Protein AF-A0A1Z4V1J5-F1 (afdb_monomer_lite)

InterPro domains:
  IPR029063 S-adenosyl-L-methionine-dependent methyltransferase superfamily [G3DSA:3.40.50.150] (259-466)
  IPR029063 S-adenosyl-L-methionine-dependent methyltransferase superfamily [SSF53335] (147-454)
  IPR053980 Type ISP restriction-modification enzyme, coupler domain [PF22240] (130-255)

Secondary structure (DSSP, 8-state):
-HHHHHHHHHHTS--TT-------------TTS-HHHHTTSGGGHHHHHHHHHHHHH-HHHHHHHHHTTT-SSPPTT-----SSS-----S------------------HHHHHHHHHHHHHHHHS-SSHHHHHHHHHHHHHHHHHHHHHHHTS-TTSHHHHHHHHHHHHHHHHT-TT--HHHHHHHHHHHHHHHHHHHHHTTT--HHHH-HHHHHHHHHHHHH-SS-SHHHHHHHHHHHHHHHHHHTT--SHHHHHHHHHHIIIIIIHHH-HHHHHHH------HHHHHHHHHHHHHHHHHHHS--TTSTT-EEEETT-TTTHHHHHHHHTS-S-TTTHHHIIIIIEEEEES-HHHHHHHHHHHHHHHHHHHHSPPPP--SS---PPP------------TTEEES-TTGGGTSS---TTSS-HHHHHHHHHHHTS-EEEE-----------SSTTTSSSSSSS--

Foldseek 3Di:
DVVLLVVVVVQPDDDPPDPHRDDDDDADDDQPDQLLVRCVDPSCVSVLVNLQSCVVVDVLSLLLLQCLVLAPDHDPNDDDDDDQEDDPDDDDDDDDDDDPDPDDHDNRPSVSNVVSVSVVSCVRRHDPAPQLVCLVVLLVQLVVQLVLLVVLCPDCPAPLVVLLVLVLVLCCLFANVPQDSSNVSSVLSCLVVVVLLVCLLDVVACLCVPPLVSVLSVVSVCSSPVDDDVPSVVVCPVVSVVSNSNNPPRPDLRSSLVSVVCCCVRRVCSNPVVLCVVQVQDDDDLVVLLVQQVVQQVCCCVPPVDGCQDPQAAEEAAACQLQSNLLCNLVNCRHPLVSLVVCQAARYAYEHSDPVSLSNNFVSNQVSSVCCQQQPDDPDDPDDPDRDDDDPDRPDDRDTRLRYANHNSVVLPVDPDPDCDGRRNSNSVNSVSVVPGDHNYYDYDDDDDPPPDDDVPVVVPPPPPDD

pLDDT: mean 74.71, std 18.31, range [27.75, 98.69]

Organism: NCBI:txid1973481

Structure (mmCIF, N/CA/C/O backbone):
data_AF-A0A1Z4V1J5-F1
#
_entry.id   AF-A0A1Z4V1J5-F1
#
loop_
_atom_site.group_PDB
_atom_site.id
_atom_site.type_symbol
_atom_site.label_atom_id
_atom_site.label_alt_id
_atom_site.label_comp_id
_atom_site.label_asym_id
_atom_site.label_entity_id
_atom_site.label_seq_id
_atom_site.pdbx_PDB_ins_code
_atom_site.Cartn_x
_atom_site.Cartn_y
_atom_site.Cartn_z
_atom_site.occupancy
_atom_site.B_iso_or_equiv
_atom_site.auth_seq_id
_atom_site.auth_comp_id
_atom_site.auth_asym_id
_atom_site.auth_atom_id
_atom_site.pdbx_PDB_model_num
ATOM 1 N N . MET A 1 1 ? 21.870 35.621 -14.041 1.00 51.22 1 MET A N 1
ATOM 2 C CA . MET A 1 1 ? 20.599 34.924 -13.721 1.00 51.22 1 MET A CA 1
ATOM 3 C C . MET A 1 1 ? 19.391 35.755 -14.147 1.00 51.22 1 MET A C 1
ATOM 5 O O . MET A 1 1 ? 18.539 35.214 -14.835 1.00 51.22 1 MET A O 1
ATOM 9 N N . VAL A 1 2 ? 19.347 37.056 -13.829 1.00 57.56 2 VAL A N 1
ATOM 10 C CA . VAL A 1 2 ? 18.242 37.965 -14.208 1.00 57.56 2 VAL A CA 1
ATOM 11 C C . VAL A 1 2 ? 18.034 38.052 -15.734 1.00 57.56 2 VAL A C 1
ATOM 13 O O . VAL A 1 2 ? 16.904 37.918 -16.194 1.00 57.56 2 VAL A O 1
ATOM 16 N N . ASP A 1 3 ? 19.104 38.151 -16.532 1.00 66.25 3 ASP A N 1
ATOM 17 C CA . ASP A 1 3 ? 18.993 38.272 -18.004 1.00 66.25 3 ASP A CA 1
ATOM 18 C C . ASP A 1 3 ? 18.462 37.006 -18.695 1.00 66.25 3 ASP A C 1
ATOM 20 O O . ASP A 1 3 ? 17.704 37.074 -19.666 1.00 66.25 3 ASP A O 1
ATOM 24 N N . VAL A 1 4 ? 18.812 35.831 -18.161 1.00 66.75 4 VAL A N 1
ATOM 25 C CA . VAL A 1 4 ? 18.328 34.532 -18.654 1.00 66.75 4 VAL A CA 1
ATOM 26 C C . VAL A 1 4 ? 16.828 34.399 -18.391 1.00 66.75 4 VAL A C 1
ATOM 28 O O . VAL A 1 4 ? 16.068 34.051 -19.292 1.00 66.75 4 VAL A O 1
ATOM 31 N N . VAL A 1 5 ? 16.385 34.763 -17.185 1.00 63.88 5 VAL A N 1
ATOM 32 C CA . VAL A 1 5 ? 14.968 34.763 -16.793 1.00 63.88 5 VAL A CA 1
ATOM 33 C C . VAL A 1 5 ? 14.142 35.703 -17.678 1.00 63.88 5 VAL A C 1
ATOM 35 O O . VAL A 1 5 ? 13.084 35.316 -18.179 1.00 63.88 5 VAL A O 1
ATOM 38 N N . GLN A 1 6 ? 14.633 36.919 -17.942 1.00 68.00 6 GLN A N 1
ATOM 39 C CA . GLN A 1 6 ? 13.927 37.861 -18.815 1.00 68.00 6 GLN A CA 1
ATOM 40 C C . GLN A 1 6 ? 13.840 37.378 -20.268 1.00 68.00 6 GLN A C 1
ATOM 42 O O . GLN A 1 6 ? 12.823 37.596 -20.930 1.00 68.00 6 GLN A O 1
ATOM 47 N N . SER A 1 7 ? 14.877 36.699 -20.761 1.00 71.56 7 SER A N 1
ATOM 48 C CA . SER A 1 7 ? 14.903 36.136 -22.115 1.00 71.56 7 SER A CA 1
ATOM 49 C C . SER A 1 7 ? 13.902 34.987 -22.270 1.00 71.56 7 SER A C 1
ATOM 51 O O . SER A 1 7 ? 13.140 34.958 -23.237 1.00 71.56 7 SER A O 1
ATOM 53 N N . VAL A 1 8 ? 13.813 34.103 -21.271 1.00 71.19 8 VAL A N 1
ATOM 54 C CA . VAL A 1 8 ? 12.816 33.021 -21.212 1.00 71.19 8 VAL A CA 1
ATOM 55 C C . VAL A 1 8 ? 11.387 33.580 -21.184 1.00 71.19 8 VAL A C 1
ATOM 57 O O . VAL A 1 8 ? 10.527 33.131 -21.943 1.00 71.19 8 VAL A O 1
ATOM 60 N N . GLY A 1 9 ? 11.131 34.625 -20.389 1.00 69.62 9 GLY A N 1
ATOM 61 C CA . GLY A 1 9 ? 9.810 35.258 -20.297 1.00 69.62 9 GLY A CA 1
ATOM 62 C C . GLY A 1 9 ? 9.307 35.873 -21.614 1.00 69.62 9 GLY A C 1
ATOM 63 O O . GLY A 1 9 ? 8.098 35.930 -21.850 1.00 69.62 9 GLY A O 1
ATOM 64 N N . ARG A 1 10 ? 10.207 36.290 -22.518 1.00 77.06 10 ARG A N 1
ATOM 65 C CA . ARG A 1 10 ? 9.835 36.790 -23.858 1.00 77.06 10 ARG A CA 1
ATOM 66 C C . ARG A 1 10 ? 9.290 35.678 -24.751 1.00 77.06 10 ARG A C 1
ATOM 68 O O . ARG A 1 10 ? 8.330 35.907 -25.485 1.00 77.06 10 ARG A O 1
ATOM 75 N N . VAL A 1 11 ? 9.857 34.475 -24.652 1.00 76.62 11 VAL A N 1
ATOM 76 C CA . VAL A 1 11 ? 9.428 33.305 -25.433 1.00 76.62 11 VAL A CA 1
ATOM 77 C C . VAL A 1 11 ? 8.055 32.802 -24.984 1.00 76.62 11 VAL A C 1
ATOM 79 O O . VAL A 1 11 ? 7.325 32.246 -25.799 1.00 76.62 11 VAL A O 1
ATOM 82 N N . MET A 1 12 ? 7.636 33.064 -23.745 1.00 68.81 12 MET A N 1
ATOM 83 C CA . MET A 1 12 ? 6.338 32.610 -23.226 1.00 68.81 12 MET A CA 1
ATOM 84 C C . MET A 1 12 ? 5.130 33.448 -23.686 1.00 68.81 12 MET A C 1
ATOM 86 O O . MET A 1 12 ? 3.986 33.047 -23.476 1.00 68.81 12 MET A O 1
ATOM 90 N N . ARG A 1 13 ? 5.334 34.595 -24.352 1.00 78.62 13 ARG A N 1
ATOM 91 C CA . ARG A 1 13 ? 4.220 35.432 -24.834 1.00 78.62 13 ARG A CA 1
ATOM 92 C C . ARG A 1 13 ? 3.451 34.751 -25.973 1.00 78.62 13 ARG A C 1
ATOM 94 O O . ARG A 1 13 ? 4.053 34.180 -26.894 1.00 78.62 13 ARG A O 1
ATOM 101 N N . LYS A 1 14 ? 2.117 34.850 -25.913 1.00 80.19 14 LYS A N 1
ATOM 102 C CA . LYS A 1 14 ? 1.214 34.440 -26.996 1.00 80.19 14 LYS A CA 1
ATOM 103 C C . LYS A 1 14 ? 1.335 35.424 -28.162 1.00 80.19 14 LYS A C 1
ATOM 105 O O . LYS A 1 14 ? 1.407 36.629 -27.944 1.00 80.19 14 LYS A O 1
ATOM 110 N N . ALA A 1 15 ? 1.363 34.891 -29.376 1.00 85.69 15 ALA A N 1
ATOM 111 C CA . ALA A 1 15 ? 1.372 35.647 -30.622 1.00 85.69 15 ALA A CA 1
ATOM 112 C C . ALA A 1 15 ? 0.480 34.924 -31.637 1.00 85.69 15 ALA A C 1
ATOM 114 O O . ALA A 1 15 ? 0.352 33.698 -31.584 1.00 85.69 15 ALA A O 1
ATOM 115 N N . GLU A 1 16 ? -0.150 35.675 -32.534 1.00 82.50 16 GLU A N 1
ATOM 116 C CA . GLU A 1 16 ? -1.060 35.125 -33.537 1.00 82.50 16 GLU A CA 1
ATOM 117 C C . GLU A 1 16 ? -0.306 34.158 -34.473 1.00 82.50 16 GLU A C 1
ATOM 119 O O . GLU A 1 16 ? 0.805 34.443 -34.913 1.00 82.50 16 GLU A O 1
ATOM 124 N N . GLY A 1 17 ? -0.852 32.956 -34.691 1.00 84.56 17 GLY A N 1
ATOM 125 C CA . GLY A 1 17 ? -0.214 31.894 -35.489 1.00 84.56 17 GLY A CA 1
ATOM 126 C C . GLY A 1 17 ? 0.889 31.079 -34.789 1.00 84.56 17 GLY A C 1
ATOM 127 O O . GLY A 1 17 ? 1.322 30.053 -35.318 1.00 84.56 17 GLY A O 1
ATOM 128 N N . LYS A 1 18 ? 1.329 31.461 -33.583 1.00 85.31 18 LYS A N 1
ATOM 129 C CA . LYS A 1 18 ? 2.363 30.725 -32.839 1.00 85.31 18 LYS A CA 1
ATOM 130 C C . LYS A 1 18 ? 1.796 29.463 -32.182 1.00 85.31 18 LYS A C 1
ATOM 132 O O . LYS A 1 18 ? 1.001 29.552 -31.249 1.00 85.31 18 LYS A O 1
ATOM 137 N N . LYS A 1 19 ? 2.271 28.291 -32.620 1.00 78.38 19 LYS A N 1
ATOM 138 C CA . LYS A 1 19 ? 1.902 26.984 -32.038 1.00 78.38 19 LYS A CA 1
ATOM 139 C C . LYS A 1 19 ? 2.771 26.583 -30.839 1.00 78.38 19 LYS A C 1
ATOM 141 O O . LYS A 1 19 ? 2.239 26.102 -29.846 1.00 78.38 19 LYS A O 1
ATOM 146 N N . TYR A 1 20 ? 4.082 26.829 -30.908 1.00 79.31 20 TYR A N 1
ATOM 147 C CA . TYR A 1 20 ? 5.050 26.490 -29.855 1.00 79.31 20 TYR A CA 1
ATOM 148 C C . TYR A 1 20 ? 6.086 27.607 -29.670 1.00 79.31 20 TYR A C 1
ATOM 150 O O . TYR A 1 20 ? 6.354 28.385 -30.587 1.00 79.31 20 TYR A O 1
ATOM 158 N N . GLY A 1 21 ? 6.653 27.713 -28.467 1.00 81.44 21 GLY A N 1
ATOM 159 C CA . GLY A 1 21 ? 7.839 28.524 -28.189 1.00 81.44 21 GLY A CA 1
ATOM 160 C C . GLY A 1 21 ? 9.049 27.612 -28.023 1.00 81.44 21 GLY A C 1
ATOM 161 O O . GLY A 1 21 ? 8.974 26.657 -27.257 1.00 81.44 21 GLY A O 1
ATOM 162 N N . TYR A 1 22 ? 10.141 27.901 -28.729 1.00 82.62 22 TYR A N 1
ATOM 163 C CA . TYR A 1 22 ? 11.364 27.100 -28.680 1.00 82.62 22 TYR A CA 1
ATOM 164 C C . TYR A 1 22 ? 12.472 27.859 -27.956 1.00 82.62 22 TYR A C 1
ATOM 166 O O . TYR A 1 22 ? 12.663 29.055 -28.176 1.00 82.62 22 TYR A O 1
ATOM 174 N N . ILE A 1 23 ? 13.209 27.145 -27.111 1.00 82.81 23 ILE A N 1
ATOM 175 C CA . ILE A 1 23 ? 14.453 27.610 -26.498 1.00 82.81 23 ILE A CA 1
ATOM 176 C C . ILE A 1 23 ? 15.535 26.651 -26.974 1.00 82.81 23 ILE A C 1
ATOM 178 O O . ILE A 1 23 ? 15.456 25.454 -26.712 1.00 82.81 23 ILE A O 1
ATOM 182 N N . ILE A 1 24 ? 16.515 27.176 -27.704 1.00 83.75 24 ILE A N 1
ATOM 183 C CA . ILE A 1 24 ? 17.595 26.386 -28.295 1.00 83.75 24 ILE A CA 1
ATOM 184 C C . ILE A 1 24 ? 18.867 26.681 -27.509 1.00 83.75 24 ILE A C 1
ATOM 186 O O . ILE A 1 24 ? 19.270 27.837 -27.390 1.00 83.75 24 ILE A O 1
ATOM 190 N N . LEU A 1 25 ? 19.476 25.632 -26.961 1.00 82.25 25 LEU A N 1
ATOM 191 C CA . LEU A 1 25 ? 20.701 25.710 -26.172 1.00 82.25 25 LEU A CA 1
ATOM 192 C C . LEU A 1 25 ? 21.808 24.964 -26.923 1.00 82.25 25 LEU A C 1
ATOM 194 O O . LEU A 1 25 ? 21.889 23.743 -26.803 1.00 82.25 25 LEU A O 1
ATOM 198 N N . PRO A 1 26 ? 22.623 25.658 -27.736 1.00 80.88 26 PRO A N 1
ATOM 199 C CA . PRO A 1 26 ? 23.744 25.029 -28.415 1.00 80.88 26 PRO A CA 1
ATOM 200 C C . PRO A 1 26 ? 24.844 24.726 -27.398 1.00 80.88 26 PRO A C 1
ATOM 202 O O . PRO A 1 26 ? 25.218 25.593 -26.606 1.00 80.88 26 PRO A O 1
ATOM 205 N N . VAL A 1 27 ? 25.357 23.499 -27.422 1.00 77.94 27 VAL A N 1
ATOM 206 C CA . VAL A 1 27 ? 26.435 23.068 -26.531 1.00 77.94 27 VAL A CA 1
ATOM 207 C C . VAL A 1 27 ? 27.467 22.296 -27.336 1.00 77.94 27 VAL A C 1
ATOM 209 O O . VAL A 1 27 ? 27.118 21.386 -28.086 1.00 77.94 27 VAL A O 1
ATOM 212 N N . SER A 1 28 ? 28.731 22.681 -27.196 1.00 75.25 28 SER A N 1
ATOM 213 C CA . SER A 1 28 ? 29.869 21.963 -27.759 1.00 75.25 28 SER A CA 1
ATOM 214 C C . SER A 1 28 ? 30.267 20.816 -26.841 1.00 75.25 28 SER A C 1
ATOM 216 O O . SER A 1 28 ? 30.372 20.986 -25.629 1.00 75.25 28 SER A O 1
ATOM 218 N N . ILE A 1 29 ? 30.504 19.646 -27.428 1.00 71.06 29 ILE A N 1
ATOM 219 C CA . ILE A 1 29 ? 30.969 18.466 -26.706 1.00 71.06 29 ILE A CA 1
ATOM 220 C C . ILE A 1 29 ? 32.354 18.096 -27.233 1.00 71.06 29 ILE A C 1
ATOM 222 O O . ILE A 1 29 ? 32.526 17.889 -28.434 1.00 71.06 29 ILE A O 1
ATOM 226 N N . ALA A 1 30 ? 33.335 18.009 -26.335 1.00 70.38 30 ALA A N 1
ATOM 227 C CA . ALA A 1 30 ? 34.651 17.476 -26.660 1.00 70.38 30 ALA A CA 1
ATOM 228 C C . ALA A 1 30 ? 34.549 15.960 -26.914 1.00 70.38 30 ALA A C 1
ATOM 230 O O . ALA A 1 30 ? 33.942 15.234 -26.126 1.00 70.38 30 ALA A O 1
ATOM 231 N N . ALA A 1 31 ? 35.103 15.488 -28.034 1.00 65.25 31 ALA A N 1
ATOM 232 C CA . ALA A 1 31 ? 34.920 14.116 -28.521 1.00 65.25 31 ALA A CA 1
ATOM 233 C C . ALA A 1 31 ? 35.631 13.041 -27.672 1.00 65.25 31 ALA A C 1
ATOM 235 O O . ALA A 1 31 ? 35.360 11.854 -27.828 1.00 65.25 31 ALA A O 1
ATOM 236 N N . ASP A 1 32 ? 36.543 13.453 -26.798 1.00 69.19 32 ASP A N 1
ATOM 237 C CA . ASP A 1 32 ? 37.449 12.623 -26.006 1.00 69.19 32 ASP A CA 1
ATOM 238 C C . ASP A 1 32 ? 37.060 12.524 -24.521 1.00 69.19 32 ASP A C 1
ATOM 240 O O . ASP A 1 32 ? 37.710 11.809 -23.757 1.00 69.19 32 ASP A O 1
ATOM 244 N N . ILE A 1 33 ? 35.991 13.210 -24.102 1.00 71.62 33 ILE A N 1
ATOM 245 C CA . ILE A 1 33 ? 35.578 13.269 -22.697 1.00 71.62 33 ILE A CA 1
ATOM 246 C C . ILE A 1 33 ? 34.296 12.449 -22.484 1.00 71.62 33 ILE A C 1
ATOM 248 O O . ILE A 1 33 ? 33.295 12.706 -23.151 1.00 71.62 33 ILE A O 1
ATOM 252 N N . PRO A 1 34 ? 34.270 11.511 -21.517 1.00 74.88 34 PRO A N 1
ATOM 253 C CA . PRO A 1 34 ? 33.048 10.812 -21.130 1.00 74.88 34 PRO A CA 1
ATOM 254 C C . PRO A 1 34 ? 31.933 11.765 -20.647 1.00 74.88 34 PRO A C 1
ATOM 256 O O . PRO A 1 34 ? 32.231 12.766 -19.972 1.00 74.88 34 PRO A O 1
ATOM 259 N N . PRO A 1 35 ? 30.648 11.448 -20.904 1.00 72.19 35 PRO A N 1
ATOM 260 C CA . PRO A 1 35 ? 29.515 12.304 -20.547 1.00 72.19 35 PRO A CA 1
ATOM 261 C C . PRO A 1 35 ? 29.483 12.720 -19.068 1.00 72.19 35 PRO A C 1
ATOM 263 O O . PRO A 1 35 ? 29.145 13.860 -18.736 1.00 72.19 35 PRO A O 1
ATOM 266 N N . GLU A 1 36 ? 29.871 11.835 -18.143 1.00 69.38 36 GLU A N 1
ATOM 267 C CA . GLU A 1 36 ? 29.814 12.106 -16.701 1.00 69.38 36 GLU A CA 1
ATOM 268 C C . GLU A 1 36 ? 30.792 13.199 -16.258 1.00 69.38 36 GLU A C 1
ATOM 270 O O . GLU A 1 36 ? 30.543 13.891 -15.255 1.00 69.38 36 GLU A O 1
ATOM 275 N N . ILE A 1 37 ? 31.905 13.331 -16.985 1.00 70.50 37 ILE A N 1
ATOM 276 C CA . ILE A 1 37 ? 32.982 14.285 -16.721 1.00 70.50 37 ILE A CA 1
ATOM 277 C C . ILE A 1 37 ? 32.660 15.612 -17.404 1.00 70.50 37 ILE A C 1
ATOM 279 O O . ILE A 1 37 ? 32.647 16.644 -16.733 1.00 70.50 37 ILE A O 1
ATOM 283 N N . ALA A 1 38 ? 32.297 15.585 -18.685 1.00 69.75 38 ALA A N 1
ATOM 284 C CA . ALA A 1 38 ? 31.985 16.791 -19.446 1.00 69.75 38 ALA A CA 1
ATOM 285 C C . ALA A 1 38 ? 30.809 17.579 -18.850 1.00 69.75 38 ALA A C 1
ATOM 287 O O . ALA A 1 38 ? 30.889 18.792 -18.681 1.00 69.75 38 ALA A O 1
ATOM 288 N N . LEU A 1 39 ? 29.750 16.897 -18.396 1.00 68.81 39 LEU A N 1
ATOM 289 C CA . LEU A 1 39 ? 28.577 17.541 -17.788 1.00 68.81 39 LEU A CA 1
ATOM 290 C C . LEU A 1 39 ? 28.843 18.159 -16.397 1.00 68.81 39 LEU A C 1
ATOM 292 O O . LEU A 1 39 ? 27.916 18.672 -15.755 1.00 68.81 39 LEU A O 1
ATOM 296 N N . LYS A 1 40 ? 30.075 18.076 -15.872 1.00 66.44 40 LYS A N 1
ATOM 297 C CA . LYS A 1 40 ? 30.518 18.819 -14.677 1.00 66.44 40 LYS A CA 1
ATOM 298 C C . LYS A 1 40 ? 31.166 20.163 -15.022 1.00 66.44 40 LYS A C 1
ATOM 300 O O . LYS A 1 40 ? 31.284 20.983 -14.113 1.00 66.44 40 LYS A O 1
ATOM 305 N N . ASP A 1 41 ? 31.560 20.378 -16.275 1.00 65.12 41 ASP A N 1
ATOM 306 C CA . ASP A 1 41 ? 32.320 21.550 -16.702 1.00 65.12 41 ASP A CA 1
ATOM 307 C C . ASP A 1 41 ? 31.471 22.838 -16.725 1.00 65.12 41 ASP A C 1
ATOM 309 O O . ASP A 1 41 ? 30.235 22.816 -16.806 1.00 65.12 41 ASP A O 1
ATOM 313 N N . ASN A 1 42 ? 32.143 23.987 -16.646 1.00 61.97 42 ASN A N 1
ATOM 314 C CA . ASN A 1 42 ? 31.549 25.321 -16.620 1.00 61.97 42 ASN A CA 1
ATOM 315 C C . ASN A 1 42 ? 30.766 25.658 -17.897 1.00 61.97 42 ASN A C 1
ATOM 317 O O . ASN A 1 42 ? 29.844 26.473 -17.828 1.00 61.97 42 ASN A O 1
ATOM 321 N N . GLU A 1 43 ? 31.069 25.022 -19.032 1.00 67.50 43 GLU A N 1
ATOM 322 C CA . GLU A 1 43 ? 30.366 25.248 -20.304 1.00 67.50 43 GLU A CA 1
ATOM 323 C C . GLU A 1 43 ? 28.872 24.883 -20.226 1.00 67.50 43 GLU A C 1
ATOM 325 O O . GLU A 1 43 ? 28.024 25.545 -20.824 1.00 67.50 43 GLU A O 1
ATOM 330 N N . TYR A 1 44 ? 28.504 23.922 -19.373 1.00 74.81 44 TYR A N 1
ATOM 331 C CA . TYR A 1 44 ? 27.112 23.495 -19.175 1.00 74.81 44 TYR A CA 1
ATOM 332 C C . TYR A 1 44 ? 26.365 24.336 -18.134 1.00 74.81 44 TYR A C 1
ATOM 334 O O . TYR A 1 44 ? 25.165 24.154 -17.913 1.00 74.81 44 TYR A O 1
ATOM 342 N N . LYS A 1 45 ? 27.038 25.292 -17.483 1.00 76.69 45 LYS A N 1
ATOM 343 C CA . LYS A 1 45 ? 26.435 26.157 -16.459 1.00 76.69 45 LYS A CA 1
ATOM 344 C C . LYS A 1 45 ? 25.250 26.947 -17.005 1.00 76.69 45 LYS A C 1
ATOM 346 O O . LYS A 1 45 ? 24.260 27.110 -16.296 1.00 76.69 45 LYS A O 1
ATOM 351 N N . VAL A 1 46 ? 25.331 27.400 -18.257 1.00 79.06 46 VAL A N 1
ATOM 352 C CA . VAL A 1 46 ? 24.246 28.136 -18.923 1.00 79.06 46 VAL A CA 1
ATOM 353 C C . VAL A 1 46 ? 23.023 27.239 -19.108 1.00 79.06 46 VAL A C 1
ATOM 355 O O . VAL A 1 46 ? 21.913 27.661 -18.792 1.00 79.06 46 VAL A O 1
ATOM 358 N N . VAL A 1 47 ? 23.223 25.981 -19.514 1.00 82.12 47 VAL A N 1
ATOM 359 C CA . VAL A 1 47 ? 22.146 24.989 -19.657 1.00 82.12 47 VAL A CA 1
ATOM 360 C C . VAL A 1 47 ? 21.421 24.795 -18.328 1.00 82.12 47 VAL A C 1
ATOM 362 O O . VAL A 1 47 ? 20.201 24.948 -18.255 1.00 82.12 47 VAL A O 1
ATOM 365 N N . TRP A 1 48 ? 22.167 24.558 -17.245 1.00 83.62 48 TRP A N 1
ATOM 366 C CA . TRP A 1 48 ? 21.580 24.377 -15.915 1.00 83.62 48 TRP A CA 1
ATOM 367 C C . TRP A 1 48 ? 20.862 25.633 -15.414 1.00 83.62 48 TRP A C 1
ATOM 369 O O . TRP A 1 48 ? 19.800 25.524 -14.805 1.00 83.62 48 TRP A O 1
ATOM 379 N N . GLN A 1 49 ? 21.396 26.824 -15.693 1.00 80.31 49 GLN A N 1
ATOM 380 C CA . GLN A 1 49 ? 20.761 28.090 -15.320 1.00 80.31 49 GLN A CA 1
ATOM 381 C C . GLN A 1 49 ? 19.452 28.334 -16.071 1.00 80.31 49 GLN A C 1
ATOM 383 O O . GLN A 1 49 ? 18.484 28.775 -15.456 1.00 80.31 49 GLN A O 1
ATOM 388 N N . VAL A 1 50 ? 19.402 28.038 -17.373 1.00 83.06 50 VAL A N 1
ATOM 389 C CA . VAL A 1 50 ? 18.176 28.166 -18.173 1.00 83.06 50 VAL A CA 1
ATOM 390 C C . VAL A 1 50 ? 17.121 27.178 -17.684 1.00 83.06 50 VAL A C 1
ATOM 392 O O . VAL A 1 50 ? 15.979 27.573 -17.466 1.00 83.06 50 VAL A O 1
ATOM 395 N N . LEU A 1 51 ? 17.501 25.922 -17.437 1.00 82.12 51 LEU A N 1
ATOM 396 C CA . LEU A 1 51 ? 16.589 24.900 -16.917 1.00 82.12 51 LEU A CA 1
ATOM 397 C C . LEU A 1 51 ? 16.064 25.249 -15.517 1.00 82.12 51 LEU A C 1
ATOM 399 O O . LEU A 1 51 ? 14.873 25.101 -15.255 1.00 82.12 51 LEU A O 1
ATOM 403 N N . GLN A 1 52 ? 16.921 25.761 -14.626 1.00 79.12 52 GLN A N 1
ATOM 404 C CA . GLN A 1 52 ? 16.498 26.232 -13.303 1.00 79.12 52 GLN A CA 1
ATOM 405 C C . GLN A 1 52 ? 15.585 27.462 -13.390 1.00 79.12 52 GLN A C 1
ATOM 407 O O . GLN A 1 52 ? 14.604 27.531 -12.655 1.00 79.12 52 GLN A O 1
ATOM 412 N N . ALA A 1 53 ? 15.864 28.403 -14.296 1.00 79.00 53 ALA A N 1
ATOM 413 C CA . ALA A 1 53 ? 15.012 29.566 -14.530 1.00 79.00 53 ALA A CA 1
ATOM 414 C C . ALA A 1 53 ? 13.633 29.161 -15.074 1.00 79.00 53 ALA A C 1
ATOM 416 O O . ALA A 1 53 ? 12.619 29.626 -14.563 1.00 79.00 53 ALA A O 1
ATOM 417 N N . LEU A 1 54 ? 13.588 28.261 -16.062 1.00 78.50 54 LEU A N 1
ATOM 418 C CA . LEU A 1 54 ? 12.342 27.699 -16.590 1.00 78.50 54 LEU A CA 1
ATOM 419 C C . LEU A 1 54 ? 11.530 27.030 -15.486 1.00 78.50 54 LEU A C 1
ATOM 421 O O . LEU A 1 54 ? 10.349 27.317 -15.335 1.00 78.50 54 LEU A O 1
ATOM 425 N N . ARG A 1 55 ? 12.184 26.210 -14.660 1.00 74.75 55 ARG A N 1
ATOM 426 C CA . ARG A 1 55 ? 11.557 25.541 -13.518 1.00 74.75 55 ARG A CA 1
ATOM 427 C C . ARG A 1 55 ? 10.916 26.520 -12.532 1.00 74.75 55 ARG A C 1
ATOM 429 O O . ARG A 1 55 ? 9.836 26.249 -12.031 1.00 74.75 55 ARG A O 1
ATOM 436 N N . SER A 1 56 ? 11.569 27.644 -12.238 1.00 71.56 56 SER A N 1
ATOM 437 C CA . SER A 1 56 ? 11.042 28.649 -11.304 1.00 71.56 56 SER A CA 1
ATOM 438 C C . SER A 1 56 ? 9.838 29.433 -11.839 1.00 71.56 56 SER A C 1
ATOM 440 O O . SER A 1 56 ? 9.167 30.097 -11.054 1.00 71.56 56 SER A O 1
ATOM 442 N N . HIS A 1 57 ? 9.573 29.385 -13.147 1.00 71.94 57 HIS A N 1
ATOM 443 C CA . HIS A 1 57 ? 8.510 30.157 -13.796 1.00 71.94 57 HIS A CA 1
ATOM 444 C C . HIS A 1 57 ? 7.426 29.299 -14.464 1.00 71.94 57 HIS A C 1
ATOM 446 O O . HIS A 1 57 ? 6.360 29.827 -14.773 1.00 71.94 57 HIS A O 1
ATOM 452 N N . ASP A 1 58 ? 7.682 28.008 -14.687 1.00 72.62 58 ASP A N 1
ATOM 453 C CA . ASP A 1 58 ? 6.752 27.061 -15.303 1.00 72.62 58 ASP A CA 1
ATOM 454 C C . ASP A 1 58 ? 6.629 25.790 -14.446 1.00 72.62 58 ASP A C 1
ATOM 456 O O . ASP A 1 58 ? 7.483 24.897 -14.478 1.00 72.62 58 ASP A O 1
ATOM 460 N N . GLU A 1 59 ? 5.523 25.700 -13.704 1.00 65.88 59 GLU A N 1
ATOM 461 C CA . GLU A 1 59 ? 5.166 24.532 -12.887 1.00 65.88 59 GLU A CA 1
ATOM 462 C C . GLU A 1 59 ? 5.067 23.251 -13.734 1.00 65.88 59 GLU A C 1
ATOM 464 O O . GLU A 1 59 ? 5.556 22.198 -13.332 1.00 65.88 59 GLU A O 1
ATOM 469 N N . ARG A 1 60 ? 4.581 23.336 -14.981 1.00 70.12 60 ARG A N 1
ATOM 470 C CA . ARG A 1 60 ? 4.455 22.166 -15.871 1.00 70.12 60 ARG A CA 1
ATOM 471 C C . ARG A 1 60 ? 5.816 21.656 -16.325 1.00 70.12 60 ARG A C 1
ATOM 473 O O . ARG A 1 60 ? 5.969 20.469 -16.630 1.00 70.12 60 ARG A O 1
ATOM 480 N N . PHE A 1 61 ? 6.788 22.555 -16.468 1.00 73.94 61 PHE A N 1
ATOM 481 C CA . PHE A 1 61 ? 8.163 22.182 -16.784 1.00 73.94 61 PHE A CA 1
ATOM 482 C C . PHE A 1 61 ? 8.830 21.522 -15.579 1.00 73.94 61 PHE A C 1
ATOM 484 O O . PHE A 1 61 ? 9.466 20.482 -15.736 1.00 73.94 61 PHE A O 1
ATOM 491 N N . ASN A 1 62 ? 8.617 22.069 -14.379 1.00 71.69 62 ASN A N 1
ATOM 492 C CA . ASN A 1 62 ? 9.055 21.447 -13.132 1.00 71.69 62 ASN A CA 1
ATOM 493 C C . ASN A 1 62 ? 8.531 20.005 -12.996 1.00 71.69 62 ASN A C 1
ATOM 495 O O . ASN A 1 62 ? 9.322 19.094 -12.750 1.00 71.69 62 ASN A O 1
ATOM 499 N N . ASP A 1 63 ? 7.245 19.771 -13.263 1.00 68.56 63 ASP A N 1
ATOM 500 C CA . ASP A 1 63 ? 6.657 18.423 -13.246 1.00 68.56 63 ASP A CA 1
ATOM 501 C C . ASP A 1 63 ? 7.286 17.500 -14.282 1.00 68.56 63 ASP A C 1
ATOM 503 O O . ASP A 1 63 ? 7.547 16.331 -14.008 1.00 68.56 63 ASP A O 1
ATOM 507 N N . THR A 1 64 ? 7.557 18.035 -15.476 1.00 75.62 64 THR A N 1
ATOM 508 C CA . THR A 1 64 ? 8.205 17.276 -16.549 1.00 75.62 64 THR A CA 1
ATOM 509 C C . THR A 1 64 ? 9.570 16.776 -16.083 1.00 75.62 64 THR A C 1
ATOM 511 O O . THR A 1 64 ? 9.842 15.595 -16.245 1.00 75.62 64 THR A O 1
ATOM 514 N N . ILE A 1 65 ? 10.390 17.626 -15.446 1.00 76.06 65 ILE A N 1
ATOM 515 C CA . ILE A 1 65 ? 11.708 17.239 -14.913 1.00 76.06 65 ILE A CA 1
ATOM 516 C C . ILE A 1 65 ? 11.599 16.147 -13.847 1.00 76.06 65 ILE A C 1
ATOM 518 O O . ILE A 1 65 ? 12.348 15.173 -13.896 1.00 76.06 65 ILE A O 1
ATOM 522 N N . ASN A 1 66 ? 10.666 16.290 -12.904 1.00 69.00 66 ASN A N 1
ATOM 523 C CA . ASN A 1 66 ? 10.526 15.345 -11.793 1.00 69.00 66 ASN A CA 1
ATOM 524 C C . ASN A 1 66 ? 9.986 13.969 -12.237 1.00 69.00 66 ASN A C 1
ATOM 526 O O . ASN A 1 66 ? 10.162 12.992 -11.516 1.00 69.00 66 ASN A O 1
ATOM 530 N N . LYS A 1 67 ? 9.365 13.873 -13.421 1.00 73.12 67 LYS A N 1
ATOM 531 C CA . LYS A 1 67 ? 8.847 12.615 -13.991 1.00 73.12 67 LYS A CA 1
ATOM 532 C C . LYS A 1 67 ? 9.854 11.851 -14.848 1.00 73.12 67 LYS A C 1
ATOM 534 O O . LYS A 1 67 ? 9.626 10.677 -15.116 1.00 73.12 67 LYS A O 1
ATOM 539 N N . ILE A 1 68 ? 10.967 12.472 -15.252 1.00 76.75 68 ILE A N 1
ATOM 540 C CA . ILE A 1 68 ? 11.978 11.834 -16.121 1.00 76.75 68 ILE A CA 1
ATOM 541 C C . ILE A 1 68 ? 12.538 10.554 -15.488 1.00 76.75 68 ILE A C 1
ATOM 543 O O . ILE A 1 68 ? 12.770 9.586 -16.196 1.00 76.75 68 ILE A O 1
ATOM 547 N N . GLU A 1 69 ? 12.734 10.534 -14.168 1.00 69.19 69 GLU A N 1
ATOM 548 C CA . GLU A 1 69 ? 13.264 9.363 -13.449 1.00 69.19 69 GLU A CA 1
ATOM 549 C C . GLU A 1 69 ? 12.209 8.269 -13.196 1.00 69.19 69 GLU A C 1
ATOM 551 O O . GLU A 1 69 ? 12.554 7.129 -12.893 1.00 69.19 69 GLU A O 1
ATOM 556 N N . LEU A 1 70 ? 10.921 8.613 -13.303 1.00 62.00 70 LEU A N 1
ATOM 557 C CA . LEU A 1 70 ? 9.798 7.732 -12.961 1.00 62.00 70 LEU A CA 1
ATOM 558 C C . LEU A 1 70 ? 9.161 7.079 -14.194 1.00 62.00 70 LEU A C 1
ATOM 560 O O . LEU A 1 70 ? 8.582 5.996 -14.093 1.00 62.00 70 LEU A O 1
ATOM 564 N N . ASN A 1 71 ? 9.270 7.725 -15.353 1.00 71.00 71 ASN A N 1
ATOM 565 C CA . ASN A 1 71 ? 8.703 7.246 -16.605 1.00 71.00 71 ASN A CA 1
ATOM 566 C C . ASN A 1 71 ? 9.727 6.495 -17.441 1.00 71.00 71 ASN A C 1
ATOM 568 O O . ASN A 1 71 ? 10.887 6.886 -17.539 1.00 71.00 71 ASN A O 1
ATOM 572 N N . LYS A 1 72 ? 9.260 5.450 -18.129 1.00 63.62 72 LYS A N 1
ATOM 573 C CA . LYS A 1 72 ? 10.075 4.772 -19.147 1.00 63.62 72 LYS A CA 1
ATOM 574 C C . LYS A 1 72 ? 10.144 5.598 -20.432 1.00 63.62 72 LYS A C 1
ATOM 576 O O . LYS A 1 72 ? 11.131 5.544 -21.162 1.00 63.62 72 LYS A O 1
ATOM 581 N N . ARG A 1 73 ? 9.098 6.384 -20.711 1.00 66.25 73 ARG A N 1
ATOM 582 C CA . ARG A 1 73 ? 9.034 7.295 -21.859 1.00 66.25 73 ARG A CA 1
ATOM 583 C C . ARG A 1 73 ? 9.685 8.638 -21.562 1.00 66.25 73 ARG A C 1
ATOM 585 O O . ARG A 1 73 ? 9.454 9.255 -20.524 1.00 66.25 73 ARG A O 1
ATOM 592 N N . ARG A 1 74 ? 10.448 9.126 -22.539 1.00 71.12 74 ARG A N 1
ATOM 593 C CA . ARG A 1 74 ? 11.101 10.436 -22.478 1.00 71.12 74 ARG A CA 1
ATOM 594 C C . ARG A 1 74 ? 10.100 11.568 -22.749 1.00 71.12 74 ARG A C 1
ATOM 596 O O . ARG A 1 74 ? 9.141 11.364 -23.489 1.00 71.12 74 ARG A O 1
ATOM 603 N N . PRO A 1 75 ? 10.304 12.759 -22.162 1.00 73.25 75 PRO A N 1
ATOM 604 C CA . PRO A 1 75 ? 9.361 13.864 -22.296 1.00 73.25 75 PRO A CA 1
ATOM 605 C C . PRO A 1 75 ? 9.431 14.543 -23.671 1.00 73.25 75 PRO A C 1
ATOM 607 O O . PRO A 1 75 ? 10.497 14.980 -24.095 1.00 73.25 75 PRO A O 1
ATOM 610 N N . ASP A 1 76 ? 8.274 14.780 -24.293 1.00 69.69 76 ASP A N 1
ATOM 611 C CA . ASP A 1 76 ? 8.169 15.455 -25.603 1.00 69.69 76 ASP A CA 1
ATOM 612 C C . ASP A 1 76 ? 8.672 16.910 -25.593 1.00 69.69 76 ASP A C 1
ATOM 614 O O . ASP A 1 76 ? 9.038 17.472 -26.622 1.00 69.69 76 ASP A O 1
ATOM 618 N N . LYS A 1 77 ? 8.674 17.550 -24.417 1.00 76.50 77 LYS A N 1
ATOM 619 C CA . LYS A 1 77 ? 9.041 18.967 -24.253 1.00 76.50 77 LYS A CA 1
ATOM 620 C C . LYS A 1 77 ? 10.551 19.214 -24.220 1.00 76.50 77 LYS A C 1
ATOM 622 O O . LYS A 1 77 ? 10.962 20.372 -24.259 1.00 76.50 77 LYS A O 1
ATOM 627 N N . ILE A 1 78 ? 11.368 18.167 -24.089 1.00 80.12 78 ILE A N 1
ATOM 628 C CA . ILE A 1 78 ? 12.830 18.274 -24.028 1.00 80.12 78 ILE A CA 1
ATOM 629 C C . ILE A 1 78 ? 13.411 17.348 -25.085 1.00 80.12 78 ILE A C 1
ATOM 631 O O . ILE A 1 78 ? 13.403 16.132 -24.913 1.00 80.12 78 ILE A O 1
ATOM 635 N N . SER A 1 79 ? 13.958 17.932 -26.146 1.00 79.06 79 SER A N 1
ATOM 636 C CA . SER A 1 79 ? 14.633 17.199 -27.215 1.00 79.06 79 SER A CA 1
ATOM 637 C C . SER A 1 79 ? 16.136 17.438 -27.137 1.00 79.06 79 SER A C 1
ATOM 639 O O . SER A 1 79 ? 16.594 18.578 -27.198 1.00 79.06 79 SER A O 1
ATOM 641 N N . ILE A 1 80 ? 16.903 16.357 -27.013 1.00 78.06 80 ILE A N 1
ATOM 642 C CA . ILE A 1 80 ? 18.364 16.380 -27.115 1.00 78.06 80 ILE A CA 1
ATOM 643 C C . ILE A 1 80 ? 18.708 15.890 -28.518 1.00 78.06 80 ILE A C 1
ATOM 645 O O . ILE A 1 80 ? 18.430 14.737 -28.847 1.00 78.06 80 ILE A O 1
ATOM 649 N N . ILE A 1 81 ? 19.259 16.783 -29.339 1.00 77.31 81 ILE A N 1
ATOM 650 C CA . ILE A 1 81 ? 19.529 16.545 -30.761 1.00 77.31 81 ILE A CA 1
ATOM 651 C C . ILE A 1 81 ? 21.043 16.548 -30.968 1.00 77.31 81 ILE A C 1
ATOM 653 O O . ILE A 1 81 ? 21.706 17.542 -30.670 1.00 77.31 81 ILE A O 1
ATOM 657 N N . GLY A 1 82 ? 21.585 15.441 -31.475 1.00 71.94 82 GLY A N 1
ATOM 658 C CA . GLY A 1 82 ? 22.987 15.354 -31.875 1.00 71.94 82 GLY A CA 1
ATOM 659 C C . GLY A 1 82 ? 23.182 15.911 -33.275 1.00 71.94 82 GLY A C 1
ATOM 660 O O . GLY A 1 82 ? 22.565 15.433 -34.220 1.00 71.94 82 GLY A O 1
ATOM 661 N N . ILE A 1 83 ? 24.052 16.906 -33.423 1.00 66.25 83 ILE A N 1
ATOM 662 C CA . ILE A 1 83 ? 24.413 17.463 -34.730 1.00 66.25 83 ILE A CA 1
ATOM 663 C C . ILE A 1 83 ? 25.820 16.956 -35.066 1.00 66.25 83 ILE A C 1
ATOM 665 O O . ILE A 1 83 ? 26.769 17.301 -34.369 1.00 66.25 83 ILE A O 1
ATOM 669 N N . GLY A 1 84 ? 25.948 16.128 -36.114 1.00 58.78 84 GLY A N 1
ATOM 670 C CA . GLY A 1 84 ? 27.250 15.668 -36.633 1.00 58.78 84 GLY A CA 1
ATOM 671 C C . GLY A 1 84 ? 27.567 14.166 -36.530 1.00 58.78 84 GLY A C 1
ATOM 672 O O . GLY A 1 84 ? 28.702 13.790 -36.801 1.00 58.78 84 GLY A O 1
ATOM 673 N N . GLY A 1 85 ? 26.604 13.301 -36.183 1.00 52.28 85 GLY A N 1
ATOM 674 C CA . GLY A 1 85 ? 26.760 11.835 -36.191 1.00 52.28 85 GLY A CA 1
ATOM 675 C C . GLY A 1 85 ? 25.648 11.138 -36.985 1.00 52.28 85 GLY A C 1
ATOM 676 O O . GLY A 1 85 ? 24.567 11.699 -37.153 1.00 52.28 85 GLY A O 1
ATOM 677 N N . LYS A 1 86 ? 25.895 9.922 -37.497 1.00 41.47 86 LYS A N 1
ATOM 678 C CA . LYS A 1 86 ? 24.855 9.110 -38.159 1.00 41.47 86 LYS A CA 1
ATOM 679 C C . LYS A 1 86 ? 23.780 8.704 -37.147 1.00 41.47 86 LYS A C 1
ATOM 681 O O . LYS A 1 86 ? 24.057 7.928 -36.238 1.00 41.47 86 LYS A O 1
ATOM 686 N N . GLU A 1 87 ? 22.545 9.154 -37.349 1.00 42.53 87 GLU A N 1
ATOM 687 C CA . GLU A 1 87 ? 21.376 8.530 -36.726 1.00 42.53 87 GLU A CA 1
ATOM 688 C C . GLU A 1 87 ? 21.134 7.159 -37.379 1.00 42.53 87 GLU A C 1
ATOM 690 O O . GLU A 1 87 ? 20.975 7.061 -38.599 1.00 42.53 87 GLU A O 1
ATOM 695 N N . LYS A 1 88 ? 21.065 6.086 -36.580 1.00 37.91 88 LYS A N 1
ATOM 696 C CA . LYS A 1 88 ? 20.202 4.961 -36.952 1.00 37.91 88 LYS A CA 1
ATOM 697 C C . LYS A 1 88 ? 18.779 5.434 -36.697 1.00 37.91 88 LYS A C 1
ATOM 699 O O . LYS A 1 88 ? 18.428 5.764 -35.571 1.00 37.91 88 LYS A O 1
ATOM 704 N N . SER A 1 89 ? 18.020 5.538 -37.779 1.00 32.56 89 SER A N 1
ATOM 705 C CA . SER A 1 89 ? 16.637 5.984 -37.792 1.00 32.56 89 SER A CA 1
ATOM 706 C C . SER A 1 89 ? 15.798 5.188 -36.800 1.00 32.56 89 SER A C 1
ATOM 708 O O . SER A 1 89 ? 15.613 3.989 -37.001 1.00 32.56 89 SER A O 1
ATOM 710 N N . ASP A 1 90 ? 15.217 5.874 -35.820 1.00 31.41 90 ASP A N 1
ATOM 711 C CA . ASP A 1 90 ? 13.898 5.490 -35.349 1.00 31.41 90 ASP A CA 1
ATOM 712 C C . ASP A 1 90 ? 13.009 6.724 -35.187 1.00 31.41 90 ASP A C 1
ATOM 714 O O . ASP A 1 90 ? 13.441 7.815 -34.813 1.00 31.41 90 ASP A O 1
ATOM 718 N N . SER A 1 91 ? 11.777 6.556 -35.636 1.00 40.75 91 SER A N 1
ATOM 719 C CA . SER A 1 91 ? 10.852 7.575 -36.127 1.00 40.75 91 SER A CA 1
ATOM 720 C C . SER A 1 91 ? 10.690 8.841 -35.267 1.00 40.75 91 SER A C 1
ATOM 722 O O . SER A 1 91 ? 10.052 8.818 -34.218 1.00 40.75 91 SER A O 1
ATOM 724 N N . SER A 1 92 ? 11.120 9.992 -35.790 1.00 34.56 92 SER A N 1
ATOM 725 C CA . SER A 1 92 ? 10.431 11.284 -35.624 1.00 34.56 92 SER A CA 1
ATOM 726 C C . SER A 1 92 ? 10.879 12.251 -36.729 1.00 34.56 92 SER A C 1
ATOM 728 O O . SER A 1 92 ? 12.042 12.271 -37.115 1.00 34.56 92 SER A O 1
ATOM 730 N N . GLN A 1 93 ? 9.927 12.977 -37.325 1.00 39.09 93 GLN A N 1
ATOM 731 C CA . GLN A 1 93 ? 10.129 13.828 -38.506 1.00 39.09 93 GLN A CA 1
ATOM 732 C C . GLN A 1 93 ? 11.245 14.865 -38.292 1.00 39.09 93 GLN A C 1
ATOM 734 O O . GLN A 1 93 ? 11.026 15.903 -37.668 1.00 39.09 93 GLN A O 1
ATOM 739 N N . SER A 1 94 ? 12.423 14.620 -38.865 1.00 31.86 94 SER A N 1
ATOM 740 C CA . SER A 1 94 ? 13.494 15.607 -38.961 1.00 31.86 94 SER A CA 1
ATOM 741 C C . SER A 1 94 ? 13.316 16.455 -40.226 1.00 31.86 94 SER A C 1
ATOM 743 O O . SER A 1 94 ? 13.244 15.963 -41.355 1.00 31.86 94 SER A O 1
ATOM 745 N N . LEU A 1 95 ? 13.208 17.771 -40.029 1.00 32.41 95 LEU A N 1
ATOM 746 C CA . LEU A 1 95 ? 13.309 18.768 -41.092 1.00 32.41 95 LEU A CA 1
ATOM 747 C C . LEU A 1 95 ? 14.716 18.678 -41.698 1.00 32.41 95 LEU A C 1
ATOM 749 O O . LEU A 1 95 ? 15.700 19.005 -41.038 1.00 32.41 95 LEU A O 1
ATOM 753 N N . LYS A 1 96 ? 14.813 18.220 -42.951 1.00 27.75 96 LYS A N 1
ATOM 754 C CA . LYS A 1 96 ? 16.069 18.204 -43.710 1.00 27.75 96 LYS A CA 1
ATOM 755 C C . LYS A 1 96 ? 16.528 19.641 -43.960 1.00 27.75 96 LYS A C 1
ATOM 757 O O . LYS A 1 96 ? 15.968 20.329 -44.807 1.00 27.75 96 LYS A O 1
ATOM 762 N N . ILE A 1 97 ? 17.552 20.078 -43.237 1.00 30.11 97 ILE A N 1
ATOM 763 C CA . ILE A 1 97 ? 18.343 21.254 -43.601 1.00 30.11 97 ILE A CA 1
ATOM 764 C C . ILE A 1 97 ? 19.570 20.724 -44.345 1.00 30.11 97 ILE A C 1
ATOM 766 O O . ILE A 1 97 ? 20.423 20.065 -43.755 1.00 30.11 97 ILE A O 1
ATOM 770 N N . GLU A 1 98 ? 19.632 20.960 -45.655 1.00 28.69 98 GLU A N 1
ATOM 771 C CA . GLU A 1 98 ? 20.820 20.671 -46.460 1.00 28.69 98 GLU A CA 1
ATOM 772 C C . GLU A 1 98 ? 21.924 21.679 -46.114 1.00 28.69 98 GLU A C 1
ATOM 774 O O . GLU A 1 98 ? 21.860 22.845 -46.499 1.00 28.69 98 GLU A O 1
ATOM 779 N N . SER A 1 99 ? 22.949 21.239 -45.381 1.00 31.30 99 SER A N 1
ATOM 780 C CA . SER A 1 99 ? 24.192 21.994 -45.203 1.00 31.30 99 SER A CA 1
ATOM 781 C C . SER A 1 99 ? 25.372 21.239 -45.818 1.00 31.30 99 SER A C 1
ATOM 783 O O . SER A 1 99 ? 25.721 20.140 -45.390 1.00 31.30 99 SER A O 1
ATOM 785 N N . THR A 1 100 ? 25.991 21.863 -46.820 1.00 27.97 100 THR A N 1
ATOM 786 C CA . THR A 1 100 ? 27.008 21.348 -47.758 1.00 27.97 100 THR A CA 1
ATOM 787 C C . THR A 1 100 ? 28.420 21.180 -47.166 1.00 27.97 100 THR A C 1
ATOM 789 O O . THR A 1 100 ? 29.413 21.397 -47.854 1.00 27.97 100 THR A O 1
ATOM 792 N N . TYR A 1 101 ? 28.562 20.767 -45.905 1.00 34.06 101 TYR A N 1
ATOM 793 C CA . TYR A 1 101 ? 29.881 20.533 -45.299 1.00 34.06 101 TYR A CA 1
ATOM 794 C C . TYR A 1 101 ? 30.010 19.077 -44.840 1.00 34.06 101 TYR A C 1
ATOM 796 O O . TYR A 1 101 ? 29.428 18.668 -43.839 1.00 34.06 101 TYR A O 1
ATOM 804 N N . LYS A 1 102 ? 30.788 18.278 -45.588 1.00 33.66 102 LYS A N 1
ATOM 805 C CA . LYS A 1 102 ? 31.240 16.940 -45.170 1.00 33.66 102 LYS A CA 1
ATOM 806 C C . LYS A 1 102 ? 32.252 17.096 -44.029 1.00 33.66 102 LYS A C 1
ATOM 808 O O . LYS A 1 102 ? 33.452 17.194 -44.269 1.00 33.66 102 LYS A O 1
ATOM 813 N N . GLN A 1 103 ? 31.757 17.155 -42.798 1.00 35.72 103 GLN A N 1
ATOM 814 C CA . GLN A 1 103 ? 32.567 17.044 -41.588 1.00 35.72 103 GLN A CA 1
ATOM 815 C C . GLN A 1 103 ? 32.880 15.559 -41.334 1.00 35.72 103 GLN A C 1
ATOM 817 O O . GLN A 1 103 ? 32.013 14.710 -41.536 1.00 35.72 103 GLN A O 1
ATOM 822 N N . LEU A 1 104 ? 34.131 15.245 -40.965 1.00 35.69 104 LEU A N 1
ATOM 823 C CA . LEU A 1 104 ? 34.591 13.879 -40.687 1.00 35.69 104 LEU A CA 1
ATOM 824 C C . LEU A 1 104 ? 33.641 13.168 -39.708 1.00 35.69 104 LEU A C 1
ATOM 826 O O . LEU A 1 104 ? 33.392 13.665 -38.612 1.00 35.69 104 LEU A O 1
ATOM 830 N N . GLU A 1 105 ? 33.135 12.004 -40.125 1.00 43.25 105 GLU A N 1
ATOM 831 C CA . GLU A 1 105 ? 32.198 11.165 -39.372 1.00 43.25 105 GLU A CA 1
ATOM 832 C C . GLU A 1 105 ? 32.892 10.543 -38.144 1.00 43.25 105 GLU A C 1
ATOM 834 O O . GLU A 1 105 ? 33.485 9.467 -38.221 1.00 43.25 105 GLU A O 1
ATOM 839 N N . LEU A 1 106 ? 32.816 11.221 -36.997 1.00 43.69 106 LEU A N 1
ATOM 840 C CA . LEU A 1 106 ? 33.068 10.619 -35.688 1.00 43.69 106 LEU A CA 1
ATOM 841 C C . LEU A 1 106 ? 31.831 9.811 -35.278 1.00 43.69 106 LEU A C 1
ATOM 843 O O . LEU A 1 106 ? 30.705 10.307 -35.322 1.00 43.69 106 LEU A O 1
ATOM 847 N N . ASN A 1 107 ? 32.042 8.560 -34.871 1.00 52.34 107 ASN A N 1
ATOM 848 C CA . ASN A 1 107 ? 31.001 7.673 -34.356 1.00 52.34 107 ASN A CA 1
ATOM 849 C C . ASN A 1 107 ? 30.608 8.141 -32.941 1.00 52.34 107 ASN A C 1
ATOM 851 O O . ASN A 1 107 ? 31.072 7.601 -31.942 1.00 52.34 107 ASN A O 1
ATOM 855 N N . PHE A 1 108 ? 29.852 9.236 -32.861 1.00 61.72 108 PHE A N 1
ATOM 856 C CA . PHE A 1 108 ? 29.496 9.888 -31.606 1.00 61.72 108 PHE A CA 1
ATOM 857 C C . PHE A 1 108 ? 28.345 9.124 -30.924 1.00 61.72 108 PHE A C 1
ATOM 859 O O . PHE A 1 108 ? 27.275 9.007 -31.531 1.00 61.72 108 PHE A O 1
ATOM 866 N N . PRO A 1 109 ? 28.517 8.607 -29.688 1.00 67.25 109 PRO A N 1
ATOM 867 C CA . PRO A 1 109 ? 27.498 7.817 -28.995 1.00 67.25 109 PRO A CA 1
ATOM 868 C C . PRO A 1 109 ? 26.393 8.729 -28.446 1.00 67.25 109 PRO A C 1
ATOM 870 O O . PRO A 1 109 ? 26.291 8.995 -27.250 1.00 67.25 109 PRO A O 1
ATOM 873 N N . ILE A 1 110 ? 25.559 9.253 -29.347 1.00 71.69 110 ILE A N 1
ATOM 874 C CA . ILE A 1 110 ? 24.541 10.254 -29.016 1.00 71.69 110 ILE A CA 1
ATOM 875 C C . ILE A 1 110 ? 23.518 9.741 -27.998 1.00 71.69 110 ILE A C 1
ATOM 877 O O . ILE A 1 110 ? 22.984 10.528 -27.222 1.00 71.69 110 ILE A O 1
ATOM 881 N N . GLU A 1 111 ? 23.259 8.432 -27.967 1.00 72.25 111 GLU A N 1
ATOM 882 C CA . GLU A 1 111 ? 22.326 7.831 -27.013 1.00 72.25 111 GLU A CA 1
ATOM 883 C C . GLU A 1 111 ? 22.855 7.854 -25.579 1.00 72.25 111 GLU A C 1
ATOM 885 O O . GLU A 1 111 ? 22.143 8.320 -24.692 1.00 72.25 111 GLU A O 1
ATOM 890 N N . GLU A 1 112 ? 24.114 7.464 -25.366 1.00 74.19 112 GLU A N 1
ATOM 891 C CA . GLU A 1 112 ? 24.765 7.511 -24.050 1.00 74.19 112 GLU A CA 1
ATOM 892 C C . GLU A 1 112 ? 24.823 8.947 -23.517 1.00 74.19 112 GLU A C 1
ATOM 894 O O . GLU A 1 112 ? 24.513 9.217 -22.356 1.00 74.19 112 GLU A O 1
ATOM 899 N N . TRP A 1 113 ? 25.136 9.902 -24.396 1.00 78.00 113 TRP A N 1
ATOM 900 C CA . TRP A 1 113 ? 25.108 11.326 -24.070 1.00 78.00 113 TRP A CA 1
ATOM 901 C C . TRP A 1 113 ? 23.711 11.824 -23.721 1.00 78.00 113 TRP A C 1
ATOM 903 O O . TRP A 1 113 ? 23.538 12.587 -22.768 1.00 78.00 113 TRP A O 1
ATOM 913 N N . ARG A 1 114 ? 22.705 11.391 -24.479 1.00 76.88 114 ARG A N 1
ATOM 914 C CA . ARG A 1 114 ? 21.307 11.744 -24.247 1.00 76.88 114 ARG A CA 1
ATOM 915 C C . ARG A 1 114 ? 20.841 11.246 -22.879 1.00 76.88 114 ARG A C 1
ATOM 917 O O . ARG A 1 114 ? 20.283 12.040 -22.122 1.00 76.88 114 ARG A O 1
ATOM 924 N N . ASP A 1 115 ? 21.137 9.999 -22.523 1.00 75.12 115 ASP A N 1
ATOM 925 C CA . ASP A 1 115 ? 20.804 9.433 -21.210 1.00 75.12 115 ASP A CA 1
ATOM 926 C C . ASP A 1 115 ? 21.554 10.119 -20.065 1.00 75.12 115 ASP A C 1
ATOM 928 O O . ASP A 1 115 ? 20.944 10.511 -19.065 1.00 75.12 115 ASP A O 1
ATOM 932 N N . ALA A 1 116 ? 22.854 10.371 -20.236 1.00 78.31 116 ALA A N 1
ATOM 933 C CA . ALA A 1 116 ? 23.657 11.079 -19.246 1.00 78.31 116 ALA A CA 1
ATOM 934 C C . ALA A 1 116 ? 23.148 12.508 -18.993 1.00 78.31 116 ALA A C 1
ATOM 936 O O . ALA A 1 116 ? 23.091 12.957 -17.843 1.00 78.31 116 ALA A O 1
ATOM 937 N N . ILE A 1 117 ? 22.731 13.226 -20.043 1.00 79.62 117 ILE A N 1
ATOM 938 C CA . ILE A 1 117 ? 22.148 14.566 -19.917 1.00 79.62 117 ILE A CA 1
ATOM 939 C C . ILE A 1 117 ? 20.815 14.498 -19.167 1.00 79.62 117 ILE A C 1
ATOM 941 O O . ILE A 1 117 ? 20.632 15.282 -18.236 1.00 79.62 117 ILE A O 1
ATOM 945 N N . TYR A 1 118 ? 19.910 13.566 -19.490 1.00 78.62 118 TYR A N 1
ATOM 946 C CA . TYR A 1 118 ? 18.649 13.413 -18.748 1.00 78.62 118 TYR A CA 1
ATOM 947 C C . TYR A 1 118 ? 18.887 13.100 -17.264 1.00 78.62 118 TYR A C 1
ATOM 949 O O . TYR A 1 118 ? 18.326 13.780 -16.400 1.00 78.62 118 TYR A O 1
ATOM 957 N N . ALA A 1 119 ? 19.787 12.166 -16.945 1.00 74.12 119 ALA A N 1
ATOM 958 C CA . ALA A 1 119 ? 20.164 11.863 -15.563 1.00 74.12 119 ALA A CA 1
ATOM 959 C C . ALA A 1 119 ? 20.738 13.097 -14.838 1.00 74.12 119 ALA A C 1
ATOM 961 O O . ALA A 1 119 ? 20.461 13.354 -13.656 1.00 74.12 119 ALA A O 1
ATOM 962 N N . LYS A 1 120 ? 21.515 13.922 -15.551 1.00 79.19 120 LYS A N 1
ATOM 963 C CA . LYS A 1 120 ? 22.074 15.160 -15.005 1.00 79.19 120 LYS A CA 1
ATOM 964 C C . LYS A 1 120 ? 21.022 16.243 -14.800 1.00 79.19 120 LYS A C 1
ATOM 966 O O . LYS A 1 120 ? 21.087 16.929 -13.780 1.00 79.19 120 LYS A O 1
ATOM 971 N N . ILE A 1 121 ? 20.055 16.368 -15.711 1.00 79.69 121 ILE A N 1
ATOM 972 C CA . ILE A 1 121 ? 18.898 17.259 -15.577 1.00 79.69 121 ILE A CA 1
ATOM 973 C C . ILE A 1 121 ? 18.146 16.917 -14.288 1.00 79.69 121 ILE A C 1
ATOM 975 O O . ILE A 1 121 ? 17.929 17.803 -13.464 1.00 79.69 121 ILE A O 1
ATOM 979 N N . VAL A 1 122 ? 17.838 15.641 -14.048 1.00 73.12 122 VAL A N 1
ATOM 980 C CA . VAL A 1 122 ? 17.189 15.202 -12.801 1.00 73.12 122 VAL A CA 1
ATOM 981 C C . VAL A 1 122 ? 18.052 15.549 -11.584 1.00 73.12 122 VAL A C 1
ATOM 983 O O . VAL A 1 122 ? 17.581 16.156 -10.626 1.00 73.12 122 VAL A O 1
ATOM 986 N N . THR A 1 123 ? 19.356 15.271 -11.636 1.00 71.69 123 THR A N 1
ATOM 987 C CA . THR A 1 123 ? 20.266 15.518 -10.506 1.00 71.69 123 THR A CA 1
ATOM 988 C C . THR A 1 123 ? 20.444 17.008 -10.170 1.00 71.69 123 THR A C 1
ATOM 990 O O . THR A 1 123 ? 20.573 17.368 -8.999 1.00 71.69 123 THR A O 1
ATOM 993 N N . LYS A 1 124 ? 20.522 17.882 -11.182 1.00 74.50 124 LYS A N 1
ATOM 994 C CA . LYS A 1 124 ? 20.834 19.319 -11.036 1.00 74.50 124 LYS A CA 1
ATOM 995 C C . LYS A 1 124 ? 19.596 20.210 -10.961 1.00 74.50 124 LYS A C 1
ATOM 997 O O . LYS A 1 124 ? 19.679 21.307 -10.403 1.00 74.50 124 LYS A O 1
ATOM 1002 N N . CYS A 1 125 ? 18.488 19.769 -11.549 1.00 71.94 125 CYS A N 1
ATOM 1003 C CA . CYS A 1 125 ? 17.259 20.544 -11.697 1.00 71.94 125 CYS A CA 1
ATOM 1004 C C . CYS A 1 125 ? 16.038 19.867 -11.053 1.00 71.94 125 CYS A C 1
ATOM 1006 O O . CYS A 1 125 ? 15.025 20.543 -10.885 1.00 71.94 125 CYS A O 1
ATOM 1008 N N . GLY A 1 126 ? 16.115 18.596 -10.648 1.00 62.72 126 GLY A N 1
ATOM 1009 C CA . GLY A 1 126 ? 15.061 17.924 -9.884 1.00 62.72 126 GLY A CA 1
ATOM 1010 C C . GLY A 1 126 ? 14.916 18.482 -8.468 1.00 62.72 126 GLY A C 1
ATOM 1011 O O . GLY A 1 126 ? 15.854 19.052 -7.894 1.00 62.72 126 GLY A O 1
ATOM 1012 N N . ASN A 1 127 ? 13.716 18.362 -7.903 1.00 61.81 127 ASN A N 1
ATOM 1013 C CA . ASN A 1 127 ? 13.406 18.895 -6.581 1.00 61.81 127 ASN A CA 1
ATOM 1014 C C . ASN A 1 127 ? 13.487 17.782 -5.523 1.00 61.81 127 ASN A C 1
ATOM 1016 O O . ASN A 1 127 ? 12.559 17.003 -5.361 1.00 61.81 127 ASN A O 1
ATOM 1020 N N . ARG A 1 128 ? 14.604 17.698 -4.786 1.00 54.34 128 ARG A N 1
ATOM 1021 C CA . ARG A 1 128 ? 14.838 16.628 -3.790 1.00 54.34 128 ARG A CA 1
ATOM 1022 C C . ARG A 1 128 ? 14.129 16.820 -2.440 1.00 54.34 128 ARG A C 1
ATOM 1024 O O . ARG A 1 128 ? 14.194 15.921 -1.613 1.00 54.34 128 ARG A O 1
ATOM 1031 N N . ARG A 1 129 ? 13.542 17.995 -2.173 1.00 53.53 129 ARG A N 1
ATOM 1032 C CA . ARG A 1 129 ? 13.140 18.414 -0.810 1.00 53.53 129 ARG A CA 1
ATOM 1033 C C . ARG A 1 129 ? 11.665 18.761 -0.622 1.00 53.53 129 ARG A C 1
ATOM 1035 O O . ARG A 1 129 ? 11.275 19.113 0.480 1.00 53.53 129 ARG A O 1
ATOM 1042 N N . TYR A 1 130 ? 10.837 18.649 -1.659 1.00 60.28 130 TYR A N 1
ATOM 1043 C CA . TYR A 1 130 ? 9.493 19.226 -1.606 1.00 60.28 130 TYR A CA 1
ATOM 1044 C C . TYR A 1 130 ? 8.602 18.610 -0.508 1.00 60.28 130 TYR A C 1
ATOM 1046 O O . TYR A 1 130 ? 7.901 19.347 0.170 1.00 60.28 130 TYR A O 1
ATOM 1054 N N . TRP A 1 131 ? 8.650 17.292 -0.274 1.00 67.25 131 TRP A N 1
ATOM 1055 C CA . TRP A 1 131 ? 7.790 16.633 0.729 1.00 67.25 131 TRP A CA 1
ATOM 1056 C C . TRP A 1 131 ? 8.314 16.678 2.168 1.00 67.25 131 TRP A C 1
ATOM 1058 O O . TRP A 1 131 ? 7.513 16.624 3.097 1.00 67.25 131 TRP A O 1
ATOM 1068 N N . GLU A 1 132 ? 9.629 16.812 2.367 1.00 69.06 132 GLU A N 1
ATOM 1069 C CA . GLU A 1 132 ? 10.224 16.906 3.711 1.00 69.06 132 GLU A CA 1
ATOM 1070 C C . GLU A 1 132 ? 9.752 18.177 4.439 1.00 69.06 132 GLU A C 1
ATOM 1072 O O . GLU A 1 132 ? 9.508 18.151 5.646 1.00 69.06 132 GLU A O 1
ATOM 1077 N N . ASP A 1 133 ? 9.568 19.275 3.698 1.00 71.06 133 ASP A N 1
ATOM 1078 C CA . ASP A 1 133 ? 9.103 20.551 4.247 1.00 71.06 133 ASP A CA 1
ATOM 1079 C C . ASP A 1 133 ? 7.646 20.466 4.744 1.00 71.06 133 ASP A C 1
ATOM 1081 O O . ASP A 1 133 ? 7.318 21.029 5.790 1.00 71.06 133 ASP A O 1
ATOM 1085 N N . TRP A 1 134 ? 6.795 19.689 4.063 1.00 71.44 134 TRP A N 1
ATOM 1086 C CA . TRP A 1 134 ? 5.401 19.454 4.466 1.00 71.44 134 TRP A CA 1
ATOM 1087 C C . TRP A 1 134 ? 5.266 18.539 5.685 1.00 71.44 134 TRP A C 1
ATOM 1089 O O . TRP A 1 134 ? 4.298 18.652 6.435 1.00 71.44 134 TRP A O 1
ATOM 1099 N N . ALA A 1 135 ? 6.227 17.646 5.924 1.00 70.12 135 ALA A N 1
ATOM 1100 C CA . ALA A 1 135 ? 6.116 16.654 6.989 1.00 70.12 135 ALA A CA 1
ATOM 1101 C C . ALA A 1 135 ? 6.008 17.274 8.396 1.00 70.12 135 ALA A C 1
ATOM 1103 O O . ALA A 1 135 ? 5.306 16.741 9.257 1.00 70.12 135 ALA A O 1
ATOM 1104 N N . LYS A 1 136 ? 6.640 18.435 8.627 1.00 73.50 136 LYS A N 1
ATOM 1105 C CA . LYS A 1 136 ? 6.516 19.177 9.896 1.00 73.50 136 LYS A CA 1
ATOM 1106 C C . LYS A 1 136 ? 5.100 19.692 10.133 1.00 73.50 136 LYS A C 1
ATOM 1108 O O . LYS A 1 136 ? 4.609 19.643 11.259 1.00 73.50 136 LYS A O 1
ATOM 1113 N N . ASP A 1 137 ? 4.449 20.181 9.081 1.00 76.50 137 ASP A N 1
ATOM 1114 C CA . ASP A 1 137 ? 3.060 20.622 9.166 1.00 76.50 137 ASP A CA 1
ATOM 1115 C C . ASP A 1 137 ? 2.123 19.445 9.430 1.00 76.50 137 ASP A C 1
ATOM 1117 O O . ASP A 1 137 ? 1.170 19.582 10.191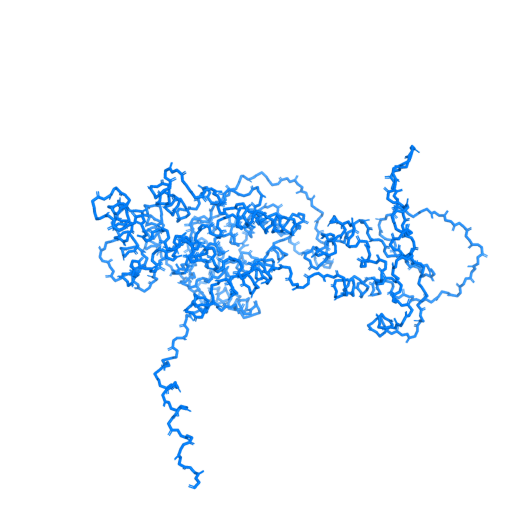 1.00 76.50 137 ASP A O 1
ATOM 1121 N N . VAL A 1 138 ? 2.434 18.271 8.885 1.00 76.44 138 VAL A N 1
ATOM 1122 C CA . VAL A 1 138 ? 1.619 17.062 9.047 1.00 76.44 138 VAL A CA 1
ATOM 1123 C C . VAL A 1 138 ? 1.677 16.525 10.467 1.00 76.44 138 VAL A C 1
ATOM 1125 O O . VAL A 1 138 ? 0.628 16.205 11.010 1.00 76.44 138 VAL A O 1
ATOM 1128 N N . ALA A 1 139 ? 2.855 16.475 11.095 1.00 77.31 139 ALA A N 1
ATOM 1129 C CA . ALA A 1 139 ? 2.966 16.062 12.496 1.00 77.31 139 ALA A CA 1
ATOM 1130 C C . ALA A 1 139 ? 2.092 16.948 13.405 1.00 77.31 139 ALA A C 1
ATOM 1132 O O . ALA A 1 139 ? 1.311 16.452 14.213 1.00 77.31 139 ALA A O 1
ATOM 1133 N N . ARG A 1 140 ? 2.130 18.270 13.187 1.00 80.19 140 ARG A N 1
ATOM 1134 C CA . ARG A 1 140 ? 1.276 19.233 13.900 1.00 80.19 140 ARG A CA 1
ATOM 1135 C C . ARG A 1 140 ? -0.216 19.010 13.628 1.00 80.19 140 ARG A C 1
ATOM 1137 O O . ARG A 1 140 ? -1.034 19.152 14.536 1.00 80.19 140 ARG A O 1
ATOM 1144 N N . ILE A 1 141 ? -0.584 18.685 12.391 1.00 80.06 141 ILE A N 1
ATOM 1145 C CA . ILE A 1 141 ? -1.970 18.371 12.017 1.00 80.06 141 ILE A CA 1
ATOM 1146 C C . ILE A 1 141 ? -2.421 17.060 12.673 1.00 80.06 141 ILE A C 1
ATOM 1148 O O . ILE A 1 141 ? -3.509 17.020 13.238 1.00 80.06 141 ILE A O 1
ATOM 1152 N N . ALA A 1 142 ? -1.570 16.033 12.700 1.00 80.25 142 ALA A N 1
ATOM 1153 C CA . ALA A 1 142 ? -1.849 14.764 13.365 1.00 80.25 142 ALA A CA 1
ATOM 1154 C C . ALA A 1 142 ? -2.089 14.948 14.870 1.00 80.25 142 ALA A C 1
ATOM 1156 O O . ALA A 1 142 ? -3.045 14.391 15.414 1.00 80.25 142 ALA A O 1
ATOM 1157 N N . ASP A 1 143 ? -1.265 15.766 15.535 1.00 83.12 143 ASP A N 1
ATOM 1158 C CA . ASP A 1 143 ? -1.426 16.117 16.952 1.00 83.12 143 ASP A CA 1
ATOM 1159 C C . ASP A 1 143 ? -2.738 16.881 17.196 1.00 83.12 143 ASP A C 1
ATOM 1161 O O . ASP A 1 143 ? -3.428 16.653 18.194 1.00 83.12 143 ASP A O 1
ATOM 1165 N N . THR A 1 144 ? -3.115 17.759 16.262 1.00 83.81 144 THR A N 1
ATOM 1166 C CA . THR A 1 144 ? -4.371 18.522 16.315 1.00 83.81 144 THR A CA 1
ATOM 1167 C C . THR A 1 144 ? -5.578 17.595 16.175 1.00 83.81 144 THR A C 1
ATOM 1169 O O . THR A 1 144 ? -6.470 17.626 17.024 1.00 83.81 144 THR A O 1
ATOM 1172 N N . HIS A 1 145 ? -5.584 16.716 15.168 1.00 84.69 145 HIS A N 1
ATOM 1173 C CA . HIS A 1 145 ? -6.615 15.692 14.987 1.00 84.69 145 HIS A CA 1
ATOM 1174 C C . HIS A 1 145 ? -6.729 14.788 16.216 1.00 84.69 145 HIS A C 1
ATOM 1176 O O . HIS A 1 145 ? -7.827 14.587 16.726 1.00 84.69 145 HIS A O 1
ATOM 1182 N N . THR A 1 146 ? -5.602 14.319 16.756 1.00 87.00 146 THR A N 1
ATOM 1183 C CA . THR A 1 146 ? -5.566 13.474 17.960 1.00 87.00 146 THR A CA 1
ATOM 1184 C C . THR A 1 146 ? -6.189 14.192 19.153 1.00 87.00 146 THR A C 1
ATOM 1186 O O . THR A 1 146 ? -7.083 13.655 19.803 1.00 87.00 146 THR A O 1
ATOM 1189 N N . SER A 1 147 ? -5.760 15.428 19.426 1.00 88.06 147 SER A N 1
ATOM 1190 C CA . SER A 1 147 ? -6.269 16.230 20.548 1.00 88.06 147 SER A CA 1
ATOM 1191 C C . SER A 1 147 ? -7.768 16.491 20.421 1.00 88.06 147 SER A C 1
ATOM 1193 O O . SER A 1 147 ? -8.506 16.473 21.402 1.00 88.06 147 SER A O 1
ATOM 1195 N N . ARG A 1 148 ? -8.235 16.698 19.192 1.00 85.44 148 ARG A N 1
ATOM 1196 C CA . ARG A 1 148 ? -9.636 16.955 18.899 1.00 85.44 148 ARG A CA 1
ATOM 1197 C C . ARG A 1 148 ? -10.508 15.715 19.033 1.00 85.44 148 ARG A C 1
ATOM 1199 O O . ARG A 1 148 ? -11.572 15.804 19.634 1.00 85.44 148 ARG A O 1
ATOM 1206 N N . ILE A 1 149 ? -10.068 14.580 18.494 1.00 87.75 149 ILE A N 1
ATOM 1207 C CA . ILE A 1 149 ? -10.767 13.304 18.666 1.00 87.75 149 ILE A CA 1
ATOM 1208 C C . ILE A 1 149 ? -10.860 12.992 20.163 1.00 87.75 149 ILE A C 1
ATOM 1210 O O . ILE A 1 149 ? -11.941 12.670 20.639 1.00 87.75 149 ILE A O 1
ATOM 1214 N N . LYS A 1 150 ? -9.782 13.200 20.934 1.00 90.38 150 LYS A N 1
ATOM 1215 C CA . LYS A 1 150 ? -9.818 13.078 22.401 1.00 90.38 150 LYS A CA 1
ATOM 1216 C C . LYS A 1 150 ? -10.892 13.962 23.031 1.00 90.38 150 LYS A C 1
ATOM 1218 O O . LYS A 1 150 ? -11.707 13.444 23.782 1.00 90.38 150 LYS A O 1
ATOM 1223 N N . ALA A 1 151 ? -10.946 15.246 22.672 1.00 88.06 151 ALA A N 1
ATOM 1224 C CA . ALA A 1 151 ? -11.960 16.171 23.181 1.00 88.06 151 ALA A CA 1
ATOM 1225 C C . ALA A 1 151 ? -13.399 15.739 22.834 1.00 88.06 151 ALA A C 1
ATOM 1227 O O . ALA A 1 151 ? -14.298 15.850 23.663 1.00 88.06 151 ALA A O 1
ATOM 1228 N N . LEU A 1 152 ? -13.631 15.198 21.632 1.00 86.06 152 LEU A N 1
ATOM 1229 C CA . LEU A 1 152 ? -14.941 14.660 21.234 1.00 86.06 152 LEU A CA 1
ATOM 1230 C C . LEU A 1 152 ? -15.344 13.418 22.043 1.00 86.06 152 LEU A C 1
ATOM 1232 O O . LEU A 1 152 ? -16.532 13.150 22.206 1.00 86.06 152 LEU A O 1
ATOM 1236 N N . LEU A 1 153 ? -14.362 12.685 22.566 1.00 88.19 153 LEU A N 1
ATOM 1237 C CA . LEU A 1 153 ? -14.543 11.468 23.353 1.00 88.19 153 LEU A CA 1
ATOM 1238 C C . LEU A 1 153 ? -14.558 11.716 24.874 1.00 88.19 153 LEU A C 1
ATOM 1240 O O . LEU A 1 153 ? -14.761 10.766 25.629 1.00 88.19 153 LEU A O 1
ATOM 1244 N N . GLU A 1 154 ? -14.368 12.957 25.342 1.00 87.19 154 GLU A N 1
ATOM 1245 C CA . GLU A 1 154 ? -14.353 13.292 26.779 1.00 87.19 154 GLU A CA 1
ATOM 1246 C C . GLU A 1 154 ? -15.704 13.038 27.460 1.00 87.19 154 GLU A C 1
ATOM 1248 O O . GLU A 1 154 ? -15.750 12.617 28.616 1.00 87.19 154 GLU A O 1
ATOM 1253 N N . ASN A 1 155 ? -16.816 13.272 26.755 1.00 84.44 155 ASN A N 1
ATOM 1254 C CA . ASN A 1 155 ? -18.144 13.016 27.300 1.00 84.44 155 ASN A CA 1
ATOM 1255 C C . ASN A 1 155 ? -18.512 11.530 27.165 1.00 84.44 155 ASN A C 1
ATOM 1257 O O . ASN A 1 155 ? -18.837 11.061 26.069 1.00 84.44 155 ASN A O 1
ATOM 1261 N N . SER A 1 156 ? -18.541 10.817 28.295 1.00 76.81 156 SER A N 1
ATOM 1262 C CA . SER A 1 156 ? -18.848 9.382 28.369 1.00 76.81 156 SER A CA 1
ATOM 1263 C C . SER A 1 156 ? -20.247 8.999 27.887 1.00 76.81 156 SER A C 1
ATOM 1265 O O . SER A 1 156 ? -20.468 7.848 27.523 1.00 76.81 156 SER A O 1
ATOM 1267 N N . GLU A 1 157 ? -21.195 9.937 27.873 1.00 79.69 157 GLU A N 1
ATOM 1268 C CA . GLU A 1 157 ? -22.565 9.686 27.411 1.00 79.69 157 GLU A CA 1
ATOM 1269 C C . GLU A 1 157 ? -22.776 10.009 25.926 1.00 79.69 157 GLU A C 1
ATOM 1271 O O . GLU A 1 157 ? -23.845 9.717 25.382 1.00 79.69 157 GLU A O 1
ATOM 1276 N N . SER A 1 158 ? -21.773 10.589 25.258 1.00 84.88 158 SER A N 1
ATOM 1277 C CA . SER A 1 158 ? -21.883 10.970 23.850 1.00 84.88 158 SER A CA 1
ATOM 1278 C C . SER A 1 158 ? -22.036 9.754 22.929 1.00 84.88 158 SER A C 1
ATOM 1280 O O . SER A 1 158 ? -21.456 8.691 23.156 1.00 84.88 158 SER A O 1
ATOM 1282 N N . GLU A 1 159 ? -22.799 9.927 21.847 1.00 85.31 159 GLU A N 1
ATOM 1283 C CA . GLU A 1 159 ? -22.911 8.934 20.768 1.00 85.31 159 GLU A CA 1
ATOM 1284 C C . GLU A 1 159 ? -21.532 8.601 20.177 1.00 85.31 159 GLU A C 1
ATOM 1286 O O . GLU A 1 159 ? -21.205 7.433 19.985 1.00 85.31 159 GLU A O 1
ATOM 1291 N N . ALA A 1 160 ? -20.682 9.622 20.024 1.00 85.94 160 ALA A N 1
ATOM 1292 C CA . ALA A 1 160 ? -19.288 9.499 19.613 1.00 85.94 160 ALA A CA 1
ATOM 1293 C C . ALA A 1 160 ? -18.487 8.527 20.492 1.00 85.94 160 ALA A C 1
ATOM 1295 O O . ALA A 1 160 ? -17.779 7.667 19.968 1.00 85.94 160 ALA A O 1
ATOM 1296 N N . LYS A 1 161 ? -18.609 8.626 21.823 1.00 89.38 161 LYS A N 1
ATOM 1297 C CA . LYS A 1 161 ? -17.887 7.743 22.744 1.00 89.38 161 LYS A CA 1
ATOM 1298 C C . LYS A 1 161 ? -18.378 6.301 22.674 1.00 89.38 161 LYS A C 1
ATOM 1300 O O . LYS A 1 161 ? -17.550 5.397 22.655 1.00 89.38 161 LYS A O 1
ATOM 1305 N N . LYS A 1 162 ? -19.694 6.085 22.590 1.00 89.25 162 LYS A N 1
ATOM 1306 C CA . LYS A 1 162 ? -20.274 4.738 22.448 1.00 89.25 162 LYS A CA 1
ATOM 1307 C C . LYS A 1 162 ? -19.819 4.070 21.152 1.00 89.25 162 LYS A C 1
ATOM 1309 O O . LYS A 1 162 ? -19.308 2.957 21.196 1.00 89.25 162 LYS A O 1
ATOM 1314 N N . ALA A 1 163 ? -19.910 4.786 20.030 1.00 88.44 163 ALA A N 1
ATOM 1315 C CA . ALA A 1 163 ? -19.426 4.298 18.741 1.00 88.44 163 ALA A CA 1
ATOM 1316 C C . ALA A 1 163 ? -17.917 4.007 18.765 1.00 88.44 163 ALA A C 1
ATOM 1318 O O . ALA A 1 163 ? -17.465 3.011 18.208 1.00 88.44 163 ALA A O 1
ATOM 1319 N N . PHE A 1 164 ? -17.130 4.840 19.455 1.00 91.12 164 PHE A N 1
ATOM 1320 C CA . PHE A 1 164 ? -15.697 4.608 19.613 1.00 91.12 164 PHE A CA 1
ATOM 1321 C C . PHE A 1 164 ? -15.387 3.377 20.478 1.00 91.12 164 PHE A C 1
ATOM 1323 O O . PHE A 1 164 ? -14.467 2.630 20.165 1.00 91.12 164 PHE A O 1
ATOM 1330 N N . ASP A 1 165 ? -16.155 3.122 21.537 1.00 90.38 165 ASP A N 1
ATOM 1331 C CA . ASP A 1 165 ? -15.981 1.929 22.376 1.00 90.38 165 ASP A CA 1
ATOM 1332 C C . ASP A 1 165 ? -16.332 0.640 21.624 1.00 90.38 165 ASP A C 1
ATOM 1334 O O . ASP A 1 165 ? -15.625 -0.368 21.733 1.00 90.38 165 ASP A O 1
ATOM 1338 N N . GLU A 1 166 ? -17.376 0.683 20.796 1.00 88.25 166 GLU A N 1
ATOM 1339 C CA . GLU A 1 166 ? -17.690 -0.396 19.861 1.00 88.25 166 GLU A CA 1
ATOM 1340 C C . GLU A 1 166 ? -16.555 -0.581 18.846 1.00 88.25 166 GLU A C 1
ATOM 1342 O O . GLU A 1 166 ? -16.092 -1.705 18.644 1.00 88.25 166 GLU A O 1
ATOM 1347 N N . PHE A 1 167 ? -16.025 0.511 18.286 1.00 89.44 167 PHE A N 1
ATOM 1348 C CA . PHE A 1 167 ? -14.881 0.489 17.374 1.00 89.44 167 PHE A CA 1
ATOM 1349 C C . PHE A 1 167 ? -13.634 -0.158 17.995 1.00 89.44 167 PHE A C 1
ATOM 1351 O O . PHE A 1 167 ? -13.041 -1.042 17.374 1.00 89.44 167 PHE A O 1
ATOM 1358 N N . ILE A 1 168 ? -13.269 0.206 19.229 1.00 89.69 168 ILE A N 1
ATOM 1359 C CA . ILE A 1 168 ? -12.171 -0.422 19.985 1.00 89.69 168 ILE A CA 1
ATOM 1360 C C . ILE A 1 168 ? -12.419 -1.915 20.170 1.00 89.69 168 ILE A C 1
ATOM 1362 O O . ILE A 1 168 ? -11.529 -2.723 19.911 1.00 89.69 168 ILE A O 1
ATOM 1366 N N . THR A 1 169 ? -13.637 -2.285 20.564 1.00 86.69 169 THR A N 1
ATOM 1367 C CA . THR A 1 169 ? -14.027 -3.691 20.718 1.00 86.69 169 THR A CA 1
ATOM 1368 C C . THR A 1 169 ? -13.829 -4.447 19.401 1.00 86.69 169 THR A C 1
ATOM 1370 O O . THR A 1 169 ? -13.265 -5.541 19.384 1.00 86.69 169 THR A O 1
ATOM 1373 N N . GLY A 1 170 ? -14.202 -3.829 18.279 1.00 83.12 170 GLY A N 1
ATOM 1374 C CA . GLY A 1 170 ? -13.937 -4.335 16.938 1.00 83.12 170 GLY A CA 1
ATOM 1375 C C . GLY A 1 170 ? -12.448 -4.482 16.614 1.00 83.12 170 GLY A C 1
ATOM 1376 O O . GLY A 1 170 ? -12.045 -5.507 16.068 1.00 83.12 170 GLY A O 1
ATOM 1377 N N . LEU A 1 171 ? -11.611 -3.499 16.950 1.00 83.94 171 LEU A N 1
ATOM 1378 C CA . LEU A 1 171 ? -10.159 -3.585 16.747 1.00 83.94 171 LEU A CA 1
ATOM 1379 C C . LEU A 1 171 ? -9.537 -4.725 17.567 1.00 83.94 171 LEU A C 1
ATOM 1381 O O . LEU A 1 171 ? -8.718 -5.480 17.043 1.00 83.94 171 LEU A O 1
ATOM 1385 N N . HIS A 1 172 ? -9.944 -4.882 18.828 1.00 83.88 172 HIS A N 1
ATOM 1386 C CA . HIS A 1 172 ? -9.435 -5.930 19.718 1.00 83.88 172 HIS A CA 1
ATOM 1387 C C . HIS A 1 172 ? -9.798 -7.327 19.248 1.00 83.88 172 HIS A C 1
ATOM 1389 O O . HIS A 1 172 ? -8.961 -8.224 19.288 1.00 83.88 172 HIS A O 1
ATOM 1395 N N . GLN A 1 173 ? -11.036 -7.503 18.789 1.00 75.56 173 GLN A N 1
ATOM 1396 C CA . GLN A 1 173 ? -11.525 -8.796 18.321 1.00 75.56 173 GLN A CA 1
ATOM 1397 C C . GLN A 1 173 ? -10.875 -9.228 17.004 1.00 75.56 173 GLN A C 1
ATOM 1399 O O . GLN A 1 173 ? -10.705 -10.423 16.780 1.00 75.56 173 GLN A O 1
ATOM 1404 N N . ASN A 1 174 ? -10.525 -8.275 16.132 1.00 69.69 174 ASN A N 1
ATOM 1405 C CA . ASN A 1 174 ? -10.223 -8.584 14.732 1.00 69.69 174 ASN A CA 1
ATOM 1406 C C . ASN A 1 174 ? -8.772 -8.313 14.317 1.00 69.69 174 ASN A C 1
ATOM 1408 O O . ASN A 1 174 ? -8.280 -8.921 13.362 1.00 69.69 174 ASN A O 1
ATOM 1412 N N . ILE A 1 175 ? -8.086 -7.408 15.017 1.00 76.31 175 ILE A N 1
ATOM 1413 C CA . ILE A 1 175 ? -6.746 -6.955 14.646 1.00 76.31 175 ILE A CA 1
ATOM 1414 C C . ILE A 1 175 ? -5.752 -7.291 15.743 1.00 76.31 175 ILE A C 1
ATOM 1416 O O . ILE A 1 175 ? -4.896 -8.138 15.528 1.00 76.31 175 ILE A O 1
ATOM 1420 N N . ASN A 1 176 ? -5.842 -6.636 16.899 1.00 76.25 176 ASN A N 1
ATOM 1421 C CA . ASN A 1 176 ? -4.895 -6.848 17.986 1.00 76.25 176 ASN A CA 1
ATOM 1422 C C . ASN A 1 176 ? -5.530 -6.445 19.330 1.00 76.25 176 ASN A C 1
ATOM 1424 O O . ASN A 1 176 ? -5.897 -5.278 19.500 1.00 76.25 176 ASN A O 1
ATOM 1428 N N . PRO A 1 177 ? -5.626 -7.366 20.308 1.00 78.69 177 PRO A N 1
ATOM 1429 C CA . PRO A 1 177 ? -6.234 -7.091 21.613 1.00 78.69 177 PRO A CA 1
ATOM 1430 C C . PRO A 1 177 ? -5.455 -6.073 22.460 1.00 78.69 177 PRO A C 1
ATOM 1432 O O . PRO A 1 177 ? -5.979 -5.559 23.441 1.00 78.69 177 PRO A O 1
ATOM 1435 N N . ASN A 1 178 ? -4.208 -5.764 22.096 1.00 82.06 178 ASN A N 1
ATOM 1436 C CA . ASN A 1 178 ? -3.352 -4.843 22.842 1.00 82.06 178 ASN A CA 1
ATOM 1437 C C . ASN A 1 178 ? -3.467 -3.382 22.384 1.00 82.06 178 ASN A C 1
ATOM 1439 O O . ASN A 1 178 ? -2.781 -2.533 22.949 1.00 82.06 178 ASN A O 1
ATOM 1443 N N . VAL A 1 179 ? -4.290 -3.079 21.372 1.00 84.38 179 VAL A N 1
ATOM 1444 C CA . VAL A 1 179 ? -4.452 -1.704 20.876 1.00 84.38 179 VAL A CA 1
ATOM 1445 C C . VAL A 1 179 ? -5.082 -0.841 21.963 1.00 84.38 179 VAL A C 1
ATOM 1447 O O . VAL A 1 179 ? -6.202 -1.073 22.401 1.00 84.38 179 VAL A O 1
ATOM 1450 N N . THR A 1 180 ? -4.379 0.182 22.416 1.00 89.81 180 THR A N 1
ATOM 1451 C CA . THR A 1 180 ? -4.916 1.113 23.411 1.00 89.81 180 THR A CA 1
ATOM 1452 C C . THR A 1 180 ? -5.887 2.117 22.772 1.00 89.81 180 THR A C 1
ATOM 1454 O O . THR A 1 180 ? -5.814 2.369 21.567 1.00 89.81 180 THR A O 1
ATOM 1457 N N . PRO A 1 181 ? -6.777 2.758 23.557 1.00 91.06 181 PRO A N 1
ATOM 1458 C CA . PRO A 1 181 ? -7.616 3.845 23.053 1.00 91.06 181 PRO A CA 1
ATOM 1459 C C . PRO A 1 181 ? -6.815 4.969 22.384 1.00 91.06 181 PRO A C 1
ATOM 1461 O O . PRO A 1 181 ? -7.212 5.465 21.335 1.00 91.06 181 PRO A O 1
ATOM 1464 N N . ASP A 1 182 ? -5.660 5.331 22.949 1.00 89.44 182 ASP A N 1
ATOM 1465 C CA . ASP A 1 182 ? -4.772 6.337 22.364 1.00 89.44 182 ASP A CA 1
ATOM 1466 C C . ASP A 1 182 ? -4.232 5.899 20.997 1.00 89.44 182 ASP A C 1
ATOM 1468 O O . ASP A 1 182 ? -4.251 6.684 20.051 1.00 89.44 182 ASP A O 1
ATOM 1472 N N . GLU A 1 183 ? -3.820 4.637 20.857 1.00 86.56 183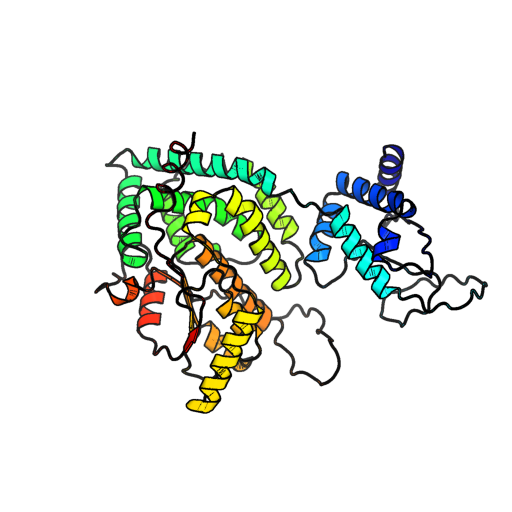 GLU A N 1
ATOM 1473 C CA . GLU A 1 183 ? -3.348 4.093 19.578 1.00 86.56 183 GLU A CA 1
ATOM 1474 C C . GLU A 1 183 ? -4.460 4.037 18.526 1.00 86.56 183 GLU A C 1
ATOM 1476 O O . GLU A 1 183 ? -4.212 4.321 17.359 1.00 86.56 183 GLU A O 1
ATOM 1481 N N . ALA A 1 184 ? -5.699 3.741 18.916 1.00 89.50 184 ALA A N 1
ATOM 1482 C CA . ALA A 1 184 ? -6.833 3.777 17.996 1.00 89.50 184 ALA A CA 1
ATOM 1483 C C . ALA A 1 184 ? -7.164 5.204 17.520 1.00 89.50 184 ALA A C 1
ATOM 1485 O O . ALA A 1 184 ? -7.485 5.405 16.348 1.00 89.50 184 ALA A O 1
ATOM 1486 N N . ILE A 1 185 ? -7.039 6.210 18.394 1.00 90.38 185 ILE A N 1
ATOM 1487 C CA . ILE A 1 185 ? -7.157 7.622 17.997 1.00 90.38 185 ILE A CA 1
ATOM 1488 C C . ILE A 1 185 ? -6.031 7.996 17.028 1.00 90.38 185 ILE A C 1
ATOM 1490 O O . ILE A 1 185 ? -6.279 8.652 16.014 1.00 90.38 185 ILE A O 1
ATOM 1494 N N . GLU A 1 186 ? -4.802 7.553 17.302 1.00 85.50 186 GLU A N 1
ATOM 1495 C CA . GLU A 1 186 ? -3.677 7.739 16.384 1.00 85.50 186 GLU A CA 1
ATOM 1496 C C . GLU A 1 186 ? -3.944 7.071 15.025 1.00 85.50 186 GLU A C 1
ATOM 1498 O O . GLU A 1 186 ? -3.660 7.681 13.996 1.00 85.50 186 GLU A O 1
ATOM 1503 N N . MET A 1 187 ? -4.540 5.872 14.985 1.00 86.06 187 MET A N 1
ATOM 1504 C CA . MET A 1 187 ? -4.932 5.197 13.736 1.00 86.06 187 MET A CA 1
ATOM 1505 C C . MET A 1 187 ? -5.955 6.011 12.929 1.00 86.06 187 MET A C 1
ATOM 1507 O O . MET A 1 187 ? -5.798 6.154 11.716 1.00 86.06 187 MET A O 1
ATOM 1511 N N . LEU A 1 188 ? -6.972 6.587 13.581 1.00 88.50 188 LEU A N 1
ATOM 1512 C CA . LEU A 1 188 ? -7.956 7.458 12.921 1.00 88.50 188 LEU A CA 1
ATOM 1513 C C . LEU A 1 188 ? -7.304 8.742 12.379 1.00 88.50 188 LEU A C 1
ATOM 1515 O O . LEU A 1 188 ? -7.556 9.137 11.240 1.00 88.50 188 LEU A O 1
ATOM 1519 N N . SER A 1 189 ? -6.413 9.359 13.160 1.00 86.12 189 SER A N 1
ATOM 1520 C CA . SER A 1 189 ? -5.633 10.533 12.745 1.00 86.12 189 SER A CA 1
ATOM 1521 C C . SER A 1 189 ? -4.735 10.230 11.535 1.00 86.12 189 SER A C 1
ATOM 1523 O O . SER A 1 189 ? -4.698 10.988 10.563 1.00 86.12 189 SER A O 1
ATOM 1525 N N . GLN A 1 190 ? -4.066 9.074 11.536 1.00 81.50 190 GLN A N 1
ATOM 1526 C CA . GLN A 1 190 ? -3.281 8.602 10.395 1.00 81.50 190 GLN A CA 1
ATOM 1527 C C . GLN A 1 190 ? -4.157 8.391 9.161 1.00 81.50 190 GLN A C 1
ATOM 1529 O O . GLN A 1 190 ? -3.755 8.766 8.059 1.00 81.50 190 GLN A O 1
ATOM 1534 N N . TYR A 1 191 ? -5.353 7.820 9.320 1.00 85.94 191 TYR A N 1
ATOM 1535 C CA . TYR A 1 191 ? -6.282 7.631 8.211 1.00 85.94 191 TYR A CA 1
ATOM 1536 C C . TYR A 1 191 ? -6.714 8.971 7.589 1.00 85.94 191 TYR A C 1
ATOM 1538 O O . TYR A 1 191 ? -6.634 9.112 6.370 1.00 85.94 191 TYR A O 1
ATOM 1546 N N . LEU A 1 192 ? -7.047 9.986 8.398 1.00 84.12 192 LEU A N 1
ATOM 1547 C CA . LEU A 1 192 ? -7.381 11.340 7.916 1.00 84.12 192 LEU A CA 1
ATOM 1548 C C . LEU A 1 192 ? -6.283 11.960 7.038 1.00 84.12 192 LEU A C 1
ATOM 1550 O O . LEU A 1 192 ? -6.576 12.641 6.056 1.00 84.12 192 LEU A O 1
ATOM 1554 N N . ILE A 1 193 ? -5.019 11.716 7.381 1.00 81.38 193 ILE A N 1
ATOM 1555 C CA . ILE A 1 193 ? -3.862 12.259 6.659 1.00 81.38 193 ILE A CA 1
ATOM 1556 C C . ILE A 1 193 ? -3.520 11.417 5.427 1.00 81.38 193 ILE A C 1
ATOM 1558 O O . ILE A 1 193 ? -3.143 11.955 4.390 1.00 81.38 193 ILE A O 1
ATOM 1562 N N . THR A 1 194 ? -3.616 10.094 5.533 1.00 79.62 194 THR A N 1
ATOM 1563 C CA . THR A 1 194 ? -3.190 9.160 4.479 1.00 79.62 194 THR A CA 1
ATOM 1564 C C . THR A 1 194 ? -4.229 9.013 3.375 1.00 79.62 194 THR A C 1
ATOM 1566 O O . THR A 1 194 ? -3.855 8.917 2.208 1.00 79.62 194 THR A O 1
ATOM 1569 N N . LYS A 1 195 ? -5.526 9.053 3.704 1.00 83.06 195 LYS A N 1
ATOM 1570 C CA . LYS A 1 195 ? -6.615 8.872 2.736 1.00 83.06 195 LYS A CA 1
ATOM 1571 C C . LYS A 1 195 ? -6.521 9.851 1.553 1.00 83.06 195 LYS A C 1
ATOM 1573 O O . LYS A 1 195 ? -6.490 9.371 0.421 1.00 83.06 195 LYS A O 1
ATOM 1578 N N . PRO A 1 196 ? -6.384 11.180 1.746 1.00 81.25 196 PRO A N 1
ATOM 1579 C CA . PRO A 1 196 ? -6.288 12.109 0.619 1.00 81.25 196 PRO A CA 1
ATOM 1580 C C . PRO A 1 196 ? -4.997 11.936 -0.186 1.00 81.25 196 PRO A C 1
ATOM 1582 O O . PRO A 1 196 ? -4.965 12.251 -1.371 1.00 81.25 196 PRO A O 1
ATOM 1585 N N . VAL A 1 197 ? -3.930 11.426 0.439 1.00 80.31 197 VAL A N 1
ATOM 1586 C CA . VAL A 1 197 ? -2.671 11.116 -0.249 1.00 80.31 197 VAL A CA 1
ATOM 1587 C C . VAL A 1 197 ? -2.842 9.920 -1.174 1.00 80.31 197 VAL A C 1
ATOM 1589 O O . VAL A 1 197 ? -2.379 9.968 -2.309 1.00 80.31 197 VAL A O 1
ATOM 1592 N N . PHE A 1 198 ? -3.535 8.874 -0.725 1.00 77.75 198 PHE A N 1
ATOM 1593 C CA . PHE A 1 198 ? -3.861 7.730 -1.573 1.00 77.75 198 PHE A CA 1
ATOM 1594 C C . PHE A 1 198 ? -4.852 8.103 -2.679 1.00 77.75 198 PHE A C 1
ATOM 1596 O O . PHE A 1 198 ? -4.605 7.767 -3.834 1.00 77.75 198 PHE A O 1
ATOM 1603 N N . ASP A 1 199 ? -5.898 8.874 -2.369 1.00 78.94 199 ASP A N 1
ATOM 1604 C CA . ASP A 1 199 ? -6.838 9.381 -3.380 1.00 78.94 199 ASP A CA 1
ATOM 1605 C C . ASP A 1 199 ? -6.108 10.228 -4.446 1.00 78.94 199 ASP A C 1
ATOM 1607 O O . ASP A 1 199 ? -6.402 10.140 -5.637 1.00 78.94 199 ASP A O 1
ATOM 1611 N N . ALA A 1 200 ? -5.111 11.017 -4.029 1.00 79.31 200 ALA A N 1
ATOM 1612 C CA . ALA A 1 200 ? -4.265 11.811 -4.915 1.00 79.31 200 ALA A CA 1
ATOM 1613 C C . ALA A 1 200 ? -3.312 10.962 -5.773 1.00 79.31 200 ALA A C 1
ATOM 1615 O O . ALA A 1 200 ? -3.095 11.258 -6.948 1.00 79.31 200 ALA A O 1
ATOM 1616 N N . LEU A 1 201 ? -2.709 9.932 -5.181 1.00 73.88 201 LEU A N 1
ATOM 1617 C CA . LEU A 1 201 ? -1.716 9.082 -5.832 1.00 73.88 201 LEU A CA 1
ATOM 1618 C C . LEU A 1 201 ? -2.346 8.125 -6.855 1.00 73.88 201 LEU A C 1
ATOM 1620 O O . LEU A 1 201 ? -1.718 7.792 -7.862 1.00 73.88 201 LEU A O 1
ATOM 1624 N N . PHE A 1 202 ? -3.595 7.722 -6.623 1.00 70.38 202 PHE A N 1
ATOM 1625 C CA . PHE A 1 202 ? -4.327 6.770 -7.457 1.00 70.38 202 PHE A CA 1
ATOM 1626 C C . PHE A 1 202 ? -5.592 7.387 -8.047 1.00 70.38 202 PHE A C 1
ATOM 1628 O O . PHE A 1 202 ? -6.667 6.793 -8.022 1.00 70.38 202 PHE A O 1
ATOM 1635 N N . GLU A 1 203 ? -5.461 8.583 -8.621 1.00 68.50 203 GLU A N 1
ATOM 1636 C CA . GLU A 1 203 ? -6.558 9.246 -9.323 1.00 68.50 203 GLU A CA 1
ATOM 1637 C C . GLU A 1 203 ? -7.139 8.320 -10.417 1.00 68.50 203 GLU A C 1
ATOM 1639 O O . GLU A 1 203 ? -6.428 7.848 -11.308 1.00 68.50 203 GLU A O 1
ATOM 1644 N N . GLY A 1 204 ? -8.439 8.017 -10.317 1.00 64.69 204 GLY A N 1
ATOM 1645 C CA . GLY A 1 204 ? -9.141 7.060 -11.185 1.00 64.69 204 GLY A CA 1
ATOM 1646 C C . GLY A 1 204 ? -9.292 5.642 -10.615 1.00 64.69 204 GLY A C 1
ATOM 1647 O O . GLY A 1 204 ? -9.996 4.832 -11.215 1.00 64.69 204 GLY A O 1
ATOM 1648 N N . TYR A 1 205 ? -8.691 5.350 -9.460 1.00 68.06 205 TYR A N 1
ATOM 1649 C CA . TYR A 1 205 ? -8.916 4.122 -8.700 1.00 68.06 205 TYR A CA 1
ATOM 1650 C C . TYR A 1 205 ? -9.821 4.419 -7.509 1.00 68.06 205 TYR A C 1
ATOM 1652 O O . TYR A 1 205 ? -9.598 5.348 -6.739 1.00 68.06 205 TYR A O 1
ATOM 1660 N N . GLU A 1 206 ? -10.840 3.594 -7.323 1.00 72.00 206 GLU A N 1
ATOM 1661 C CA . GLU A 1 206 ? -11.804 3.744 -6.234 1.00 72.00 206 GLU A CA 1
ATOM 1662 C C . GLU A 1 206 ? -11.350 2.973 -4.972 1.00 72.00 206 GLU A C 1
ATOM 1664 O O . GLU A 1 206 ? -12.157 2.337 -4.299 1.00 72.00 206 GLU A O 1
ATOM 1669 N N . PHE A 1 207 ? -10.054 3.011 -4.633 1.00 76.06 207 PHE A N 1
ATOM 1670 C CA . PHE A 1 207 ? -9.485 2.218 -3.531 1.00 76.06 207 PHE A CA 1
ATOM 1671 C C . PHE A 1 207 ? -10.203 2.460 -2.199 1.00 76.06 207 PHE A C 1
ATOM 1673 O O . PHE A 1 207 ? -10.710 1.530 -1.573 1.00 76.06 207 PHE A O 1
ATOM 1680 N N . THR A 1 208 ? -10.312 3.725 -1.786 1.00 76.00 208 THR A N 1
ATOM 1681 C CA . THR A 1 208 ? -10.944 4.106 -0.513 1.00 76.00 208 THR A CA 1
ATOM 1682 C C . THR A 1 208 ? -12.441 3.794 -0.482 1.00 76.00 208 THR A C 1
ATOM 1684 O O . THR A 1 208 ? -13.021 3.645 0.592 1.00 76.00 208 THR A O 1
ATOM 1687 N N . LYS A 1 209 ? -13.068 3.633 -1.654 1.00 80.12 209 LYS A N 1
ATOM 1688 C CA . LYS A 1 209 ? -14.477 3.255 -1.792 1.00 80.12 209 LYS A CA 1
ATOM 1689 C C . LYS A 1 209 ? -14.704 1.757 -1.623 1.00 80.12 209 LYS A C 1
ATOM 1691 O O . LYS A 1 209 ? -15.773 1.395 -1.151 1.00 80.12 209 LYS A O 1
ATOM 1696 N N . TYR A 1 210 ? -13.758 0.898 -2.009 1.00 84.56 210 TYR A N 1
ATOM 1697 C CA . TYR A 1 210 ? -13.923 -0.564 -1.957 1.00 84.56 210 TYR A CA 1
ATOM 1698 C C . TYR A 1 210 ? -13.112 -1.246 -0.851 1.00 84.56 210 TYR A C 1
ATOM 1700 O O . TYR A 1 210 ? -13.393 -2.398 -0.518 1.00 84.56 210 TYR A O 1
ATOM 1708 N N . ASN A 1 211 ? -12.114 -0.575 -0.272 1.00 88.56 211 ASN A N 1
ATOM 1709 C CA . ASN A 1 211 ? -11.312 -1.158 0.792 1.00 88.56 211 ASN A CA 1
ATOM 1710 C C . ASN A 1 211 ? -12.121 -1.241 2.108 1.00 88.56 211 ASN A C 1
ATOM 1712 O O . ASN A 1 211 ? -12.551 -0.205 2.624 1.00 88.56 211 ASN A O 1
ATOM 1716 N N . PRO A 1 212 ? -12.289 -2.440 2.696 1.00 88.38 212 PRO A N 1
ATOM 1717 C CA . PRO A 1 212 ? -13.182 -2.634 3.839 1.00 88.38 212 PRO A CA 1
ATOM 1718 C C . PRO A 1 212 ? -12.701 -1.922 5.109 1.00 88.38 212 PRO A C 1
ATOM 1720 O O . PRO A 1 212 ? -13.500 -1.379 5.870 1.00 88.38 212 PRO A O 1
ATOM 1723 N N . VAL A 1 213 ? -11.385 -1.858 5.324 1.00 89.25 213 VAL A N 1
ATOM 1724 C CA . VAL A 1 213 ? -10.810 -1.139 6.466 1.00 89.25 213 VAL A CA 1
ATOM 1725 C C . VAL A 1 213 ? -11.024 0.365 6.300 1.00 89.25 213 VAL A C 1
ATOM 1727 O O . VAL A 1 213 ? -11.465 1.023 7.241 1.00 89.25 213 VAL A O 1
ATOM 1730 N N . SER A 1 214 ? -10.791 0.900 5.097 1.00 88.38 214 SER A N 1
ATOM 1731 C CA . SER A 1 214 ? -11.023 2.315 4.775 1.00 88.38 214 SER A CA 1
ATOM 1732 C C . SER A 1 214 ? -12.476 2.718 5.024 1.00 88.38 214 SER A C 1
ATOM 1734 O O . SER A 1 214 ? -12.726 3.760 5.627 1.00 88.38 214 SER A O 1
ATOM 1736 N N . GLN A 1 215 ? -13.437 1.880 4.624 1.00 89.06 215 GLN A N 1
ATOM 1737 C CA . GLN A 1 215 ? -14.862 2.119 4.863 1.00 89.06 215 GLN A CA 1
ATOM 1738 C C . GLN A 1 215 ? -15.201 2.156 6.359 1.00 89.06 215 GLN A C 1
ATOM 1740 O O . GLN A 1 215 ? -15.947 3.028 6.800 1.00 89.06 215 GLN A O 1
ATOM 1745 N N . THR A 1 216 ? -14.657 1.240 7.166 1.00 88.69 216 THR A N 1
ATOM 1746 C CA . THR A 1 216 ? -14.873 1.254 8.622 1.00 88.69 216 THR A CA 1
ATOM 1747 C C . THR A 1 216 ? -14.257 2.484 9.286 1.00 88.69 216 THR A C 1
ATOM 1749 O O . THR A 1 216 ? -14.926 3.129 10.093 1.00 88.69 216 THR A O 1
ATOM 1752 N N . MET A 1 217 ? -13.027 2.857 8.919 1.00 89.31 217 MET A N 1
ATOM 1753 C CA . MET A 1 217 ? -12.387 4.069 9.444 1.00 89.31 217 MET A CA 1
ATOM 1754 C C . MET A 1 217 ? -13.190 5.323 9.080 1.00 89.31 217 MET A C 1
ATOM 1756 O O . MET A 1 217 ? -13.390 6.190 9.928 1.00 89.31 217 MET A O 1
ATOM 1760 N N . GLN A 1 218 ? -13.707 5.395 7.848 1.00 88.69 218 GLN A N 1
ATOM 1761 C CA . GLN A 1 218 ? -14.559 6.500 7.415 1.00 88.69 218 GLN A CA 1
ATOM 1762 C C . GLN A 1 218 ? -15.860 6.572 8.216 1.00 88.69 218 GLN A C 1
ATOM 1764 O O . GLN A 1 218 ? -16.194 7.644 8.700 1.00 88.69 218 GLN A O 1
ATOM 1769 N N . ARG A 1 219 ? -16.550 5.444 8.433 1.00 88.56 219 ARG A N 1
ATOM 1770 C CA . ARG A 1 219 ? -17.773 5.406 9.252 1.00 88.56 219 ARG A CA 1
ATOM 1771 C C . ARG A 1 219 ? -17.531 5.912 10.673 1.00 88.56 219 ARG A C 1
ATOM 1773 O O . ARG A 1 219 ? -18.333 6.688 11.180 1.00 88.56 219 ARG A O 1
ATOM 1780 N N . MET A 1 220 ? -16.426 5.501 11.302 1.00 89.12 220 MET A N 1
ATOM 1781 C CA . MET A 1 220 ? -16.071 5.982 12.640 1.00 89.12 220 MET A CA 1
ATOM 1782 C C . MET A 1 220 ? -15.831 7.496 12.636 1.00 89.12 220 MET A C 1
ATOM 1784 O O . MET A 1 220 ? -16.334 8.201 13.507 1.00 89.12 220 MET A O 1
ATOM 1788 N N . LEU A 1 221 ? -15.109 8.017 11.641 1.00 87.06 221 LEU A N 1
ATOM 1789 C CA . LEU A 1 221 ? -14.919 9.459 11.498 1.00 87.06 221 LEU A CA 1
ATOM 1790 C C . LEU A 1 221 ? -16.237 10.191 11.246 1.00 87.06 221 LEU A C 1
ATOM 1792 O O . LEU A 1 221 ? -16.485 11.191 11.898 1.00 87.06 221 LEU A O 1
ATOM 1796 N N . ASP A 1 222 ? -17.124 9.688 10.394 1.00 87.00 222 ASP A N 1
ATOM 1797 C CA . ASP A 1 222 ? -18.402 10.346 10.104 1.00 87.00 222 ASP A CA 1
ATOM 1798 C C . ASP A 1 222 ? -19.263 10.515 11.374 1.00 87.00 222 ASP A C 1
ATOM 1800 O O . ASP A 1 222 ? -19.915 11.547 11.548 1.00 87.00 222 ASP A O 1
ATOM 1804 N N . VAL A 1 223 ? -19.201 9.553 12.308 1.00 86.00 223 VAL A N 1
ATOM 1805 C CA . VAL A 1 223 ? -19.844 9.656 13.633 1.00 86.00 223 VAL A CA 1
ATOM 1806 C C . VAL A 1 223 ? -19.172 10.720 14.513 1.00 86.00 223 VAL A C 1
ATOM 1808 O O . VAL A 1 223 ? -19.850 11.446 15.241 1.00 86.00 223 VAL A O 1
ATOM 1811 N N . LEU A 1 224 ? -17.845 10.859 14.432 1.00 79.25 224 LEU A N 1
ATOM 1812 C CA . LEU A 1 224 ? -17.096 11.91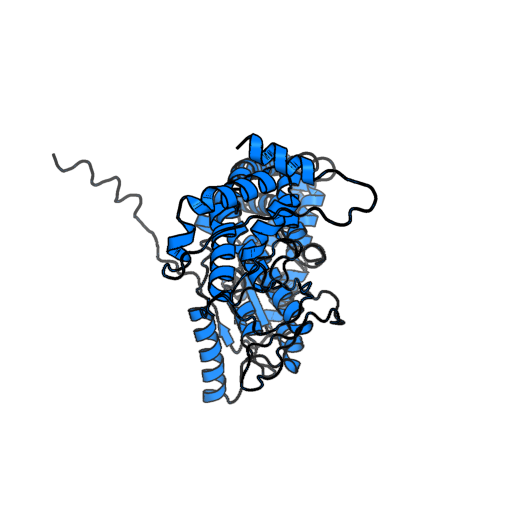6 15.124 1.00 79.25 224 LEU A CA 1
ATOM 1813 C C . LEU A 1 224 ? -17.300 13.306 14.482 1.00 79.25 224 LEU A C 1
ATOM 1815 O O . LEU A 1 224 ? -17.126 14.327 15.150 1.00 79.25 224 LEU A O 1
ATOM 1819 N N . GLU A 1 225 ? -17.656 13.370 13.196 1.00 69.81 225 GLU A N 1
ATOM 1820 C CA . GLU A 1 225 ? -17.468 14.549 12.342 1.00 69.81 225 GLU A CA 1
ATOM 1821 C C . GLU A 1 225 ? -18.749 15.183 11.780 1.00 69.81 225 GLU A C 1
ATOM 1823 O O . GLU A 1 225 ? -18.714 15.802 10.715 1.00 69.81 225 GLU A O 1
ATOM 1828 N N . SER A 1 226 ? -19.874 15.164 12.498 1.00 56.97 226 SER A N 1
ATOM 1829 C CA . SER A 1 226 ? -21.115 15.733 11.945 1.00 56.97 226 SER A CA 1
ATOM 1830 C C . SER A 1 226 ? -21.042 17.215 11.514 1.00 56.97 226 SER A C 1
ATOM 1832 O O . SER A 1 226 ? -21.896 17.612 10.724 1.00 56.97 226 SER A O 1
ATOM 1834 N N . GLN A 1 227 ? -20.043 18.039 11.912 1.00 49.78 227 GLN A N 1
ATOM 1835 C CA . GLN A 1 227 ? -19.951 19.442 11.433 1.00 49.78 227 GLN A CA 1
ATOM 1836 C C . GLN A 1 227 ? -18.582 20.157 11.271 1.00 49.78 227 GLN A C 1
ATOM 1838 O O . GLN A 1 227 ? -18.614 21.329 10.892 1.00 49.78 227 GLN A O 1
ATOM 1843 N N . SER A 1 228 ? -17.378 19.617 11.551 1.00 52.03 228 SER A N 1
ATOM 1844 C CA . SER A 1 228 ? -16.261 20.578 11.783 1.00 52.03 228 SER A CA 1
ATOM 1845 C C . SER A 1 228 ? -14.794 20.249 11.430 1.00 52.03 228 SER A C 1
ATOM 1847 O O . SER A 1 228 ? -13.933 21.084 11.735 1.00 52.03 228 SER A O 1
ATOM 1849 N N . LEU A 1 229 ? -14.460 19.159 10.732 1.00 55.06 229 LEU A N 1
ATOM 1850 C CA . LEU A 1 229 ? -13.059 18.829 10.371 1.00 55.06 229 LEU A CA 1
ATOM 1851 C C . LEU A 1 229 ? -12.576 19.334 8.992 1.00 55.06 229 LEU A C 1
ATOM 1853 O O . LEU A 1 229 ? -11.378 19.383 8.718 1.00 55.06 229 LEU A O 1
ATOM 1857 N N . GLN A 1 230 ? -13.466 19.920 8.186 1.00 53.56 230 GLN A N 1
ATOM 1858 C CA . GLN A 1 230 ? -13.129 20.459 6.857 1.00 53.56 230 GLN A CA 1
ATOM 1859 C C . GLN A 1 230 ? -12.162 21.665 6.847 1.00 53.56 230 GLN A C 1
ATOM 1861 O O . GLN A 1 230 ? -11.595 21.992 5.802 1.00 53.56 230 GLN A O 1
ATOM 1866 N N . LYS A 1 231 ? -11.964 22.372 7.972 1.00 53.91 231 LYS A N 1
ATOM 1867 C CA . LYS A 1 231 ? -11.100 23.572 8.001 1.00 53.91 231 LYS A CA 1
ATOM 1868 C C . LYS A 1 231 ? -9.604 23.247 7.901 1.00 53.91 231 LYS A C 1
ATOM 1870 O O . LYS A 1 231 ? -8.863 24.071 7.371 1.00 53.91 231 LYS A O 1
ATOM 1875 N N . GLU A 1 232 ? -9.168 22.077 8.363 1.00 57.31 232 GLU A N 1
ATOM 1876 C CA . GLU A 1 232 ? -7.741 21.723 8.449 1.00 57.31 232 GLU A CA 1
ATOM 1877 C C . GLU A 1 232 ? -7.202 21.110 7.145 1.00 57.31 232 GLU A C 1
ATOM 1879 O O . GLU A 1 232 ? -6.064 21.396 6.764 1.00 57.31 232 GLU A O 1
ATOM 1884 N N . VAL A 1 233 ? -8.056 20.410 6.384 1.00 57.44 233 VAL A N 1
ATOM 1885 C CA . VAL A 1 233 ? -7.747 19.820 5.062 1.00 57.44 233 VAL A CA 1
ATOM 1886 C C . VAL A 1 233 ? -7.199 20.862 4.075 1.00 57.44 233 VAL A C 1
ATOM 1888 O O . VAL A 1 233 ? -6.286 20.575 3.305 1.00 57.44 233 VAL A O 1
ATOM 1891 N N . LYS A 1 234 ? -7.659 22.120 4.163 1.00 62.34 234 LYS A N 1
ATOM 1892 C CA . LYS A 1 234 ? -7.189 23.217 3.297 1.00 62.34 234 LYS A CA 1
ATOM 1893 C C . LYS A 1 234 ? -5.688 23.500 3.407 1.00 62.34 234 LYS A C 1
ATOM 1895 O O . LYS A 1 234 ? -5.106 23.999 2.447 1.00 62.34 234 LYS A O 1
ATOM 1900 N N . THR A 1 235 ? -5.063 23.203 4.549 1.00 66.88 235 THR A N 1
ATOM 1901 C CA . THR A 1 235 ? -3.620 23.428 4.745 1.00 66.88 235 THR A CA 1
ATOM 1902 C C . THR A 1 235 ? -2.795 22.434 3.929 1.00 66.88 235 THR A C 1
ATOM 1904 O O . THR A 1 235 ? -1.766 22.810 3.373 1.00 66.88 235 THR A O 1
ATOM 1907 N N . LEU A 1 236 ? -3.278 21.192 3.800 1.00 72.12 236 LEU A N 1
ATOM 1908 C CA . LEU A 1 236 ? -2.609 20.116 3.063 1.00 72.12 236 LEU A CA 1
ATOM 1909 C C . LEU A 1 236 ? -3.053 20.008 1.603 1.00 72.12 236 LEU A C 1
ATOM 1911 O O . LEU A 1 236 ? -2.452 19.249 0.853 1.00 72.12 236 LEU A O 1
ATOM 1915 N N . GLU A 1 237 ? -4.027 20.802 1.154 1.00 77.06 237 GLU A N 1
ATOM 1916 C CA . GLU A 1 237 ? -4.507 20.747 -0.233 1.00 77.06 237 GLU A CA 1
ATOM 1917 C C . GLU A 1 237 ? -3.376 20.954 -1.252 1.00 77.06 237 GLU A C 1
ATOM 1919 O O . GLU A 1 237 ? -3.284 20.229 -2.238 1.00 77.06 237 GLU A O 1
ATOM 1924 N N . LYS A 1 238 ? -2.451 21.887 -0.984 1.00 76.12 238 LYS A N 1
ATOM 1925 C CA . LYS A 1 238 ? -1.265 22.101 -1.833 1.00 76.12 238 LYS A CA 1
ATOM 1926 C C . LYS A 1 238 ? -0.350 20.878 -1.867 1.00 76.12 238 LYS A C 1
ATOM 1928 O O . LYS A 1 238 ? 0.215 20.557 -2.907 1.00 76.12 238 LYS A O 1
ATOM 1933 N N . PHE A 1 239 ? -0.214 20.190 -0.737 1.00 76.88 239 PHE A N 1
ATOM 1934 C CA . PHE A 1 239 ? 0.546 18.953 -0.664 1.00 76.88 239 PHE A CA 1
ATOM 1935 C C . PHE A 1 239 ? -0.145 17.837 -1.461 1.00 76.88 239 PHE A C 1
ATOM 1937 O O . PHE A 1 239 ? 0.498 17.225 -2.311 1.00 76.88 239 PHE A O 1
ATOM 1944 N N . TYR A 1 240 ? -1.450 17.626 -1.284 1.00 78.88 240 TYR A N 1
ATOM 1945 C CA . TYR A 1 240 ? -2.210 16.628 -2.045 1.00 78.88 240 TYR A CA 1
ATOM 1946 C C . TYR A 1 240 ? -2.202 16.916 -3.548 1.00 78.88 240 TYR A C 1
ATOM 1948 O O . TYR A 1 240 ? -2.105 15.996 -4.358 1.00 78.88 240 TYR A O 1
ATOM 1956 N N . GLN A 1 241 ? -2.245 18.192 -3.927 1.00 78.94 241 GLN A N 1
ATOM 1957 C CA . GLN A 1 241 ? -2.085 18.621 -5.309 1.00 78.94 241 GLN A CA 1
ATOM 1958 C C . GLN A 1 241 ? -0.695 18.256 -5.851 1.00 78.94 241 GLN A C 1
ATOM 1960 O O . GLN A 1 241 ? -0.599 17.700 -6.940 1.00 78.94 241 GLN A O 1
ATOM 1965 N N . SER A 1 242 ? 0.370 18.448 -5.066 1.00 76.44 242 SER A N 1
ATOM 1966 C CA . SER A 1 242 ? 1.722 18.037 -5.471 1.00 76.44 242 SER A CA 1
ATOM 1967 C C . SER A 1 242 ? 1.873 16.521 -5.644 1.00 76.44 242 SER A C 1
ATOM 1969 O O . SER A 1 242 ? 2.604 16.065 -6.523 1.00 76.44 242 SER A O 1
ATOM 1971 N N . VAL A 1 243 ? 1.180 15.724 -4.819 1.00 78.44 243 VAL A N 1
ATOM 1972 C CA . VAL A 1 243 ? 1.163 14.260 -4.946 1.00 78.44 243 VAL A CA 1
ATOM 1973 C C . VAL A 1 243 ? 0.445 13.869 -6.236 1.00 78.44 243 VAL A C 1
ATOM 1975 O O . VAL A 1 243 ? 1.005 13.097 -7.014 1.00 78.44 243 VAL A O 1
ATOM 1978 N N . ARG A 1 244 ? -0.724 14.469 -6.512 1.00 79.06 244 ARG A N 1
ATOM 1979 C CA . ARG A 1 244 ? -1.460 14.310 -7.781 1.00 79.06 244 ARG A CA 1
ATOM 1980 C C . ARG A 1 244 ? -0.591 14.652 -8.979 1.00 79.06 244 ARG A C 1
ATOM 1982 O O . ARG A 1 244 ? -0.472 13.861 -9.907 1.00 79.06 244 ARG A O 1
ATOM 1989 N N . GLU A 1 245 ? 0.060 15.808 -8.956 1.00 76.31 245 GLU A N 1
ATOM 1990 C CA . GLU A 1 245 ? 0.918 16.270 -10.047 1.00 76.31 245 GLU A CA 1
ATOM 1991 C C . GLU A 1 245 ? 2.063 15.304 -10.312 1.00 76.31 245 GLU A C 1
ATOM 1993 O O . GLU A 1 245 ? 2.346 15.007 -11.473 1.00 76.31 245 GLU A O 1
ATOM 1998 N N . ARG A 1 246 ? 2.684 14.764 -9.259 1.00 73.75 246 ARG A N 1
ATOM 1999 C CA . ARG A 1 246 ? 3.790 13.817 -9.392 1.00 73.75 246 ARG A CA 1
ATOM 2000 C C . ARG A 1 246 ? 3.335 12.443 -9.885 1.00 73.75 246 ARG A C 1
ATOM 2002 O O . ARG A 1 246 ? 4.019 11.861 -10.721 1.00 73.75 246 ARG A O 1
ATOM 2009 N N . ALA A 1 247 ? 2.191 11.962 -9.405 1.00 72.69 247 ALA A N 1
ATOM 2010 C CA . ALA A 1 247 ? 1.583 10.697 -9.811 1.00 72.69 247 ALA A CA 1
ATOM 2011 C C . ALA A 1 247 ? 1.015 10.737 -11.240 1.00 72.69 247 ALA A C 1
ATOM 2013 O O . ALA A 1 247 ? 1.039 9.744 -11.971 1.00 72.69 247 ALA A O 1
ATOM 2014 N N . SER A 1 248 ? 0.507 11.901 -11.649 1.00 73.44 248 SER A N 1
ATOM 2015 C CA . SER A 1 248 ? -0.151 12.101 -12.933 1.00 73.44 248 SER A CA 1
ATOM 2016 C C . SER A 1 248 ? 0.810 11.861 -14.095 1.00 73.44 248 SER A C 1
ATOM 2018 O O . SER A 1 248 ? 1.895 12.438 -14.169 1.00 73.44 248 SER A O 1
ATOM 2020 N N . GLY A 1 249 ? 0.402 11.039 -15.058 1.00 68.56 249 GLY A N 1
ATOM 2021 C CA . GLY A 1 249 ? 1.215 10.745 -16.238 1.00 68.56 249 GLY A CA 1
ATOM 2022 C C . GLY A 1 249 ? 2.376 9.783 -15.983 1.00 68.56 249 GLY A C 1
ATOM 2023 O O . GLY A 1 249 ? 3.263 9.705 -16.835 1.00 68.56 249 GLY A O 1
ATOM 2024 N N . ILE A 1 250 ? 2.370 9.059 -14.856 1.00 72.00 250 ILE A N 1
ATOM 2025 C CA . ILE A 1 250 ? 3.218 7.877 -14.696 1.00 72.00 250 ILE A CA 1
ATOM 2026 C C . ILE A 1 250 ? 2.664 6.723 -15.516 1.00 72.00 250 ILE A C 1
ATOM 2028 O O . ILE A 1 250 ? 1.494 6.362 -15.388 1.00 72.00 250 ILE A O 1
ATOM 2032 N N . ASP A 1 251 ? 3.516 6.159 -16.371 1.00 67.00 251 ASP A N 1
ATOM 2033 C CA . ASP A 1 251 ? 3.131 5.169 -17.381 1.00 67.00 251 ASP A CA 1
ATOM 2034 C C . ASP A 1 251 ? 3.384 3.708 -16.974 1.00 67.00 251 ASP A C 1
ATOM 2036 O O . ASP A 1 251 ? 3.124 2.800 -17.766 1.00 67.00 251 ASP A O 1
ATOM 2040 N N . ASN A 1 252 ? 3.891 3.460 -15.761 1.00 67.44 252 ASN A N 1
ATOM 2041 C CA . ASN A 1 252 ? 4.288 2.127 -15.313 1.00 67.44 252 ASN A CA 1
ATOM 2042 C C . ASN A 1 252 ? 4.166 1.925 -13.784 1.00 67.44 252 ASN A C 1
ATOM 2044 O O . ASN A 1 252 ? 4.293 2.875 -13.009 1.00 67.44 252 ASN A O 1
ATOM 2048 N N . ALA A 1 253 ? 3.967 0.666 -13.372 1.00 65.56 253 ALA A N 1
ATOM 2049 C CA . ALA A 1 253 ? 3.822 0.238 -11.975 1.00 65.56 253 ALA A CA 1
ATOM 2050 C C . ALA A 1 253 ? 5.050 0.564 -11.102 1.00 65.56 253 ALA A C 1
ATOM 2052 O O . ALA A 1 253 ? 4.922 1.068 -9.988 1.00 65.56 253 ALA A O 1
ATOM 2053 N N . GLU A 1 254 ? 6.261 0.346 -11.631 1.00 69.31 254 GLU A N 1
ATOM 2054 C CA . GLU A 1 254 ? 7.521 0.589 -10.910 1.00 69.31 254 GLU A CA 1
ATOM 2055 C C . GLU A 1 254 ? 7.685 2.073 -10.536 1.00 69.31 254 GLU A C 1
ATOM 2057 O O . GLU A 1 254 ? 8.062 2.400 -9.412 1.00 69.31 254 GLU A O 1
ATOM 2062 N N . GLY A 1 255 ? 7.345 2.988 -11.447 1.00 70.94 255 GLY A N 1
ATOM 2063 C CA . GLY A 1 255 ? 7.376 4.430 -11.213 1.00 70.94 255 GLY A CA 1
ATOM 2064 C C . GLY A 1 255 ? 6.407 4.864 -10.112 1.00 70.94 255 GLY A C 1
ATOM 2065 O O . GLY A 1 255 ? 6.772 5.665 -9.249 1.00 70.94 255 GLY A O 1
ATOM 2066 N N . LYS A 1 256 ? 5.194 4.294 -10.080 1.00 71.75 256 LYS A N 1
ATOM 2067 C CA . LYS A 1 256 ? 4.234 4.541 -8.991 1.00 71.75 256 LYS A CA 1
ATOM 2068 C C . LYS A 1 256 ? 4.733 3.974 -7.666 1.00 71.75 256 LYS A C 1
ATOM 2070 O O . LYS A 1 256 ? 4.677 4.668 -6.654 1.00 71.75 256 LYS A O 1
ATOM 2075 N N . GLN A 1 257 ? 5.295 2.767 -7.675 1.00 69.19 257 GLN A N 1
ATOM 2076 C CA . GLN A 1 257 ? 5.893 2.154 -6.491 1.00 69.19 257 GLN A CA 1
ATOM 2077 C C . GLN A 1 257 ? 7.037 3.010 -5.931 1.00 69.19 257 GLN A C 1
ATOM 2079 O O . GLN A 1 257 ? 7.100 3.235 -4.724 1.00 69.19 257 GLN A O 1
ATOM 2084 N N . ARG A 1 258 ? 7.904 3.560 -6.791 1.00 73.62 258 ARG A N 1
ATOM 2085 C CA . ARG A 1 258 ? 8.963 4.494 -6.376 1.00 73.62 258 ARG A CA 1
ATOM 2086 C C . ARG A 1 258 ? 8.402 5.740 -5.698 1.00 73.62 258 ARG A C 1
ATOM 2088 O O . ARG A 1 258 ? 8.959 6.166 -4.690 1.00 73.62 258 ARG A O 1
ATOM 2095 N N . ILE A 1 259 ? 7.287 6.287 -6.190 1.00 76.88 259 ILE A N 1
ATOM 2096 C CA . ILE A 1 259 ? 6.601 7.390 -5.506 1.00 76.88 259 ILE A CA 1
ATOM 2097 C C . ILE A 1 259 ? 6.128 6.976 -4.115 1.00 76.88 259 ILE A C 1
ATOM 2099 O O . ILE A 1 259 ? 6.325 7.742 -3.177 1.00 76.88 259 ILE A O 1
ATOM 2103 N N . ILE A 1 260 ? 5.522 5.797 -3.963 1.00 73.88 260 ILE A N 1
ATOM 2104 C CA . ILE A 1 260 ? 5.049 5.317 -2.657 1.00 73.88 260 ILE A CA 1
ATOM 2105 C C . ILE A 1 260 ? 6.221 5.163 -1.685 1.00 73.88 260 ILE A C 1
ATOM 2107 O O . ILE A 1 260 ? 6.119 5.595 -0.540 1.00 73.88 260 ILE A O 1
ATOM 2111 N N . ILE A 1 261 ? 7.338 4.592 -2.145 1.00 72.62 261 ILE A N 1
ATOM 2112 C CA . ILE A 1 261 ? 8.555 4.429 -1.339 1.00 72.62 261 ILE A CA 1
ATOM 2113 C C . ILE A 1 261 ? 9.096 5.797 -0.917 1.00 72.62 261 ILE A C 1
ATOM 2115 O O . ILE A 1 261 ? 9.386 6.013 0.255 1.00 72.62 261 ILE A O 1
ATOM 2119 N N . GLU A 1 262 ? 9.190 6.751 -1.843 1.00 76.31 262 GLU A N 1
ATOM 2120 C CA . GLU A 1 262 ? 9.673 8.093 -1.520 1.00 76.31 262 GLU A CA 1
ATOM 2121 C C . GLU A 1 262 ? 8.715 8.832 -0.579 1.00 76.31 262 GLU A C 1
ATOM 2123 O O . GLU A 1 262 ? 9.154 9.482 0.366 1.00 76.31 262 GLU A O 1
ATOM 2128 N N . LEU A 1 263 ? 7.405 8.703 -0.785 1.00 76.25 263 LEU A N 1
ATOM 2129 C CA . LEU A 1 263 ? 6.388 9.232 0.116 1.00 76.25 263 LEU A CA 1
ATOM 2130 C C . LEU A 1 263 ? 6.542 8.604 1.510 1.00 76.25 263 LEU A C 1
ATOM 2132 O O . LEU A 1 263 ? 6.502 9.300 2.520 1.00 76.25 263 LEU A O 1
ATOM 2136 N N . TYR A 1 264 ? 6.810 7.306 1.590 1.00 73.19 264 TYR A N 1
ATOM 2137 C CA . TYR A 1 264 ? 7.092 6.640 2.852 1.00 73.19 264 TYR A CA 1
ATOM 2138 C C . TYR A 1 264 ? 8.346 7.184 3.547 1.00 73.19 264 TYR A C 1
ATOM 2140 O O . TYR A 1 264 ? 8.273 7.645 4.690 1.00 73.19 264 TYR A O 1
ATOM 2148 N N . ASP A 1 265 ? 9.475 7.208 2.846 1.00 72.56 265 ASP A N 1
ATOM 2149 C CA . ASP A 1 265 ? 10.766 7.602 3.411 1.00 72.56 265 ASP A CA 1
ATOM 2150 C C . ASP A 1 265 ? 10.851 9.088 3.756 1.00 72.56 265 ASP A C 1
ATOM 2152 O O . ASP A 1 265 ? 11.538 9.469 4.708 1.00 72.56 265 ASP A O 1
ATOM 2156 N N . LYS A 1 266 ? 10.194 9.939 2.964 1.00 74.81 266 LYS A N 1
ATOM 2157 C CA . LYS A 1 266 ? 10.293 11.398 3.076 1.00 74.81 266 LYS A CA 1
ATOM 2158 C C . LYS A 1 266 ? 9.144 12.007 3.853 1.00 74.81 266 LYS A C 1
ATOM 2160 O O . LYS A 1 266 ? 9.380 12.906 4.654 1.00 74.81 266 LYS A O 1
ATOM 2165 N N . PHE A 1 267 ? 7.923 11.537 3.619 1.00 75.12 267 PHE A N 1
ATOM 2166 C CA . PHE A 1 267 ? 6.729 12.100 4.235 1.00 75.12 267 PHE A CA 1
ATOM 2167 C C . PHE A 1 267 ? 6.336 11.323 5.490 1.00 75.12 267 PHE A C 1
ATOM 2169 O O . PHE A 1 267 ? 6.371 11.898 6.575 1.00 75.12 267 PHE A O 1
ATOM 2176 N N . PHE A 1 268 ? 6.037 10.023 5.395 1.00 73.94 268 PHE A N 1
ATOM 2177 C CA . PHE A 1 268 ? 5.527 9.268 6.550 1.00 73.94 268 PHE A CA 1
ATOM 2178 C C . PHE A 1 268 ? 6.552 9.134 7.672 1.00 73.94 268 PHE A C 1
ATOM 2180 O O . PHE A 1 268 ? 6.210 9.322 8.838 1.00 73.94 268 PHE A O 1
ATOM 2187 N N . ARG A 1 269 ? 7.824 8.905 7.339 1.00 75.56 269 ARG A N 1
ATOM 2188 C CA . ARG A 1 269 ? 8.900 8.849 8.335 1.00 75.56 269 ARG A CA 1
ATOM 2189 C C . ARG A 1 269 ? 9.105 10.163 9.084 1.00 75.56 269 ARG A C 1
ATOM 2191 O O . ARG A 1 269 ? 9.455 10.140 10.261 1.00 75.56 269 ARG A O 1
ATOM 2198 N N . ALA A 1 270 ? 8.897 11.293 8.418 1.00 74.75 270 ALA A N 1
ATOM 2199 C CA . ALA A 1 270 ? 9.048 12.605 9.033 1.00 74.75 270 ALA A CA 1
ATOM 2200 C C . ALA A 1 270 ? 7.769 13.066 9.760 1.00 74.75 270 ALA A C 1
ATOM 2202 O O . ALA A 1 270 ? 7.872 13.718 10.795 1.00 74.75 270 ALA A O 1
ATOM 2203 N N . ALA A 1 271 ? 6.586 12.693 9.264 1.00 72.88 271 ALA A N 1
ATOM 2204 C CA . ALA A 1 271 ? 5.295 13.014 9.870 1.00 72.88 271 ALA A CA 1
ATOM 2205 C C . ALA A 1 271 ? 4.972 12.135 11.091 1.00 72.88 271 ALA A C 1
ATOM 2207 O O . ALA A 1 271 ? 4.415 12.622 12.071 1.00 72.88 271 ALA A O 1
ATOM 2208 N N . PHE A 1 272 ? 5.353 10.854 11.055 1.00 74.19 272 PHE A N 1
ATOM 2209 C CA . PHE A 1 272 ? 5.040 9.862 12.087 1.00 74.19 272 PHE A CA 1
ATOM 2210 C C . PHE A 1 272 ? 6.292 9.077 12.533 1.00 74.19 272 PHE A C 1
ATOM 2212 O O . PHE A 1 272 ? 6.337 7.850 12.412 1.00 74.19 272 PHE A O 1
ATOM 2219 N N . PRO A 1 273 ? 7.331 9.738 13.079 1.00 72.81 273 PRO A N 1
ATOM 2220 C CA . PRO A 1 273 ? 8.606 9.087 13.393 1.00 72.81 273 PRO A CA 1
ATOM 2221 C C . PRO A 1 273 ? 8.470 7.967 14.435 1.00 72.81 273 PRO A C 1
ATOM 2223 O O . PRO A 1 273 ? 9.025 6.888 14.249 1.00 72.81 273 PRO A O 1
ATOM 2226 N N . ARG A 1 274 ? 7.672 8.183 15.494 1.00 68.94 274 ARG A N 1
ATOM 2227 C CA . ARG A 1 274 ? 7.416 7.174 16.544 1.00 68.94 274 ARG A CA 1
ATOM 2228 C C . ARG A 1 274 ? 6.716 5.936 16.001 1.00 68.94 274 ARG A C 1
ATOM 2230 O O . ARG A 1 274 ? 7.001 4.824 16.435 1.00 68.94 274 ARG A O 1
ATOM 2237 N N . LEU A 1 275 ? 5.797 6.152 15.062 1.00 66.12 275 LEU A N 1
ATOM 2238 C CA . LEU A 1 275 ? 5.099 5.082 14.380 1.00 66.12 275 LEU A CA 1
ATOM 2239 C C . LEU A 1 275 ? 6.112 4.299 13.542 1.00 66.12 275 LEU A C 1
ATOM 2241 O O . LEU A 1 275 ? 6.303 3.125 13.799 1.00 66.12 275 LEU A O 1
ATOM 2245 N N . VAL A 1 276 ? 6.855 4.940 12.637 1.00 66.44 276 VAL A N 1
ATOM 2246 C CA . VAL A 1 276 ? 7.837 4.248 11.781 1.00 66.44 276 VAL A CA 1
ATOM 2247 C C . VAL A 1 276 ? 8.895 3.472 12.579 1.00 66.44 276 VAL A C 1
ATOM 2249 O O . VAL A 1 276 ? 9.216 2.343 12.211 1.00 66.44 276 VAL A O 1
ATOM 2252 N N . GLU A 1 277 ? 9.394 4.018 13.692 1.00 66.38 277 GLU A N 1
ATOM 2253 C CA . GLU A 1 277 ? 10.313 3.304 14.593 1.00 66.38 277 GLU A CA 1
ATOM 2254 C C . GLU A 1 277 ? 9.680 2.060 15.231 1.00 66.38 277 GLU A C 1
ATOM 2256 O O . GLU A 1 277 ? 10.342 1.030 15.347 1.00 66.38 277 GLU A O 1
ATOM 2261 N N . ARG A 1 278 ? 8.401 2.136 15.621 1.00 62.91 278 ARG A N 1
ATOM 2262 C CA . ARG A 1 278 ? 7.651 1.006 16.187 1.00 62.91 278 ARG A CA 1
ATOM 2263 C C . ARG A 1 278 ? 7.270 -0.027 15.125 1.00 62.91 278 ARG A C 1
ATOM 2265 O O . ARG A 1 278 ? 7.261 -1.218 15.416 1.00 62.91 278 ARG A O 1
ATOM 2272 N N . LEU A 1 279 ? 6.942 0.434 13.920 1.00 59.84 279 LEU A N 1
ATOM 2273 C CA . LEU A 1 279 ? 6.467 -0.393 12.816 1.00 59.84 279 LEU A CA 1
ATOM 2274 C C . LEU A 1 279 ? 7.598 -1.175 12.148 1.00 59.84 279 LEU A C 1
ATOM 2276 O O . LEU A 1 279 ? 7.351 -2.258 11.633 1.00 59.84 279 LEU A O 1
ATOM 2280 N N . GLY A 1 280 ? 8.820 -0.629 12.127 1.00 59.94 280 GLY A N 1
ATOM 2281 C CA . GLY A 1 280 ? 9.989 -1.316 11.580 1.00 59.94 280 GLY A CA 1
ATOM 2282 C C . GLY A 1 280 ? 9.785 -1.841 10.155 1.00 59.94 280 GLY A C 1
ATOM 2283 O O . GLY A 1 280 ? 10.325 -2.895 9.844 1.00 59.94 280 GLY A O 1
ATOM 2284 N N . ILE A 1 281 ? 8.993 -1.156 9.312 1.00 64.50 281 ILE A N 1
ATOM 2285 C CA . ILE A 1 281 ? 8.679 -1.613 7.947 1.00 64.50 281 ILE A CA 1
ATOM 2286 C C . ILE A 1 281 ? 9.992 -1.788 7.184 1.00 64.50 281 ILE A C 1
ATOM 2288 O O . ILE A 1 281 ? 10.711 -0.822 6.915 1.00 64.50 281 ILE A O 1
ATOM 2292 N N . VAL A 1 282 ? 10.306 -3.041 6.861 1.00 69.00 282 VAL A N 1
ATOM 2293 C CA . VAL A 1 282 ? 11.520 -3.422 6.146 1.00 69.00 282 VAL A CA 1
ATOM 2294 C C . VAL A 1 282 ? 11.195 -3.549 4.668 1.00 69.00 282 VAL A C 1
ATOM 2296 O O . VAL A 1 282 ? 10.359 -4.360 4.276 1.00 69.00 282 VAL A O 1
ATOM 2299 N N . TYR A 1 283 ? 11.907 -2.796 3.834 1.00 72.56 283 TYR A N 1
ATOM 2300 C CA . TYR A 1 283 ? 11.925 -3.060 2.401 1.00 72.56 283 TYR A CA 1
ATOM 2301 C C . TYR A 1 283 ? 12.852 -4.240 2.124 1.00 72.56 283 TYR A C 1
ATOM 2303 O O . TYR A 1 283 ? 14.074 -4.128 2.241 1.00 72.56 283 TYR A O 1
ATOM 2311 N N . THR A 1 284 ? 12.266 -5.386 1.784 1.00 82.38 284 THR A N 1
ATOM 2312 C CA . THR A 1 284 ? 13.030 -6.562 1.367 1.00 82.38 284 THR A CA 1
ATOM 2313 C C . THR A 1 284 ? 13.617 -6.316 -0.030 1.00 82.38 284 THR A C 1
ATOM 2315 O O . THR A 1 284 ? 12.857 -5.972 -0.938 1.00 82.38 284 THR A O 1
ATOM 2318 N N . PRO A 1 285 ? 14.940 -6.484 -0.235 1.00 84.69 285 PRO A N 1
ATOM 2319 C CA . PRO A 1 285 ? 15.554 -6.343 -1.554 1.00 84.69 285 PRO A CA 1
ATOM 2320 C C . PRO A 1 285 ? 14.885 -7.247 -2.594 1.00 84.69 285 PRO A C 1
ATOM 2322 O O . PRO A 1 285 ? 14.616 -8.420 -2.320 1.00 84.69 285 PRO A O 1
ATOM 2325 N N . VAL A 1 286 ? 14.632 -6.711 -3.789 1.00 85.56 286 VAL A N 1
ATOM 2326 C CA . VAL A 1 286 ? 13.868 -7.402 -4.841 1.00 85.56 286 VAL A CA 1
ATOM 2327 C C . VAL A 1 286 ? 14.557 -8.693 -5.276 1.00 85.56 286 VAL A C 1
ATOM 2329 O O . VAL A 1 286 ? 13.893 -9.693 -5.520 1.00 85.56 286 VAL A O 1
ATOM 2332 N N . GLU A 1 287 ? 15.885 -8.710 -5.299 1.00 89.62 287 GLU A N 1
ATOM 2333 C CA . GLU A 1 287 ? 16.691 -9.874 -5.661 1.00 89.62 287 GLU A CA 1
ATOM 2334 C C . GLU A 1 287 ? 16.469 -11.041 -4.692 1.00 89.62 287 GLU A C 1
ATOM 2336 O O . GLU A 1 287 ? 16.415 -12.197 -5.111 1.00 89.62 287 GLU A O 1
ATOM 2341 N N . VAL A 1 288 ? 16.297 -10.739 -3.400 1.00 94.62 288 VAL A N 1
ATOM 2342 C CA . VAL A 1 288 ? 16.005 -11.740 -2.364 1.00 94.62 288 VAL A CA 1
ATOM 2343 C C . VAL A 1 288 ? 14.589 -12.279 -2.540 1.00 94.62 288 VAL A C 1
ATOM 2345 O O . VAL A 1 288 ? 14.384 -13.491 -2.506 1.00 94.62 288 VAL A O 1
ATOM 2348 N N . VAL A 1 289 ? 13.621 -11.391 -2.774 1.00 94.19 289 VAL A N 1
ATOM 2349 C CA . VAL A 1 289 ? 12.220 -11.769 -3.004 1.00 94.19 289 VAL A CA 1
ATOM 2350 C C . VAL A 1 289 ? 12.094 -12.663 -4.240 1.00 94.19 289 VAL A C 1
ATOM 2352 O O . VAL A 1 289 ? 11.521 -13.750 -4.163 1.00 94.19 289 VAL A O 1
ATOM 2355 N N . ASP A 1 290 ? 12.691 -12.255 -5.361 1.00 93.06 290 ASP A N 1
ATOM 2356 C CA . ASP A 1 290 ? 12.681 -13.010 -6.615 1.00 93.06 290 ASP A CA 1
ATOM 2357 C C . ASP A 1 290 ? 13.344 -14.381 -6.462 1.00 93.06 290 ASP A C 1
ATOM 2359 O O . ASP A 1 290 ? 12.862 -15.368 -7.023 1.00 93.06 290 ASP A O 1
ATOM 2363 N N . PHE A 1 291 ? 14.446 -14.457 -5.707 1.00 97.81 291 PHE A N 1
ATOM 2364 C CA . PHE A 1 291 ? 15.119 -15.718 -5.417 1.00 97.81 291 PHE A CA 1
ATOM 2365 C C . PHE A 1 291 ? 14.212 -16.672 -4.634 1.00 97.81 291 PHE A C 1
ATOM 2367 O O . PHE A 1 291 ? 14.081 -17.833 -5.022 1.00 97.81 291 PHE A O 1
ATOM 2374 N N . ILE A 1 292 ? 13.556 -16.191 -3.572 1.00 98.12 292 ILE A N 1
ATOM 2375 C CA . ILE A 1 292 ? 12.652 -17.006 -2.746 1.00 98.12 292 ILE A CA 1
ATOM 2376 C C . ILE A 1 292 ? 11.474 -17.512 -3.582 1.00 98.12 292 ILE A C 1
ATOM 2378 O O . ILE A 1 292 ? 11.185 -18.704 -3.561 1.00 98.12 292 ILE A O 1
ATOM 2382 N N . ILE A 1 293 ? 10.836 -16.637 -4.363 1.00 98.12 293 ILE A N 1
ATOM 2383 C CA . ILE A 1 293 ? 9.676 -16.990 -5.194 1.00 98.12 293 ILE A CA 1
ATOM 2384 C C . ILE A 1 293 ? 10.039 -18.061 -6.230 1.00 98.12 293 ILE A C 1
ATOM 2386 O O . ILE A 1 293 ? 9.347 -19.072 -6.348 1.00 98.12 293 ILE A O 1
ATOM 2390 N N . LYS A 1 294 ? 11.151 -17.881 -6.954 1.00 97.75 294 LYS A N 1
ATOM 2391 C CA . LYS A 1 294 ? 11.617 -18.864 -7.946 1.00 97.75 294 LYS A CA 1
ATOM 2392 C C . LYS A 1 294 ? 12.021 -20.185 -7.295 1.00 97.75 294 LYS A C 1
ATOM 2394 O O . LYS A 1 294 ? 11.760 -21.242 -7.858 1.00 97.75 294 LYS A O 1
ATOM 2399 N N . SER A 1 295 ? 12.630 -20.128 -6.112 1.00 98.12 295 SER A N 1
ATOM 2400 C CA . SER A 1 295 ? 13.010 -21.325 -5.355 1.00 98.12 295 SER A CA 1
ATOM 2401 C C . SER A 1 295 ? 11.788 -22.090 -4.845 1.00 98.12 295 SER A C 1
ATOM 2403 O O . SER A 1 295 ? 11.786 -23.315 -4.895 1.00 98.12 295 SER A O 1
ATOM 2405 N N . ALA A 1 296 ? 10.737 -21.388 -4.407 1.00 97.94 296 ALA A N 1
ATOM 2406 C CA . ALA A 1 296 ? 9.480 -22.001 -3.987 1.00 97.94 296 ALA A CA 1
ATOM 2407 C C . ALA A 1 296 ? 8.790 -22.729 -5.151 1.00 97.94 296 ALA A C 1
ATOM 2409 O O . ALA A 1 296 ? 8.408 -23.885 -5.005 1.00 97.94 296 ALA A O 1
ATOM 2410 N N . ASP A 1 297 ? 8.699 -22.096 -6.326 1.00 98.31 297 ASP A N 1
ATOM 2411 C CA . ASP A 1 297 ? 8.152 -22.737 -7.530 1.00 98.31 297 ASP A CA 1
ATOM 2412 C C . ASP A 1 297 ? 8.984 -23.943 -7.985 1.00 98.31 297 ASP A C 1
ATOM 2414 O O . ASP A 1 297 ? 8.434 -24.982 -8.346 1.00 98.31 297 ASP A O 1
ATOM 2418 N N . PHE A 1 298 ? 10.315 -23.831 -7.926 1.00 98.19 298 PHE A N 1
ATOM 2419 C CA . PHE A 1 298 ? 11.216 -24.938 -8.235 1.00 98.19 298 PHE A CA 1
ATOM 2420 C C . PHE A 1 298 ? 11.005 -26.129 -7.289 1.00 98.19 298 PHE A C 1
ATOM 2422 O O . PHE A 1 298 ? 10.844 -27.256 -7.756 1.00 98.19 298 PHE A O 1
ATOM 2429 N N . ALA A 1 299 ? 10.958 -25.883 -5.976 1.00 97.94 299 ALA A N 1
ATOM 2430 C CA . ALA A 1 299 ? 10.734 -26.921 -4.975 1.00 97.94 299 ALA A CA 1
ATOM 2431 C C . ALA A 1 299 ? 9.355 -27.582 -5.130 1.00 97.94 299 ALA A C 1
ATOM 2433 O O . ALA A 1 299 ? 9.258 -28.805 -5.067 1.00 97.94 299 ALA A O 1
ATOM 2434 N N . LEU A 1 300 ? 8.304 -26.799 -5.407 1.00 97.81 300 LEU A N 1
ATOM 2435 C CA . LEU A 1 300 ? 6.965 -27.332 -5.672 1.00 97.81 300 LEU A CA 1
ATOM 2436 C C . LEU A 1 300 ? 6.956 -28.290 -6.864 1.00 97.81 300 LEU A C 1
ATOM 2438 O O . LEU A 1 300 ? 6.429 -29.399 -6.771 1.00 97.81 300 LEU A O 1
ATOM 2442 N N . LYS A 1 301 ? 7.598 -27.889 -7.964 1.00 97.81 301 LYS A N 1
ATOM 2443 C CA . LYS A 1 301 ? 7.661 -28.704 -9.180 1.00 97.81 301 LYS A CA 1
ATOM 2444 C C . LYS A 1 301 ? 8.442 -29.988 -8.956 1.00 97.81 301 LYS A C 1
ATOM 2446 O O . LYS A 1 301 ? 8.030 -31.036 -9.444 1.00 97.81 301 LYS A O 1
ATOM 2451 N N . GLN A 1 302 ? 9.557 -29.901 -8.235 1.00 98.00 302 GLN A N 1
ATOM 2452 C CA . GLN A 1 302 ? 10.427 -31.042 -7.982 1.00 98.00 302 GLN A CA 1
ATOM 2453 C C . GLN A 1 302 ? 9.779 -32.064 -7.040 1.00 98.00 302 GLN A C 1
ATOM 2455 O O . GLN A 1 302 ? 9.816 -33.257 -7.327 1.00 98.00 302 GLN A O 1
ATOM 2460 N N . GLU A 1 303 ? 9.196 -31.606 -5.933 1.00 97.69 303 GLU A N 1
ATOM 2461 C CA . GLU A 1 303 ? 8.748 -32.489 -4.849 1.00 97.69 303 GLU A CA 1
ATOM 2462 C C . GLU A 1 303 ? 7.268 -32.888 -4.970 1.00 97.69 303 GLU A C 1
ATOM 2464 O O . GLU A 1 303 ? 6.877 -33.955 -4.498 1.00 97.69 303 GLU A O 1
ATOM 2469 N N . PHE A 1 304 ? 6.439 -32.063 -5.622 1.00 96.69 304 PHE A N 1
ATOM 2470 C CA . PHE A 1 304 ? 4.981 -32.250 -5.676 1.00 96.69 304 PHE A CA 1
ATOM 2471 C C . PHE A 1 304 ? 4.403 -32.270 -7.098 1.00 96.69 304 PHE A C 1
ATOM 2473 O O . PHE A 1 304 ? 3.216 -32.541 -7.267 1.00 96.69 304 PHE A O 1
ATOM 2480 N N . GLY A 1 305 ? 5.209 -32.000 -8.132 1.00 97.25 305 GLY A N 1
ATOM 2481 C CA . GLY A 1 305 ? 4.767 -32.027 -9.532 1.00 97.25 305 GLY A CA 1
ATOM 2482 C C . GLY A 1 305 ? 3.806 -30.899 -9.932 1.00 97.25 305 GLY A C 1
ATOM 2483 O O . GLY A 1 305 ? 3.229 -30.960 -11.015 1.00 97.25 305 GLY A O 1
ATOM 2484 N N . VAL A 1 306 ? 3.648 -29.877 -9.086 1.00 97.50 306 VAL A N 1
ATOM 2485 C CA . VAL A 1 306 ? 2.813 -28.683 -9.311 1.00 97.50 306 VAL A CA 1
ATOM 2486 C C . VAL A 1 306 ? 3.666 -27.417 -9.223 1.00 97.50 306 VAL A C 1
ATOM 2488 O O . VAL A 1 306 ? 4.734 -27.432 -8.626 1.00 97.50 306 VAL A O 1
ATOM 2491 N N . GLY A 1 307 ? 3.234 -26.312 -9.821 1.00 97.62 307 GLY A N 1
ATOM 2492 C CA . GLY A 1 307 ? 3.874 -24.997 -9.725 1.00 97.62 307 GLY A CA 1
ATOM 2493 C C . GLY A 1 307 ? 2.998 -23.961 -9.025 1.00 97.62 307 GLY A C 1
ATOM 2494 O O . GLY A 1 307 ? 1.811 -24.178 -8.790 1.00 97.62 307 GLY A O 1
ATOM 2495 N N . LEU A 1 308 ? 3.560 -22.777 -8.758 1.00 98.25 308 LEU A N 1
ATOM 2496 C CA . LEU A 1 308 ? 2.836 -21.681 -8.092 1.00 98.25 308 LEU A CA 1
ATOM 2497 C C . LEU A 1 308 ? 1.579 -21.232 -8.851 1.00 98.25 308 LEU A C 1
ATOM 2499 O O . LEU A 1 308 ? 0.674 -20.665 -8.245 1.00 98.25 308 LEU A O 1
ATOM 2503 N N . THR A 1 309 ? 1.513 -21.472 -10.162 1.00 98.06 309 THR A N 1
ATOM 2504 C CA . THR A 1 309 ? 0.358 -21.144 -11.013 1.00 98.06 309 THR A CA 1
ATOM 2505 C C . THR A 1 309 ? -0.789 -22.144 -10.913 1.00 98.06 309 THR A C 1
ATOM 2507 O O . THR A 1 309 ? -1.925 -21.771 -11.189 1.00 98.06 309 THR A O 1
ATOM 2510 N N . ASP A 1 310 ? -0.538 -23.391 -10.517 1.00 98.31 310 ASP A N 1
ATOM 2511 C CA . ASP A 1 310 ? -1.521 -24.465 -10.678 1.00 98.31 310 ASP A CA 1
ATOM 2512 C C . ASP A 1 310 ? -2.691 -24.332 -9.690 1.00 98.31 310 ASP A C 1
ATOM 2514 O O . ASP A 1 310 ? -2.587 -23.685 -8.644 1.00 98.31 310 ASP A O 1
ATOM 2518 N N . GLU A 1 311 ? -3.846 -24.881 -10.061 1.00 97.62 311 GLU A N 1
ATOM 2519 C CA . GLU A 1 311 ? -5.075 -24.817 -9.266 1.00 97.62 311 GLU A CA 1
ATOM 2520 C C . GLU A 1 311 ? -4.932 -25.518 -7.912 1.00 97.62 311 GLU A C 1
ATOM 2522 O O . GLU A 1 311 ? -4.298 -26.566 -7.803 1.00 97.62 311 GLU A O 1
ATOM 2527 N N . GLY A 1 312 ? -5.496 -24.908 -6.865 1.00 96.12 312 GLY A N 1
ATOM 2528 C CA . GLY A 1 312 ? -5.413 -25.420 -5.494 1.00 96.12 312 GLY A CA 1
ATOM 2529 C C . GLY A 1 312 ? -4.113 -25.078 -4.759 1.00 96.12 312 GLY A C 1
ATOM 2530 O O . GLY A 1 312 ? -4.047 -25.250 -3.545 1.00 96.12 312 GLY A O 1
ATOM 2531 N N . VAL A 1 313 ? -3.102 -24.524 -5.442 1.00 98.12 313 VAL A N 1
ATOM 2532 C CA . VAL A 1 313 ? -1.878 -24.028 -4.794 1.00 98.12 313 VAL A CA 1
ATOM 2533 C C . VAL A 1 313 ? -2.139 -22.642 -4.197 1.00 98.12 313 VAL A C 1
ATOM 2535 O O . VAL A 1 313 ? -1.910 -21.612 -4.840 1.00 98.12 313 VAL A O 1
ATOM 2538 N N . HIS A 1 314 ? -2.645 -22.611 -2.964 1.00 98.50 314 HIS A N 1
ATOM 2539 C CA . HIS A 1 314 ? -2.849 -21.378 -2.204 1.00 98.50 314 HIS A CA 1
ATOM 2540 C C . HIS A 1 314 ? -1.529 -20.855 -1.621 1.00 98.50 314 HIS A C 1
ATOM 2542 O O . HIS A 1 314 ? -0.779 -21.606 -0.986 1.00 98.50 314 HIS A O 1
ATOM 2548 N N . ILE A 1 315 ? -1.279 -19.555 -1.805 1.00 98.69 315 ILE A N 1
ATOM 2549 C CA . ILE A 1 315 ? -0.044 -18.871 -1.408 1.00 98.69 315 ILE A CA 1
ATOM 2550 C C . ILE A 1 315 ? -0.378 -17.790 -0.383 1.00 98.69 315 ILE A C 1
ATOM 2552 O O . ILE A 1 315 ? -1.206 -16.917 -0.643 1.00 98.69 315 ILE A O 1
ATOM 2556 N N . LEU A 1 316 ? 0.284 -17.842 0.769 1.00 98.50 316 LEU A N 1
ATOM 2557 C CA . LEU A 1 316 ? 0.121 -16.899 1.867 1.00 98.50 316 LEU A CA 1
ATOM 2558 C C . LEU A 1 316 ? 1.411 -16.115 2.114 1.00 98.50 316 LEU A C 1
ATOM 2560 O O . LEU A 1 316 ? 2.476 -16.705 2.283 1.00 98.50 316 LEU A O 1
ATOM 2564 N N . ASP A 1 317 ? 1.283 -14.795 2.215 1.00 98.12 317 ASP A N 1
ATOM 2565 C CA . ASP A 1 317 ? 2.265 -13.931 2.866 1.00 98.12 317 ASP A CA 1
ATOM 2566 C C . ASP A 1 317 ? 1.720 -13.434 4.215 1.00 98.12 317 ASP A C 1
ATOM 2568 O O . ASP A 1 317 ? 0.868 -12.545 4.244 1.00 98.12 317 ASP A O 1
ATOM 2572 N N . PRO A 1 318 ? 2.157 -14.015 5.347 1.00 95.94 318 PRO A N 1
ATOM 2573 C CA . PRO A 1 318 ? 1.604 -13.706 6.660 1.00 95.94 318 PRO A CA 1
ATOM 2574 C C . PRO A 1 318 ? 2.070 -12.355 7.227 1.00 95.94 318 PRO A C 1
ATOM 2576 O O . PRO A 1 318 ? 1.525 -11.926 8.247 1.00 95.94 318 PRO A O 1
ATOM 2579 N N . PHE A 1 319 ? 3.072 -11.716 6.607 1.00 93.44 319 PHE A N 1
ATOM 2580 C CA . PHE A 1 319 ? 3.693 -10.464 7.058 1.00 93.44 319 PHE A CA 1
ATOM 2581 C C . PHE A 1 319 ? 4.032 -9.594 5.845 1.00 93.44 319 PHE A C 1
ATOM 2583 O O . PHE A 1 319 ? 5.200 -9.330 5.546 1.00 93.44 319 PHE A O 1
ATOM 2590 N N . THR A 1 320 ? 3.003 -9.198 5.098 1.00 94.50 320 THR A N 1
ATOM 2591 C CA . THR A 1 320 ? 3.207 -8.737 3.725 1.00 94.50 320 THR A CA 1
ATOM 2592 C C . THR A 1 320 ? 3.906 -7.387 3.606 1.00 94.50 320 THR A C 1
ATOM 2594 O O . THR A 1 320 ? 4.460 -7.064 2.548 1.00 94.50 320 THR A O 1
ATOM 2597 N N . GLY A 1 321 ? 3.927 -6.588 4.675 1.00 90.06 321 GLY A N 1
ATOM 2598 C CA . GLY A 1 321 ? 4.541 -5.273 4.685 1.00 90.06 321 GLY A CA 1
ATOM 2599 C C . GLY A 1 321 ? 3.920 -4.406 3.600 1.00 90.06 321 GLY A C 1
ATOM 2600 O O . GLY A 1 321 ? 2.738 -4.094 3.626 1.00 90.06 321 GLY A O 1
ATOM 2601 N N . THR A 1 322 ? 4.722 -4.035 2.607 1.00 85.81 322 THR A N 1
ATOM 2602 C CA . THR A 1 322 ? 4.290 -3.235 1.450 1.00 85.81 322 THR A CA 1
ATOM 2603 C C . THR A 1 322 ? 3.770 -4.069 0.271 1.00 85.81 322 THR A C 1
ATOM 2605 O O . THR A 1 322 ? 3.579 -3.531 -0.822 1.00 85.81 322 THR A O 1
ATOM 2608 N N . GLY A 1 323 ? 3.554 -5.376 0.459 1.00 91.62 323 GLY A N 1
ATOM 2609 C CA . GLY A 1 323 ? 3.035 -6.297 -0.558 1.00 91.62 323 GLY A CA 1
ATOM 2610 C C . GLY A 1 323 ? 4.096 -6.836 -1.518 1.00 91.62 323 GLY A C 1
ATOM 2611 O O . GLY A 1 323 ? 3.754 -7.376 -2.569 1.00 91.62 323 GLY A O 1
ATOM 2612 N N . THR A 1 324 ? 5.388 -6.678 -1.202 1.00 90.94 324 THR A N 1
ATOM 2613 C CA . THR A 1 324 ? 6.477 -6.906 -2.171 1.00 90.94 324 THR A CA 1
ATOM 2614 C C . THR A 1 324 ? 6.496 -8.346 -2.696 1.00 90.94 324 THR A C 1
ATOM 2616 O O . THR A 1 324 ? 6.633 -8.540 -3.902 1.00 90.94 324 THR A O 1
ATOM 2619 N N . PHE A 1 325 ? 6.300 -9.360 -1.846 1.00 95.88 325 PHE A N 1
ATOM 2620 C CA . PHE A 1 325 ? 6.257 -10.758 -2.298 1.00 95.88 325 PHE A CA 1
ATOM 2621 C C . PHE A 1 325 ? 5.103 -11.022 -3.269 1.00 95.88 325 PHE A C 1
ATOM 2623 O O . PHE A 1 325 ? 5.313 -11.647 -4.306 1.00 95.88 325 PHE A O 1
ATOM 2630 N N . MET A 1 326 ? 3.910 -10.497 -2.986 1.00 96.81 326 MET A N 1
ATOM 2631 C CA . MET A 1 326 ? 2.738 -10.651 -3.854 1.00 96.81 326 MET A CA 1
ATOM 2632 C C . MET A 1 326 ? 2.927 -9.937 -5.196 1.00 96.81 326 MET A C 1
ATOM 2634 O O . MET A 1 326 ? 2.691 -10.522 -6.251 1.00 96.81 326 MET A O 1
ATOM 2638 N N . VAL A 1 327 ? 3.432 -8.702 -5.173 1.00 92.69 327 VAL A N 1
ATOM 2639 C CA . VAL A 1 327 ? 3.751 -7.928 -6.383 1.00 92.69 327 VAL A CA 1
ATOM 2640 C C . VAL A 1 327 ? 4.767 -8.663 -7.252 1.00 92.69 327 VAL A C 1
ATOM 2642 O O . VAL A 1 327 ? 4.549 -8.849 -8.449 1.00 92.69 327 VAL A O 1
ATOM 2645 N N . ARG A 1 328 ? 5.878 -9.115 -6.659 1.00 93.25 328 ARG A N 1
ATOM 2646 C CA . ARG A 1 328 ? 6.929 -9.824 -7.396 1.00 93.25 328 ARG A CA 1
ATOM 2647 C C . ARG A 1 328 ? 6.461 -11.178 -7.902 1.00 93.25 328 ARG A C 1
ATOM 2649 O O . ARG A 1 328 ? 6.839 -11.554 -9.005 1.00 93.25 328 ARG A O 1
ATOM 2656 N N . LEU A 1 329 ? 5.589 -11.871 -7.172 1.00 96.38 329 LEU A N 1
ATOM 2657 C CA . LEU A 1 329 ? 4.974 -13.110 -7.636 1.00 96.38 329 LEU A CA 1
ATOM 2658 C C . LEU A 1 329 ? 4.136 -12.870 -8.897 1.00 96.38 329 LEU A C 1
ATOM 2660 O O . LEU A 1 329 ? 4.339 -13.564 -9.892 1.00 96.38 329 LEU A O 1
ATOM 2664 N N . LEU A 1 330 ? 3.272 -11.851 -8.894 1.00 93.75 330 LEU A N 1
ATOM 2665 C CA . LEU A 1 330 ? 2.479 -11.468 -10.067 1.00 93.75 330 LEU A CA 1
ATOM 2666 C C . LEU A 1 330 ? 3.377 -11.083 -11.260 1.00 93.75 330 LEU A C 1
ATOM 2668 O O . LEU A 1 330 ? 3.122 -11.488 -12.390 1.00 93.75 330 LEU A O 1
ATOM 2672 N N . GLN A 1 331 ? 4.469 -10.356 -11.009 1.00 89.69 331 GLN A N 1
ATOM 2673 C CA . GLN A 1 331 ? 5.413 -9.893 -12.038 1.00 89.69 331 GLN A CA 1
ATOM 2674 C C . GLN A 1 331 ? 6.447 -10.947 -12.479 1.00 89.69 331 GLN A C 1
ATOM 2676 O O . GLN A 1 331 ? 7.186 -10.716 -13.435 1.00 89.69 331 GLN A O 1
ATOM 2681 N N . SER A 1 332 ? 6.536 -12.088 -11.792 1.00 91.94 332 SER A N 1
ATOM 2682 C CA . SER A 1 332 ? 7.611 -13.074 -11.987 1.00 91.94 332 SER A CA 1
ATOM 2683 C C . SER A 1 332 ? 7.545 -13.823 -13.322 1.00 91.94 332 SER A C 1
ATOM 2685 O O . SER A 1 332 ? 8.544 -14.406 -13.744 1.00 91.94 332 SER A O 1
ATOM 2687 N N . GLY A 1 333 ? 6.368 -13.852 -13.956 1.00 90.94 333 GLY A N 1
ATOM 2688 C CA . GLY A 1 333 ? 6.070 -14.723 -15.095 1.00 90.94 333 GLY A CA 1
ATOM 2689 C C . GLY A 1 333 ? 5.834 -16.192 -14.719 1.00 90.94 333 GLY A C 1
ATOM 2690 O O . GLY A 1 333 ? 5.702 -17.024 -15.612 1.00 90.94 333 GLY A O 1
ATOM 2691 N N . LEU A 1 334 ? 5.790 -16.528 -13.422 1.00 94.69 334 LEU A N 1
ATOM 2692 C CA . LEU A 1 334 ? 5.483 -17.884 -12.952 1.00 94.69 334 LEU A CA 1
ATOM 2693 C C . LEU A 1 334 ? 3.981 -18.178 -12.972 1.00 94.69 334 LEU A C 1
ATOM 2695 O O . LEU A 1 334 ? 3.603 -19.316 -13.235 1.00 94.69 334 LEU A O 1
ATOM 2699 N N . ILE A 1 335 ? 3.142 -17.168 -12.716 1.00 95.56 335 ILE A N 1
ATOM 2700 C CA . ILE A 1 335 ? 1.686 -17.259 -12.874 1.00 95.56 335 ILE A CA 1
ATOM 2701 C C . ILE A 1 335 ? 1.351 -17.084 -14.356 1.00 95.56 335 ILE A C 1
ATOM 2703 O O . ILE A 1 335 ? 1.683 -16.057 -14.954 1.00 95.56 335 ILE A O 1
ATOM 2707 N N . LYS A 1 336 ? 0.695 -18.084 -14.947 1.00 92.19 336 LYS A N 1
ATOM 2708 C CA . LYS A 1 336 ? 0.265 -18.038 -16.346 1.00 92.19 336 LYS A CA 1
ATOM 2709 C C . LYS A 1 336 ? -0.829 -16.971 -16.526 1.00 92.19 336 LYS A C 1
ATOM 2711 O O . LYS A 1 336 ? -1.661 -16.813 -15.629 1.00 92.19 336 LYS A O 1
ATOM 2716 N N . PRO A 1 337 ? -0.881 -16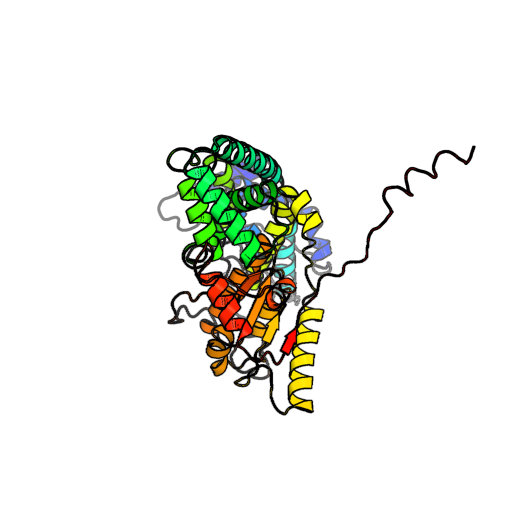.253 -17.664 1.00 90.06 337 PRO A N 1
ATOM 2717 C CA . PRO A 1 337 ? -1.897 -15.225 -17.901 1.00 90.06 337 PRO A CA 1
ATOM 2718 C C . PRO A 1 337 ? -3.342 -15.716 -17.716 1.00 90.06 337 PRO A C 1
ATOM 2720 O O . PRO A 1 337 ? -4.160 -15.000 -17.146 1.00 90.06 337 PRO A O 1
ATOM 2723 N N . GLU A 1 338 ? -3.646 -16.943 -18.142 1.00 91.94 338 GLU A N 1
ATOM 2724 C CA . GLU A 1 338 ? -4.959 -17.582 -17.996 1.00 91.94 338 GLU A CA 1
ATOM 2725 C C . GLU A 1 338 ? -5.334 -17.910 -16.540 1.00 91.94 338 GLU A C 1
ATOM 2727 O O . GLU A 1 338 ? -6.514 -17.935 -16.194 1.00 91.94 338 GLU A O 1
ATOM 2732 N N . ASP A 1 339 ? -4.338 -18.102 -15.672 1.00 95.69 339 ASP A N 1
ATOM 2733 C CA . ASP A 1 339 ? -4.515 -18.415 -14.250 1.00 95.69 339 ASP A CA 1
ATOM 2734 C C . ASP A 1 339 ? -4.561 -17.156 -13.370 1.00 95.69 339 ASP A C 1
ATOM 2736 O O . ASP A 1 339 ? -4.991 -17.213 -12.214 1.00 95.69 339 ASP A O 1
ATOM 2740 N N . LEU A 1 340 ? -4.121 -16.010 -13.904 1.00 94.56 340 LEU A N 1
ATOM 2741 C CA . LEU A 1 340 ? -3.904 -14.770 -13.158 1.00 94.56 340 LEU A CA 1
ATOM 2742 C C . LEU A 1 340 ? -5.148 -14.321 -12.388 1.00 94.56 340 LEU A C 1
ATOM 2744 O O . LEU A 1 340 ? -5.051 -13.984 -11.208 1.00 94.56 340 LEU A O 1
ATOM 2748 N N . GLN A 1 341 ? -6.314 -14.342 -13.039 1.00 95.12 341 GLN A N 1
ATOM 2749 C CA . GLN A 1 341 ? -7.572 -13.945 -12.411 1.00 95.12 341 GLN A CA 1
ATOM 2750 C C . GLN A 1 341 ? -7.911 -14.865 -11.234 1.00 95.12 341 GLN A C 1
ATOM 2752 O O . GLN A 1 341 ? -8.134 -14.367 -10.135 1.00 95.12 341 GLN A O 1
ATOM 2757 N N . ARG A 1 342 ? -7.884 -16.192 -11.428 1.00 96.75 342 ARG A N 1
ATOM 2758 C CA . ARG A 1 342 ? -8.162 -17.180 -10.370 1.00 96.75 342 ARG A CA 1
ATOM 2759 C C . ARG A 1 342 ? -7.212 -17.007 -9.186 1.00 96.75 342 ARG A C 1
ATOM 2761 O O . ARG A 1 342 ? -7.662 -16.955 -8.039 1.00 96.75 342 ARG A O 1
ATOM 2768 N N . LYS A 1 343 ? -5.911 -16.866 -9.461 1.00 97.88 343 LYS A N 1
ATOM 2769 C CA . LYS A 1 343 ? -4.896 -16.636 -8.429 1.00 97.88 343 LYS A CA 1
ATOM 2770 C C . LYS A 1 343 ? -5.206 -15.378 -7.631 1.00 97.88 343 LYS A C 1
ATOM 2772 O O . LYS A 1 343 ? -5.369 -15.455 -6.415 1.00 97.88 343 LYS A O 1
ATOM 2777 N N . PHE A 1 344 ? -5.369 -14.250 -8.315 1.00 97.31 344 PHE A N 1
ATOM 2778 C CA . PHE A 1 344 ? -5.642 -12.961 -7.688 1.00 97.31 344 PHE A CA 1
ATOM 2779 C C . PHE A 1 344 ? -6.935 -12.953 -6.859 1.00 97.31 344 PHE A C 1
ATOM 2781 O O . PHE A 1 344 ? -6.968 -12.368 -5.778 1.00 97.31 344 PHE A O 1
ATOM 2788 N N . THR A 1 345 ? -8.005 -13.597 -7.333 1.00 95.31 345 THR A N 1
ATOM 2789 C CA . THR A 1 345 ? -9.309 -13.534 -6.656 1.00 95.31 345 THR A CA 1
ATOM 2790 C C . THR A 1 345 ? -9.484 -14.526 -5.524 1.00 95.31 345 THR A C 1
ATOM 2792 O O . THR A 1 345 ? -10.371 -14.327 -4.692 1.00 95.31 345 THR A O 1
ATOM 2795 N N . SER A 1 346 ? -8.745 -15.637 -5.530 1.00 95.69 346 SER A N 1
ATOM 2796 C CA . SER A 1 346 ? -9.123 -16.797 -4.715 1.00 95.69 346 SER A CA 1
ATOM 2797 C C . SER A 1 346 ? -7.963 -17.557 -4.085 1.00 95.69 346 SER A C 1
ATOM 2799 O O . SER A 1 346 ? -8.199 -18.285 -3.119 1.00 95.69 346 SER A O 1
ATOM 2801 N N . GLU A 1 347 ? -6.733 -17.408 -4.582 1.00 98.19 347 GLU A N 1
ATOM 2802 C CA . GLU A 1 347 ? -5.619 -18.254 -4.136 1.00 98.19 347 GLU A CA 1
ATOM 2803 C C . GLU A 1 347 ? -4.383 -17.518 -3.624 1.00 98.19 347 GLU A C 1
ATOM 2805 O O . GLU A 1 347 ? -3.524 -18.152 -3.013 1.00 98.19 347 GLU A O 1
ATOM 2810 N N . LEU A 1 348 ? -4.310 -16.203 -3.811 1.00 98.50 348 LEU A N 1
ATOM 2811 C CA . LEU A 1 348 ? -3.307 -15.351 -3.185 1.00 98.50 348 LEU A CA 1
ATOM 2812 C C . LEU A 1 348 ? -3.874 -14.723 -1.917 1.00 98.50 348 LEU A C 1
ATOM 2814 O O . LEU A 1 348 ? -4.961 -14.146 -1.941 1.00 98.50 348 LEU A O 1
ATOM 2818 N N . HIS A 1 349 ? -3.111 -14.794 -0.830 1.00 98.38 349 HIS A N 1
ATOM 2819 C CA . HIS A 1 349 ? -3.516 -14.298 0.480 1.00 98.38 349 HIS A CA 1
ATOM 2820 C C . HIS A 1 349 ? -2.392 -13.508 1.139 1.00 98.38 349 HIS A C 1
ATOM 2822 O O . HIS A 1 349 ? -1.235 -13.920 1.086 1.00 98.38 349 HIS A O 1
ATOM 2828 N N . ALA A 1 350 ? -2.719 -12.399 1.792 1.00 98.00 350 ALA A N 1
ATOM 2829 C CA . ALA A 1 350 ? -1.734 -11.538 2.432 1.00 98.00 350 ALA A CA 1
ATOM 2830 C C . ALA A 1 350 ? -2.264 -10.974 3.752 1.00 98.00 350 ALA A C 1
ATOM 2832 O O . ALA A 1 350 ? -3.392 -10.491 3.810 1.00 98.00 350 ALA A O 1
ATOM 2833 N N . ASN A 1 351 ? -1.439 -10.981 4.792 1.00 95.75 351 ASN A N 1
ATOM 2834 C CA . ASN A 1 351 ? -1.793 -10.428 6.094 1.00 95.75 351 ASN A CA 1
ATOM 2835 C C . ASN A 1 351 ? -0.841 -9.299 6.461 1.00 95.75 351 ASN A C 1
ATOM 2837 O O . ASN A 1 351 ? 0.357 -9.359 6.184 1.00 95.75 351 ASN A O 1
ATOM 2841 N N . GLU A 1 352 ? -1.382 -8.280 7.112 1.00 92.00 352 GLU A N 1
ATOM 2842 C CA . GLU A 1 352 ? -0.610 -7.193 7.694 1.00 92.00 352 GLU A CA 1
ATOM 2843 C C . GLU A 1 352 ? -1.290 -6.725 8.977 1.00 92.00 352 GLU A C 1
ATOM 2845 O O . GLU A 1 352 ? -2.514 -6.688 9.045 1.00 92.00 352 GLU A O 1
ATOM 2850 N N . ILE A 1 353 ? -0.512 -6.352 9.989 1.00 87.56 353 ILE A N 1
ATOM 2851 C CA . ILE A 1 353 ? -1.023 -5.808 11.255 1.00 87.56 353 ILE A CA 1
ATOM 2852 C C . ILE A 1 353 ? -1.011 -4.273 11.247 1.00 87.56 353 ILE A C 1
ATOM 2854 O O . ILE A 1 353 ? -1.772 -3.613 11.955 1.00 87.56 353 ILE A O 1
ATOM 2858 N N . VAL A 1 354 ? -0.147 -3.685 10.423 1.00 84.19 354 VAL A N 1
ATOM 2859 C CA . VAL A 1 354 ? 0.110 -2.253 10.348 1.00 84.19 354 VAL A CA 1
ATOM 2860 C C . VAL A 1 354 ? -0.779 -1.589 9.298 1.00 84.19 354 VAL A C 1
ATOM 2862 O O . VAL A 1 354 ? -0.593 -1.792 8.102 1.00 84.19 354 VAL A O 1
ATOM 2865 N N . LEU A 1 355 ? -1.682 -0.700 9.724 1.00 83.06 355 LEU A N 1
ATOM 2866 C CA . LEU A 1 355 ? -2.671 -0.050 8.847 1.00 83.06 355 LEU A CA 1
ATOM 2867 C C . LEU A 1 355 ? -2.068 0.611 7.593 1.00 83.06 355 LEU A C 1
ATOM 2869 O O . LEU A 1 355 ? -2.567 0.430 6.484 1.00 83.06 355 LEU A O 1
ATOM 2873 N N . LEU A 1 356 ? -0.987 1.376 7.756 1.00 79.31 356 LEU A N 1
ATOM 2874 C CA . LEU A 1 356 ? -0.354 2.063 6.630 1.00 79.31 356 LEU A CA 1
ATOM 2875 C C . LEU A 1 356 ? 0.266 1.076 5.629 1.00 79.31 356 LEU A C 1
ATOM 2877 O O . LEU A 1 356 ? 0.125 1.253 4.420 1.00 79.31 356 LEU A O 1
ATOM 2881 N N . ALA A 1 357 ? 0.939 0.040 6.133 1.00 83.94 357 ALA A N 1
ATOM 2882 C CA . ALA A 1 357 ? 1.545 -0.994 5.304 1.00 83.94 357 ALA A CA 1
ATOM 2883 C C . ALA A 1 357 ? 0.461 -1.803 4.575 1.00 83.94 357 ALA A C 1
ATOM 2885 O O . ALA A 1 357 ? 0.562 -1.995 3.368 1.00 83.94 357 ALA A O 1
ATOM 2886 N N . TYR A 1 358 ? -0.636 -2.128 5.266 1.00 89.38 358 TYR A N 1
ATOM 2887 C CA . TYR A 1 358 ? -1.819 -2.771 4.696 1.00 89.38 358 TYR A CA 1
ATOM 2888 C C . TYR A 1 358 ? -2.370 -1.998 3.490 1.00 89.38 358 TYR A C 1
ATOM 2890 O O . TYR A 1 358 ? -2.592 -2.590 2.433 1.00 89.38 358 TYR A O 1
ATOM 2898 N N . TYR A 1 359 ? -2.545 -0.676 3.605 1.00 85.75 359 TYR A N 1
ATOM 2899 C CA . TYR A 1 359 ? -3.021 0.132 2.479 1.00 85.75 359 TYR A CA 1
ATOM 2900 C C . TYR A 1 359 ? -2.037 0.135 1.309 1.00 85.75 359 TYR A C 1
ATOM 2902 O O . TYR A 1 359 ? -2.452 -0.051 0.167 1.00 85.75 359 TYR A O 1
ATOM 2910 N N . ILE A 1 360 ? -0.738 0.287 1.584 1.00 83.06 360 ILE A N 1
ATOM 2911 C CA . ILE A 1 360 ? 0.301 0.242 0.548 1.00 83.06 360 ILE A CA 1
ATOM 2912 C C . ILE A 1 360 ? 0.303 -1.117 -0.164 1.00 83.06 360 ILE A C 1
ATOM 2914 O O . ILE A 1 360 ? 0.334 -1.162 -1.392 1.00 83.06 360 ILE A O 1
ATOM 2918 N N . ALA A 1 361 ? 0.240 -2.215 0.587 1.00 89.25 361 ALA A N 1
ATOM 2919 C CA . ALA A 1 361 ? 0.212 -3.563 0.041 1.00 89.25 361 ALA A CA 1
ATOM 2920 C C . ALA A 1 361 ? -1.019 -3.802 -0.834 1.00 89.25 361 ALA A C 1
ATOM 2922 O O . ALA A 1 361 ? -0.868 -4.243 -1.970 1.00 89.25 361 ALA A O 1
ATOM 2923 N N . ALA A 1 362 ? -2.217 -3.471 -0.341 1.00 91.12 362 ALA A N 1
ATOM 2924 C CA . ALA A 1 362 ? -3.460 -3.657 -1.086 1.00 91.12 362 ALA A CA 1
ATOM 2925 C C . ALA A 1 362 ? -3.402 -2.950 -2.447 1.00 91.12 362 ALA A C 1
ATOM 2927 O O . ALA A 1 362 ? -3.607 -3.571 -3.487 1.00 91.12 362 ALA A O 1
ATOM 2928 N N . ILE A 1 363 ? -3.019 -1.675 -2.434 1.00 84.88 363 ILE A N 1
ATOM 2929 C CA . ILE A 1 363 ? -2.883 -0.844 -3.628 1.00 84.88 363 ILE A CA 1
ATOM 2930 C C . ILE A 1 363 ? -1.829 -1.404 -4.590 1.00 84.88 363 ILE A C 1
ATOM 2932 O O . ILE A 1 363 ? -2.088 -1.512 -5.786 1.00 84.88 363 ILE A O 1
ATOM 2936 N N . ASN A 1 364 ? -0.642 -1.761 -4.092 1.00 84.50 364 ASN A N 1
ATOM 2937 C CA . ASN A 1 364 ? 0.442 -2.275 -4.932 1.00 84.50 364 ASN A CA 1
ATOM 2938 C C . ASN A 1 364 ? 0.052 -3.580 -5.637 1.00 84.50 364 ASN A C 1
ATOM 2940 O O . ASN A 1 364 ? 0.376 -3.780 -6.810 1.00 84.50 364 ASN A O 1
ATOM 2944 N N . ILE A 1 365 ? -0.635 -4.468 -4.918 1.00 91.62 365 ILE A N 1
ATOM 2945 C CA . ILE A 1 365 ? -1.092 -5.758 -5.437 1.00 91.62 365 ILE A CA 1
ATOM 2946 C C . ILE A 1 365 ? -2.185 -5.549 -6.494 1.00 91.62 365 ILE A C 1
ATOM 2948 O O . ILE A 1 365 ? -2.111 -6.132 -7.576 1.00 91.62 365 ILE A O 1
ATOM 2952 N N . GLU A 1 366 ? -3.164 -4.688 -6.213 1.00 89.62 366 GLU A N 1
ATOM 2953 C CA . GLU A 1 366 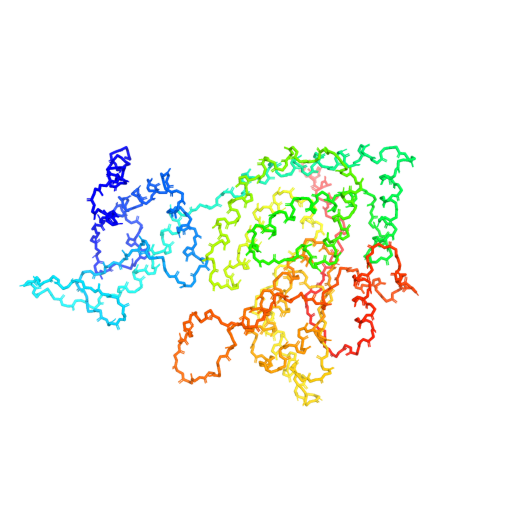? -4.241 -4.337 -7.147 1.00 89.62 366 GLU A CA 1
ATOM 2954 C C . GLU A 1 366 ? -3.708 -3.689 -8.426 1.00 89.62 366 GLU A C 1
ATOM 2956 O O . GLU A 1 366 ? -4.058 -4.117 -9.525 1.00 89.62 366 GLU A O 1
ATOM 2961 N N . GLU A 1 367 ? -2.816 -2.704 -8.299 1.00 82.38 367 GLU A N 1
ATOM 2962 C CA . GLU A 1 367 ? -2.229 -1.998 -9.438 1.00 82.38 367 GLU A CA 1
ATOM 2963 C C . GLU A 1 367 ? -1.398 -2.940 -10.311 1.00 82.38 367 GLU A C 1
ATOM 2965 O O . GLU A 1 367 ? -1.550 -2.933 -11.533 1.00 82.38 367 GLU A O 1
ATOM 2970 N N . SER A 1 368 ? -0.614 -3.829 -9.692 1.00 85.62 368 SER A N 1
ATOM 2971 C CA . SER A 1 368 ? 0.159 -4.841 -10.418 1.00 85.62 368 SER A CA 1
ATOM 2972 C C . SER A 1 368 ? -0.746 -5.780 -11.216 1.00 85.62 368 SER A C 1
ATOM 2974 O O . SER A 1 368 ? -0.454 -6.092 -12.370 1.00 85.62 368 SER A O 1
ATOM 2976 N N . TYR A 1 369 ? -1.871 -6.207 -10.638 1.00 89.88 369 TYR A N 1
ATOM 2977 C CA . TYR A 1 369 ? -2.856 -7.031 -11.335 1.00 89.88 369 TYR A CA 1
ATOM 2978 C C . TYR A 1 369 ? -3.546 -6.275 -12.482 1.00 89.88 369 TYR A C 1
ATOM 2980 O O . TYR A 1 369 ? -3.633 -6.791 -13.600 1.00 89.88 369 TYR A O 1
ATOM 2988 N N . HIS A 1 370 ? -3.997 -5.035 -12.264 1.00 85.12 370 HIS A N 1
ATOM 2989 C CA . HIS A 1 370 ? -4.616 -4.224 -13.325 1.00 85.12 370 HIS A CA 1
ATOM 2990 C C . HIS A 1 370 ? -3.631 -3.902 -14.450 1.00 85.12 370 HIS A C 1
ATOM 2992 O O . HIS A 1 370 ? -4.015 -3.894 -15.618 1.00 85.12 370 HIS A O 1
ATOM 2998 N N . TYR A 1 371 ? -2.353 -3.704 -14.130 1.00 80.50 371 TYR A N 1
ATOM 2999 C CA . TYR A 1 371 ? -1.307 -3.536 -15.130 1.00 80.50 371 TYR A CA 1
ATOM 3000 C C . TYR A 1 371 ? -1.133 -4.802 -15.979 1.00 80.50 371 TYR A C 1
ATOM 3002 O O . TYR A 1 371 ? -1.148 -4.718 -17.204 1.00 80.50 371 TYR A O 1
ATOM 3010 N N . LEU A 1 372 ? -1.025 -5.979 -15.355 1.00 84.06 372 LEU A N 1
ATOM 3011 C CA . LEU A 1 372 ? -0.828 -7.253 -16.063 1.00 84.06 372 LEU A CA 1
ATOM 3012 C C . LEU A 1 372 ? -2.050 -7.695 -16.878 1.00 84.06 372 LEU A C 1
ATOM 3014 O O . LEU A 1 372 ? -1.894 -8.344 -17.906 1.00 84.06 372 LEU A O 1
ATOM 3018 N N . THR A 1 373 ? -3.261 -7.332 -16.457 1.00 84.19 373 THR A N 1
ATOM 3019 C CA . THR A 1 373 ? -4.486 -7.600 -17.234 1.00 84.19 373 THR A CA 1
ATOM 3020 C C . THR A 1 373 ? -4.622 -6.675 -18.446 1.00 84.19 373 THR A C 1
ATOM 3022 O O . THR A 1 373 ? -5.137 -7.094 -19.480 1.00 84.19 373 THR A O 1
ATOM 3025 N N . GLN A 1 374 ? -4.132 -5.434 -18.358 1.00 77.00 374 GLN A N 1
ATOM 3026 C CA . GLN A 1 374 ? -4.088 -4.498 -19.490 1.00 77.00 374 GLN A CA 1
ATOM 3027 C C . GLN A 1 374 ? -2.916 -4.775 -20.443 1.00 77.00 374 GLN A C 1
ATOM 3029 O O . GLN A 1 374 ? -3.045 -4.572 -21.650 1.00 77.00 374 GLN A O 1
ATOM 3034 N N . TYR A 1 375 ? -1.790 -5.246 -19.906 1.00 70.81 375 TYR A N 1
ATOM 3035 C CA . TYR A 1 375 ? -0.548 -5.511 -20.630 1.00 70.81 375 TYR A CA 1
ATOM 3036 C C . TYR A 1 375 ? -0.026 -6.916 -20.291 1.00 70.81 375 TYR A C 1
ATOM 3038 O O . TYR A 1 375 ? 1.004 -7.042 -19.619 1.00 70.81 375 TYR A O 1
ATOM 3046 N N . PRO A 1 376 ? -0.717 -7.986 -20.729 1.00 63.28 376 PRO A N 1
ATOM 3047 C CA . PRO A 1 376 ? -0.260 -9.341 -20.468 1.00 63.28 376 PRO A CA 1
ATOM 3048 C C . PRO A 1 376 ? 1.127 -9.547 -21.093 1.00 63.28 376 PRO A C 1
ATOM 3050 O O . PRO A 1 376 ? 1.354 -9.123 -22.234 1.00 63.28 376 PRO A O 1
ATOM 3053 N N . PRO A 1 377 ? 2.074 -10.174 -20.371 1.00 57.97 377 PRO A N 1
ATOM 3054 C CA . PRO A 1 377 ? 3.394 -10.449 -20.915 1.00 57.97 377 PRO A CA 1
ATOM 3055 C C . PRO A 1 377 ? 3.248 -11.311 -22.173 1.00 57.97 377 PRO A C 1
ATOM 3057 O O . PRO A 1 377 ? 2.668 -12.396 -22.142 1.00 57.97 377 PRO A O 1
ATOM 3060 N N . THR A 1 378 ? 3.755 -10.818 -23.303 1.00 51.25 378 THR A N 1
ATOM 3061 C CA . THR A 1 378 ? 3.837 -11.615 -24.530 1.00 51.25 378 THR A CA 1
ATOM 3062 C C . THR A 1 378 ? 4.890 -12.710 -24.335 1.00 51.25 378 THR A C 1
ATOM 3064 O O . THR A 1 378 ? 5.926 -12.448 -23.716 1.00 51.25 378 THR A O 1
ATOM 3067 N N . PRO A 1 379 ? 4.673 -13.940 -24.841 1.00 42.81 379 PRO A N 1
ATOM 3068 C CA . PRO A 1 379 ? 5.693 -14.979 -24.791 1.00 42.81 379 PRO A CA 1
ATOM 3069 C C . PRO A 1 379 ? 6.972 -14.467 -25.455 1.00 42.81 379 PRO A C 1
ATOM 3071 O O . PRO A 1 379 ? 6.933 -14.005 -26.595 1.00 42.81 379 PRO A O 1
ATOM 3074 N N . LEU A 1 380 ? 8.089 -14.535 -24.726 1.00 39.38 380 LEU A N 1
ATOM 3075 C CA . LEU A 1 380 ? 9.416 -14.110 -25.171 1.00 39.38 380 LEU A CA 1
ATOM 3076 C C . LEU A 1 380 ? 9.737 -14.687 -26.559 1.00 39.38 380 LEU A C 1
ATOM 3078 O O . LEU A 1 380 ? 10.129 -15.849 -26.688 1.00 39.38 380 LEU A O 1
ATOM 3082 N N . VAL A 1 381 ? 9.635 -13.862 -27.602 1.00 31.92 381 VAL A N 1
ATOM 3083 C CA . VAL A 1 381 ? 10.352 -14.120 -28.850 1.00 31.92 381 VAL A CA 1
ATOM 3084 C C . VAL A 1 381 ? 11.823 -13.855 -28.544 1.00 31.92 381 VAL A C 1
ATOM 3086 O O . VAL A 1 381 ? 12.189 -12.787 -28.058 1.00 31.92 381 VAL A O 1
ATOM 3089 N N . LYS A 1 382 ? 12.677 -14.861 -28.752 1.00 32.50 382 LYS A N 1
ATOM 3090 C CA . LYS A 1 382 ? 14.125 -14.737 -28.555 1.00 32.50 382 LYS A CA 1
ATOM 3091 C C . LYS A 1 382 ? 14.671 -13.572 -29.393 1.00 32.50 382 LYS A C 1
ATOM 3093 O O . LYS A 1 382 ? 14.779 -13.701 -30.607 1.00 32.50 382 LYS A O 1
ATOM 3098 N N . GLY A 1 383 ? 15.092 -12.506 -28.714 1.00 31.27 383 GLY A N 1
ATOM 3099 C CA . GLY A 1 383 ? 15.871 -11.404 -29.281 1.00 31.27 383 GLY A CA 1
ATOM 3100 C C . GLY A 1 383 ? 15.075 -10.110 -29.440 1.00 31.27 383 GLY A C 1
ATOM 3101 O O . GLY A 1 383 ? 14.403 -9.929 -30.445 1.00 31.27 383 GLY A O 1
ATOM 3102 N N . GLY A 1 384 ? 15.217 -9.201 -28.470 1.00 29.75 384 GLY A N 1
ATOM 3103 C CA . GLY A 1 384 ? 14.712 -7.824 -28.536 1.00 29.75 384 GLY A CA 1
ATOM 3104 C C . GLY A 1 384 ? 13.960 -7.410 -27.271 1.00 29.75 384 GLY A C 1
ATOM 3105 O O . GLY A 1 384 ? 12.989 -8.053 -26.886 1.00 29.75 384 GLY A O 1
ATOM 3106 N N . LEU A 1 385 ? 14.413 -6.338 -26.612 1.00 29.41 385 LEU A N 1
ATOM 3107 C CA . LEU A 1 385 ? 13.699 -5.650 -25.526 1.00 29.41 385 LEU A CA 1
ATOM 3108 C C . LEU A 1 385 ? 12.594 -4.754 -26.116 1.00 29.41 385 LEU A C 1
ATOM 3110 O O . LEU A 1 385 ? 12.555 -3.557 -25.848 1.00 29.41 385 LEU A O 1
ATOM 3114 N N . ASP A 1 386 ? 11.710 -5.315 -26.936 1.00 31.27 386 ASP A N 1
ATOM 3115 C CA . ASP A 1 386 ? 10.637 -4.544 -27.562 1.00 31.27 386 ASP A CA 1
ATOM 3116 C C . ASP A 1 386 ? 9.352 -4.715 -26.750 1.00 31.27 386 ASP A C 1
ATOM 3118 O O . ASP A 1 386 ? 8.604 -5.683 -26.887 1.00 31.27 386 ASP A O 1
ATOM 3122 N N . PHE A 1 387 ? 9.112 -3.761 -25.849 1.00 40.47 387 PHE A N 1
ATOM 3123 C CA . PHE A 1 387 ? 7.834 -3.625 -25.156 1.00 40.47 387 PHE A CA 1
ATOM 3124 C C . PHE A 1 387 ? 6.772 -3.130 -26.155 1.00 40.47 387 PHE A C 1
ATOM 3126 O O . PHE A 1 387 ? 7.007 -2.122 -26.829 1.00 40.47 387 PHE A O 1
ATOM 3133 N N . PRO A 1 388 ? 5.595 -3.774 -26.260 1.00 32.88 388 PRO A N 1
ATOM 3134 C CA . PRO A 1 388 ? 4.560 -3.320 -27.179 1.00 32.88 388 PRO A CA 1
ATOM 3135 C C . PRO A 1 388 ? 4.043 -1.916 -26.794 1.00 32.88 388 PRO A C 1
ATOM 3137 O O . PRO A 1 388 ? 4.017 -1.555 -25.612 1.00 32.88 388 PRO A O 1
ATOM 3140 N N . PRO A 1 389 ? 3.627 -1.091 -27.774 1.00 29.06 389 PRO A N 1
ATOM 3141 C CA . PRO A 1 389 ? 3.102 0.247 -27.520 1.00 29.06 389 PRO A CA 1
ATOM 3142 C C . PRO A 1 389 ? 1.809 0.199 -26.691 1.00 29.06 389 PRO A C 1
ATOM 3144 O O . PRO A 1 389 ? 1.026 -0.740 -26.805 1.00 29.06 389 PRO A O 1
ATOM 3147 N N . LEU A 1 390 ? 1.582 1.249 -25.885 1.00 35.19 390 LEU A N 1
ATOM 3148 C CA . LEU A 1 390 ? 0.381 1.456 -25.062 1.00 35.19 390 LEU A CA 1
ATOM 3149 C C . LEU A 1 390 ? -0.901 1.299 -25.898 1.00 35.19 390 LEU A C 1
ATOM 3151 O O . LEU A 1 390 ? -1.365 2.253 -26.526 1.00 35.19 390 LEU A O 1
ATOM 3155 N N . LEU A 1 391 ? -1.501 0.114 -25.869 1.00 32.28 391 LEU A N 1
ATOM 3156 C CA . LEU A 1 391 ? -2.872 -0.089 -26.307 1.00 32.28 391 LEU A CA 1
ATOM 3157 C C . LEU A 1 391 ? -3.784 0.218 -25.116 1.00 32.28 391 LEU A C 1
ATOM 3159 O O . LEU A 1 391 ? -3.908 -0.569 -24.183 1.00 32.28 391 LEU A O 1
ATOM 3163 N N . ARG A 1 392 ? -4.437 1.386 -25.144 1.00 35.78 392 ARG A N 1
ATOM 3164 C CA . ARG A 1 392 ? -5.615 1.645 -24.304 1.00 35.78 392 ARG A CA 1
ATOM 3165 C C . ARG A 1 392 ? -6.709 0.663 -24.731 1.00 35.78 392 ARG A C 1
ATOM 3167 O O . ARG A 1 392 ? -7.340 0.895 -25.759 1.00 35.78 392 ARG A O 1
ATOM 3174 N N . GLY A 1 393 ? -6.925 -0.420 -23.986 1.00 33.25 393 GLY A N 1
ATOM 3175 C CA . GLY A 1 393 ? -7.945 -1.392 -24.394 1.00 33.25 393 GLY A CA 1
ATOM 3176 C C . GLY A 1 393 ? -8.251 -2.579 -23.482 1.00 33.25 393 GLY A C 1
ATOM 3177 O O . GLY A 1 393 ? -8.931 -3.487 -23.946 1.00 33.25 393 GLY A O 1
ATOM 3178 N N . GLY A 1 394 ? -7.806 -2.612 -22.223 1.00 38.84 394 GLY A N 1
ATOM 3179 C CA . GLY A 1 394 ? -8.243 -3.660 -21.292 1.00 38.84 394 GLY A CA 1
ATOM 3180 C C . GLY A 1 394 ? -9.698 -3.447 -20.864 1.00 38.84 394 GLY A C 1
ATOM 3181 O O . GLY A 1 394 ? -9.991 -2.502 -20.134 1.00 38.84 394 GLY A O 1
ATOM 3182 N N . GLN A 1 395 ? -10.615 -4.304 -21.320 1.00 41.81 395 GLN A N 1
ATOM 3183 C CA . GLN A 1 395 ? -11.982 -4.375 -20.799 1.00 41.81 395 GLN A CA 1
ATOM 3184 C C . GLN A 1 395 ? -11.970 -5.046 -19.419 1.00 41.81 395 GLN A C 1
ATOM 3186 O O . GLN A 1 395 ? -12.102 -6.257 -19.302 1.00 41.81 395 GLN A O 1
ATOM 3191 N N . GLY A 1 396 ? -11.797 -4.256 -18.367 1.00 54.94 396 GLY A N 1
ATOM 3192 C CA . GLY A 1 396 ? -11.932 -4.718 -16.991 1.00 54.94 396 GLY A CA 1
ATOM 3193 C C . GLY A 1 396 ? -12.064 -3.517 -16.073 1.00 54.94 396 GLY A C 1
ATOM 3194 O O . GLY A 1 396 ? -11.184 -2.660 -16.048 1.00 54.94 396 GLY A O 1
ATOM 3195 N N . GLY A 1 397 ? -13.192 -3.409 -15.370 1.00 68.06 397 GLY A N 1
ATOM 3196 C CA . GLY A 1 397 ? -13.341 -2.420 -14.305 1.00 68.06 397 GLY A CA 1
ATOM 3197 C C . GLY A 1 397 ? -12.340 -2.682 -13.176 1.00 68.06 397 GLY A C 1
ATOM 3198 O O . GLY A 1 397 ? -11.788 -3.776 -13.069 1.00 68.06 397 GLY A O 1
ATOM 3199 N N . TYR A 1 398 ? -12.114 -1.677 -12.329 1.00 79.31 398 TYR A N 1
ATOM 3200 C CA . TYR A 1 398 ? -11.295 -1.834 -11.128 1.00 79.31 398 TYR A CA 1
ATOM 3201 C C . TYR A 1 398 ? -11.782 -3.028 -10.290 1.00 79.31 398 TYR A C 1
ATOM 3203 O O . TYR A 1 398 ? -12.974 -3.165 -10.013 1.00 79.31 398 TYR A O 1
ATOM 3211 N N . GLN A 1 399 ? -10.841 -3.880 -9.888 1.00 87.38 399 GLN A N 1
ATOM 3212 C CA . GLN A 1 399 ? -11.092 -5.077 -9.093 1.00 87.38 399 GLN A CA 1
ATOM 3213 C C . GLN A 1 399 ? -10.223 -5.055 -7.827 1.00 87.38 399 GLN A C 1
ATOM 3215 O O . GLN A 1 399 ? -8.998 -5.096 -7.961 1.00 87.38 399 GLN A O 1
ATOM 3220 N N . PRO A 1 400 ? -10.822 -5.009 -6.622 1.00 91.12 400 PRO A N 1
ATOM 3221 C CA . PRO A 1 400 ? -10.068 -4.984 -5.375 1.00 91.12 400 PRO A CA 1
ATOM 3222 C C . PRO A 1 400 ? -9.426 -6.343 -5.077 1.00 91.12 400 PRO A C 1
ATOM 3224 O O . PRO A 1 400 ? -9.963 -7.398 -5.438 1.00 91.12 400 PRO A O 1
ATOM 3227 N N . PHE A 1 401 ? -8.301 -6.331 -4.363 1.00 94.62 401 PHE A N 1
ATOM 3228 C CA . PHE A 1 401 ? -7.639 -7.552 -3.920 1.00 94.62 401 PHE A CA 1
ATOM 3229 C C . PHE A 1 401 ? -8.321 -8.068 -2.651 1.00 94.62 401 PHE A C 1
ATOM 3231 O O . PHE A 1 401 ? -8.155 -7.537 -1.550 1.00 94.62 401 PHE A O 1
ATOM 3238 N N . ASN A 1 402 ? -9.130 -9.116 -2.804 1.00 94.62 402 ASN A N 1
ATOM 3239 C CA . ASN A 1 402 ? -9.885 -9.702 -1.694 1.00 94.62 402 ASN A CA 1
ATOM 3240 C C . ASN A 1 402 ? -9.051 -10.635 -0.802 1.00 94.62 402 ASN A C 1
ATOM 3242 O O . ASN A 1 402 ? -9.530 -11.020 0.261 1.00 94.62 402 ASN A O 1
ATOM 3246 N N . GLY A 1 403 ? -7.820 -10.964 -1.208 1.00 96.31 403 GLY A N 1
ATOM 3247 C CA . GLY A 1 403 ? -6.901 -11.815 -0.453 1.00 96.31 403 GLY A CA 1
ATOM 3248 C C . GLY A 1 403 ? -6.141 -11.112 0.674 1.00 96.31 403 GLY A C 1
ATOM 3249 O O . GLY A 1 403 ? -5.522 -11.798 1.483 1.00 96.31 403 GLY A O 1
ATOM 3250 N N . ILE A 1 404 ? -6.169 -9.772 0.753 1.00 96.81 404 ILE A N 1
ATOM 3251 C CA . ILE A 1 404 ? -5.488 -9.035 1.829 1.00 96.81 404 ILE A CA 1
ATOM 3252 C C . ILE A 1 404 ? -6.382 -8.806 3.051 1.00 96.81 404 ILE A C 1
ATOM 3254 O O . ILE A 1 404 ? -7.542 -8.388 2.923 1.00 96.81 404 ILE A O 1
ATOM 3258 N N . VAL A 1 405 ? -5.799 -9.014 4.230 1.00 93.94 405 VAL A N 1
ATOM 3259 C CA . VAL A 1 405 ? -6.438 -8.928 5.543 1.00 93.94 405 VAL A CA 1
ATOM 3260 C C . VAL A 1 405 ? -5.617 -8.038 6.482 1.00 93.94 405 VAL A C 1
ATOM 3262 O O . VAL A 1 405 ? -4.396 -8.174 6.564 1.00 93.94 405 VAL A O 1
ATOM 3265 N N . LEU A 1 406 ? -6.292 -7.146 7.215 1.00 91.44 406 LEU A N 1
ATOM 3266 C CA . LEU A 1 406 ? -5.697 -6.427 8.344 1.00 91.44 406 LEU A CA 1
ATOM 3267 C C . LEU A 1 406 ? -5.921 -7.250 9.618 1.00 91.44 406 LEU A C 1
ATOM 3269 O O . LEU A 1 406 ? -7.054 -7.333 10.099 1.00 91.44 406 LEU A O 1
ATOM 3273 N N . THR A 1 407 ? -4.876 -7.902 10.126 1.00 89.31 407 THR A N 1
ATOM 3274 C CA . THR A 1 407 ? -4.954 -8.771 11.309 1.00 89.31 407 THR A CA 1
ATOM 3275 C C . THR A 1 407 ? -3.575 -9.062 11.907 1.00 89.31 407 THR A C 1
ATOM 3277 O O . THR A 1 407 ? -2.555 -8.967 11.226 1.00 89.31 407 THR A O 1
ATOM 3280 N N . ASP A 1 408 ? -3.538 -9.457 13.178 1.00 88.50 408 ASP A N 1
ATOM 3281 C CA . ASP A 1 408 ? -2.386 -10.143 13.757 1.00 88.50 408 ASP A CA 1
ATOM 3282 C C . ASP A 1 408 ? -2.453 -11.638 13.407 1.00 88.50 408 ASP A C 1
ATOM 3284 O O . ASP A 1 408 ? -3.249 -12.398 13.967 1.00 88.50 408 ASP A O 1
ATOM 3288 N N . THR A 1 409 ? -1.590 -12.067 12.480 1.00 89.56 409 THR A N 1
ATOM 3289 C CA . THR A 1 409 ? -1.525 -13.461 12.019 1.00 89.56 409 THR A CA 1
ATOM 3290 C C . THR A 1 409 ? -1.302 -14.463 13.161 1.00 89.56 409 THR A C 1
ATOM 3292 O O . THR A 1 409 ? -1.776 -15.594 13.065 1.00 89.56 409 THR A O 1
ATOM 3295 N N . PHE A 1 410 ? -0.630 -14.083 14.257 1.00 86.69 410 PHE A N 1
ATOM 3296 C CA . PHE A 1 410 ? -0.442 -14.981 15.401 1.00 86.69 410 PHE A CA 1
ATOM 3297 C C . PHE A 1 410 ? -1.740 -15.165 16.196 1.00 86.69 410 PHE A C 1
ATOM 3299 O O . PHE A 1 410 ? -2.091 -16.286 16.555 1.00 86.69 410 PHE A O 1
ATOM 3306 N N . GLN A 1 411 ? -2.495 -14.085 16.408 1.00 81.19 411 GLN A N 1
ATOM 3307 C CA . GLN A 1 411 ? -3.778 -14.123 17.124 1.00 81.19 411 GLN A CA 1
ATOM 3308 C C . GLN A 1 411 ? -4.902 -14.772 16.306 1.00 81.19 411 GLN A C 1
ATOM 3310 O O . GLN A 1 411 ? -5.882 -15.274 16.863 1.00 81.19 411 GLN A O 1
ATOM 3315 N N . MET A 1 412 ? -4.747 -14.814 14.981 1.00 81.31 412 MET A N 1
ATOM 3316 C CA . MET A 1 412 ? -5.761 -15.290 14.042 1.00 81.31 412 MET A CA 1
ATOM 3317 C C . MET A 1 412 ? -6.245 -16.728 14.280 1.00 81.31 412 MET A C 1
ATOM 3319 O O . MET A 1 412 ? -7.393 -17.076 13.961 1.00 81.31 412 MET A O 1
ATOM 3323 N N . PHE A 1 413 ? -5.402 -17.566 14.879 1.00 77.12 413 PHE A N 1
ATOM 3324 C CA . PHE A 1 413 ? -5.728 -18.953 15.212 1.00 77.12 413 PHE A CA 1
ATOM 3325 C C . PHE A 1 413 ? -5.901 -19.206 16.717 1.00 77.12 413 PHE A C 1
ATOM 3327 O O . PHE A 1 413 ? -6.368 -20.281 17.081 1.00 77.12 413 PHE A O 1
ATOM 3334 N N . GLU A 1 414 ? -5.591 -18.231 17.577 1.00 73.88 414 GLU A N 1
ATOM 3335 C CA . GLU A 1 414 ? -5.710 -18.361 19.038 1.00 73.88 414 GLU A CA 1
ATOM 3336 C C . GLU A 1 414 ? -7.114 -18.003 19.550 1.00 73.88 414 GLU A C 1
ATOM 3338 O O . GLU A 1 414 ? -7.602 -18.610 20.505 1.00 73.88 414 GLU A O 1
ATOM 3343 N N . ASN A 1 415 ? -7.805 -17.065 18.894 1.00 60.06 415 ASN A N 1
ATOM 3344 C CA . ASN A 1 415 ? -9.133 -16.628 19.319 1.00 60.06 415 ASN A CA 1
ATOM 3345 C C . ASN A 1 415 ? -10.250 -17.531 18.765 1.00 60.06 415 ASN A C 1
ATOM 3347 O O . ASN A 1 415 ? -10.377 -17.747 17.557 1.00 60.06 415 ASN A O 1
ATOM 3351 N N . ALA A 1 416 ? -11.112 -18.021 19.665 1.00 53.47 416 ALA A N 1
ATOM 3352 C CA . ALA A 1 416 ? -12.206 -18.954 19.370 1.00 53.47 416 ALA A CA 1
ATOM 3353 C C . ALA A 1 416 ? -13.384 -18.353 18.570 1.00 53.47 416 ALA A C 1
ATOM 3355 O O . ALA A 1 416 ? -14.350 -19.058 18.288 1.00 53.47 416 ALA A O 1
ATOM 3356 N N . GLY A 1 417 ? -13.334 -17.080 18.172 1.00 52.81 417 GLY A N 1
ATOM 3357 C CA . GLY A 1 417 ? -14.401 -16.486 17.373 1.00 52.81 417 GLY A CA 1
ATOM 3358 C C . GLY A 1 417 ? -14.081 -15.083 16.885 1.00 52.81 417 GLY A C 1
ATOM 3359 O O . GLY A 1 417 ? -14.084 -14.137 17.665 1.00 52.81 417 GLY A O 1
ATOM 3360 N N . TYR A 1 418 ? -13.886 -14.944 15.575 1.00 53.66 418 TYR A N 1
ATOM 3361 C CA . TYR A 1 418 ? -14.183 -13.688 14.896 1.00 53.66 418 TYR A CA 1
ATOM 3362 C C . TYR A 1 418 ? -15.707 -13.572 14.868 1.00 53.66 418 TYR A C 1
ATOM 3364 O O . TYR A 1 418 ? -16.374 -14.333 14.165 1.00 53.66 418 TYR A O 1
ATOM 3372 N N . LEU A 1 419 ? -16.277 -12.687 15.684 1.00 53.94 419 LEU A N 1
ATOM 3373 C CA . LEU A 1 419 ? -17.708 -12.404 15.622 1.00 53.94 419 LEU A CA 1
ATOM 3374 C C . LEU A 1 419 ? -17.980 -11.663 14.304 1.00 53.94 419 LEU A C 1
ATOM 3376 O O . LEU A 1 419 ? -17.401 -10.612 14.034 1.00 53.94 419 LEU A O 1
ATOM 3380 N N . LEU A 1 420 ? -18.846 -12.242 13.470 1.00 52.97 420 LEU A N 1
ATOM 3381 C CA . LEU A 1 420 ? -19.2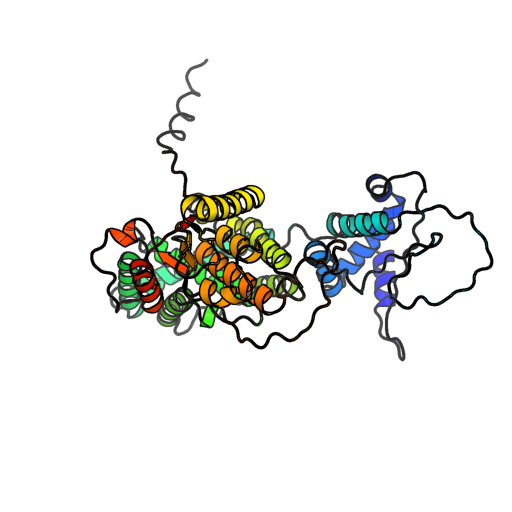01 -11.746 12.133 1.00 52.97 420 LEU A CA 1
ATOM 3382 C C . LEU A 1 420 ? -19.869 -10.355 12.139 1.00 52.97 420 LEU A C 1
ATOM 3384 O O . LEU A 1 420 ? -20.005 -9.758 11.077 1.00 52.97 420 LEU A O 1
ATOM 3388 N N . GLU A 1 421 ? -20.265 -9.820 13.300 1.00 53.31 421 GLU A N 1
ATOM 3389 C CA . GLU A 1 421 ? -21.253 -8.733 13.362 1.00 53.31 421 GLU A CA 1
ATOM 3390 C C . GLU A 1 421 ? -20.766 -7.365 13.880 1.00 53.31 421 GLU A C 1
ATOM 3392 O O . GLU A 1 421 ? -21.512 -6.405 13.735 1.00 53.31 421 GLU A O 1
ATOM 3397 N N . SER A 1 422 ? -19.565 -7.193 14.453 1.00 63.09 422 SER A N 1
ATOM 3398 C CA . SER A 1 422 ? -19.322 -5.983 15.270 1.00 63.09 422 SER A CA 1
ATOM 3399 C C . SER A 1 422 ? -18.896 -4.711 14.508 1.00 63.09 422 SER A C 1
ATOM 3401 O O . SER A 1 422 ? -19.613 -3.723 14.585 1.00 63.09 422 SER A O 1
ATOM 3403 N N . ILE A 1 423 ? -17.762 -4.658 13.789 1.00 71.00 423 ILE A N 1
ATOM 3404 C CA . ILE A 1 423 ? -17.243 -3.374 13.224 1.00 71.00 423 ILE A CA 1
ATOM 3405 C C . ILE A 1 423 ? -16.470 -3.517 11.894 1.00 71.00 423 ILE A C 1
ATOM 3407 O O . ILE A 1 423 ? -16.448 -2.592 11.075 1.00 71.00 423 ILE A O 1
ATOM 3411 N N . PHE A 1 424 ? -15.865 -4.681 11.631 1.00 78.75 424 PHE A N 1
ATOM 3412 C CA . PHE A 1 424 ? -15.077 -4.961 10.419 1.00 78.75 424 PHE A CA 1
ATOM 3413 C C . PHE A 1 424 ? -15.633 -6.160 9.619 1.00 78.75 424 PHE A C 1
ATOM 3415 O O . PHE A 1 424 ? -14.891 -7.113 9.371 1.00 78.75 424 PHE A O 1
ATOM 3422 N N . PRO A 1 425 ? -16.921 -6.164 9.220 1.00 83.12 425 PRO A N 1
ATOM 3423 C CA . PRO A 1 425 ? -17.579 -7.377 8.730 1.00 83.12 425 PRO A CA 1
ATOM 3424 C C . PRO A 1 425 ? -16.911 -7.955 7.475 1.00 83.12 425 PRO A C 1
ATOM 3426 O O . PRO A 1 425 ? -16.638 -9.152 7.415 1.00 83.12 425 PRO A O 1
ATOM 3429 N N . GLU A 1 426 ? -16.546 -7.121 6.502 1.00 87.75 426 GLU A N 1
ATOM 3430 C CA . GLU A 1 426 ? -15.908 -7.586 5.270 1.00 87.75 426 GLU A CA 1
ATOM 3431 C C . GLU A 1 426 ? -14.463 -8.058 5.494 1.00 87.75 426 GLU A C 1
ATOM 3433 O O . GLU A 1 426 ? -14.058 -9.069 4.920 1.00 87.75 426 GLU A O 1
ATOM 3438 N N . ASN A 1 427 ? -13.674 -7.378 6.339 1.00 89.06 427 ASN A N 1
ATOM 3439 C CA . ASN A 1 427 ? -12.321 -7.837 6.691 1.00 89.06 427 ASN A CA 1
ATOM 3440 C C . ASN A 1 427 ? -12.386 -9.180 7.433 1.00 89.06 427 ASN A C 1
ATOM 3442 O O . ASN A 1 427 ? -11.638 -10.099 7.111 1.00 89.06 427 ASN A O 1
ATOM 3446 N N . ASN A 1 428 ? -13.338 -9.330 8.355 1.00 86.62 428 ASN A N 1
ATOM 3447 C CA . ASN A 1 428 ? -13.566 -10.573 9.089 1.00 86.62 428 ASN A CA 1
ATOM 3448 C C . ASN A 1 428 ? -13.991 -11.706 8.158 1.00 86.62 428 ASN A C 1
ATOM 3450 O O . ASN A 1 428 ? -13.513 -12.831 8.292 1.00 86.62 428 ASN A O 1
ATOM 3454 N N . GLN A 1 429 ? -14.836 -11.418 7.168 1.00 88.69 429 GLN A N 1
ATOM 3455 C CA . GLN A 1 429 ? -15.197 -12.414 6.170 1.00 88.69 429 GLN A CA 1
ATOM 3456 C C . GLN A 1 429 ? -13.974 -12.871 5.364 1.00 88.69 429 GLN A C 1
ATOM 3458 O O . GLN A 1 429 ? -13.845 -14.061 5.079 1.00 88.69 429 GLN A O 1
ATOM 3463 N N . ARG A 1 430 ? -13.041 -11.964 5.037 1.00 91.81 430 ARG A N 1
ATOM 3464 C CA . ARG A 1 430 ? -11.771 -12.335 4.389 1.00 91.81 430 ARG A CA 1
ATOM 3465 C C . ARG A 1 430 ? -10.911 -13.230 5.286 1.00 91.81 430 ARG A C 1
ATOM 3467 O O . ARG A 1 430 ? -10.422 -14.245 4.796 1.00 91.81 430 ARG A O 1
ATOM 3474 N N . VAL A 1 431 ? -10.810 -12.932 6.586 1.00 90.06 431 VAL A N 1
ATOM 3475 C CA . VAL A 1 431 ? -10.144 -13.808 7.574 1.00 90.06 431 VAL A CA 1
ATOM 3476 C C . VAL A 1 431 ? -10.768 -15.206 7.562 1.00 90.06 431 VAL A C 1
ATOM 3478 O O . VAL A 1 431 ? -10.060 -16.202 7.435 1.00 90.06 431 VAL A O 1
ATOM 3481 N N . ILE A 1 432 ? -12.096 -15.304 7.677 1.00 89.31 432 ILE A N 1
ATOM 3482 C CA . ILE A 1 432 ? -12.818 -16.586 7.710 1.00 89.31 432 ILE A CA 1
ATOM 3483 C C . ILE A 1 432 ? -12.560 -17.375 6.425 1.00 89.31 432 ILE A C 1
ATOM 3485 O O . ILE A 1 432 ? -12.227 -18.559 6.486 1.00 89.31 432 ILE A O 1
ATOM 3489 N N . ASN A 1 433 ? -12.652 -16.709 5.272 1.00 91.38 433 ASN A N 1
ATOM 3490 C CA . ASN A 1 433 ? -12.384 -17.321 3.977 1.00 91.38 433 ASN A CA 1
ATOM 3491 C C . ASN A 1 433 ? -10.952 -17.857 3.893 1.00 91.38 433 ASN A C 1
ATOM 3493 O O . ASN A 1 433 ? -10.760 -18.935 3.340 1.00 91.38 433 ASN A O 1
ATOM 3497 N N . GLN A 1 434 ? -9.970 -17.129 4.434 1.00 93.75 434 GLN A N 1
ATOM 3498 C CA . GLN A 1 434 ? -8.566 -17.539 4.481 1.00 93.75 434 GLN A CA 1
ATOM 3499 C C . GLN A 1 434 ? -8.352 -18.745 5.409 1.00 93.75 434 GLN A C 1
ATOM 3501 O O . GLN A 1 434 ? -7.685 -19.692 5.005 1.00 93.75 434 GLN A O 1
ATOM 3506 N N . LYS A 1 435 ? -8.965 -18.773 6.607 1.00 91.00 435 LYS A N 1
ATOM 3507 C CA . LYS A 1 435 ? -8.874 -19.910 7.557 1.00 91.00 435 LYS A CA 1
ATOM 3508 C C . LYS A 1 435 ? -9.407 -21.221 6.985 1.00 91.00 435 LYS A C 1
ATOM 3510 O O . LYS A 1 435 ? -9.015 -22.286 7.444 1.00 91.00 435 LYS A O 1
ATOM 3515 N N . GLN A 1 436 ? -10.333 -21.138 6.034 1.00 91.56 436 GLN A N 1
ATOM 3516 C CA . GLN A 1 436 ? -10.926 -22.297 5.369 1.00 91.56 436 GLN A CA 1
ATOM 3517 C C . GLN A 1 436 ? -10.097 -22.802 4.181 1.00 91.56 436 GLN A C 1
ATOM 3519 O O . GLN A 1 436 ? -10.458 -23.821 3.593 1.00 91.56 436 GLN A O 1
ATOM 3524 N N . ARG A 1 437 ? -9.025 -22.101 3.783 1.00 93.25 437 ARG A N 1
ATOM 3525 C CA . ARG A 1 437 ? -8.164 -22.539 2.679 1.00 93.25 437 ARG A CA 1
ATOM 3526 C C . ARG A 1 437 ? -7.079 -23.477 3.169 1.00 93.25 437 ARG A C 1
ATOM 3528 O O . ARG A 1 437 ? -6.499 -23.276 4.231 1.00 93.25 437 ARG A O 1
ATOM 3535 N N . ASP A 1 438 ? -6.772 -24.452 2.328 1.00 95.00 438 ASP A N 1
ATOM 3536 C CA . ASP A 1 438 ? -5.606 -25.303 2.498 1.00 95.00 438 ASP A CA 1
ATOM 3537 C C . ASP A 1 438 ? -4.372 -24.563 1.959 1.00 95.00 438 ASP A C 1
ATOM 3539 O O . ASP A 1 438 ? -4.148 -24.489 0.750 1.00 95.00 438 ASP A O 1
ATOM 3543 N N . ILE A 1 439 ? -3.637 -23.891 2.850 1.00 96.56 439 ILE A N 1
ATOM 3544 C CA . ILE A 1 439 ? -2.469 -23.083 2.479 1.00 96.56 439 ILE A CA 1
ATOM 3545 C C . ILE A 1 439 ? -1.278 -24.003 2.204 1.00 96.56 439 ILE A C 1
ATOM 3547 O O . ILE A 1 439 ? -0.649 -24.526 3.120 1.00 96.56 439 ILE A O 1
ATOM 3551 N N . THR A 1 440 ? -0.933 -24.140 0.927 1.00 96.19 440 THR A N 1
ATOM 3552 C CA . THR A 1 440 ? 0.175 -24.992 0.466 1.00 96.19 440 THR A CA 1
ATOM 3553 C C . THR A 1 440 ? 1.542 -24.306 0.488 1.00 96.19 440 THR A C 1
ATOM 3555 O O . THR A 1 440 ? 2.567 -24.972 0.609 1.00 96.19 440 THR A O 1
ATOM 3558 N N . VAL A 1 441 ? 1.579 -22.976 0.356 1.00 98.06 441 VAL A N 1
ATOM 3559 C CA . VAL A 1 441 ? 2.820 -22.204 0.218 1.00 98.06 441 VAL A CA 1
ATOM 3560 C C . VAL A 1 441 ? 2.774 -20.999 1.139 1.00 98.06 441 VAL A C 1
ATOM 3562 O O . VAL A 1 441 ? 1.829 -20.215 1.097 1.00 98.06 441 VAL A O 1
ATOM 3565 N N . ILE A 1 442 ? 3.832 -20.816 1.926 1.00 98.19 442 ILE A N 1
ATOM 3566 C CA . ILE A 1 442 ? 4.036 -19.623 2.746 1.00 98.19 442 ILE A CA 1
ATOM 3567 C C . ILE A 1 442 ? 5.344 -18.963 2.308 1.00 98.19 442 ILE A C 1
ATOM 3569 O O . ILE A 1 442 ? 6.406 -19.583 2.358 1.00 98.19 442 ILE A O 1
ATOM 3573 N N . ILE A 1 443 ? 5.261 -17.709 1.874 1.00 97.50 443 ILE A N 1
ATOM 3574 C CA . ILE A 1 443 ? 6.401 -16.850 1.520 1.00 97.50 443 ILE A CA 1
ATOM 3575 C C . ILE A 1 443 ? 6.340 -15.576 2.360 1.00 97.50 443 ILE A C 1
ATOM 3577 O O . ILE A 1 443 ? 5.295 -15.258 2.904 1.00 97.50 443 ILE A O 1
ATOM 3581 N N . GLY A 1 444 ? 7.438 -14.839 2.488 1.00 94.50 444 GLY A N 1
ATOM 3582 C CA . GLY A 1 444 ? 7.427 -13.565 3.206 1.00 94.50 444 GLY A CA 1
ATOM 3583 C C . GLY A 1 444 ? 8.749 -13.256 3.893 1.00 94.50 444 GLY A C 1
ATOM 3584 O O . GLY A 1 444 ? 9.708 -14.028 3.832 1.00 94.50 444 GLY A O 1
ATOM 3585 N N . ASN A 1 445 ? 8.785 -12.111 4.570 1.00 92.38 445 ASN A N 1
ATOM 3586 C CA . ASN A 1 445 ? 9.900 -11.679 5.405 1.00 92.38 445 ASN A CA 1
ATOM 3587 C C . ASN A 1 445 ? 9.380 -11.411 6.828 1.00 92.38 445 ASN A C 1
ATOM 3589 O O . ASN A 1 445 ? 8.915 -10.303 7.101 1.00 92.38 445 ASN A O 1
ATOM 3593 N N . PRO A 1 446 ? 9.394 -12.416 7.722 1.00 90.94 446 PRO A N 1
ATOM 3594 C CA . PRO A 1 446 ? 8.796 -12.284 9.044 1.00 90.94 446 PRO A CA 1
ATOM 3595 C C . PRO A 1 446 ? 9.556 -11.276 9.923 1.00 90.94 446 PRO A C 1
ATOM 3597 O O . PRO A 1 446 ? 10.772 -11.111 9.777 1.00 90.94 446 PRO A O 1
ATOM 3600 N N . PRO A 1 447 ? 8.881 -10.628 10.889 1.00 84.38 447 PRO A N 1
ATOM 3601 C CA . PRO A 1 447 ? 9.527 -9.679 11.789 1.00 84.38 447 PRO A CA 1
ATOM 3602 C C . PRO A 1 447 ? 10.580 -10.367 12.674 1.00 84.38 447 PRO A C 1
ATOM 3604 O O . PRO A 1 447 ? 10.294 -11.333 13.384 1.00 84.38 447 PRO A O 1
ATOM 3607 N N . SER A 1 448 ? 11.808 -9.840 12.692 1.00 72.44 448 SER A N 1
ATOM 3608 C CA . SER A 1 448 ? 12.883 -10.334 13.560 1.00 72.44 448 SER A CA 1
ATOM 3609 C C . SER A 1 448 ? 12.906 -9.585 14.898 1.00 72.44 448 SER A C 1
ATOM 3611 O O . SER A 1 448 ? 13.497 -8.510 15.015 1.00 72.44 448 SER A O 1
ATOM 3613 N N . LEU A 1 449 ? 12.301 -10.150 15.942 1.00 58.16 449 LEU A N 1
ATOM 3614 C CA . LEU A 1 449 ? 12.374 -9.592 17.297 1.00 58.16 449 LEU A CA 1
ATOM 3615 C C . LEU A 1 449 ? 13.651 -10.061 18.013 1.00 58.16 449 LEU A C 1
ATOM 3617 O O . LEU A 1 449 ? 13.625 -10.955 18.859 1.00 58.16 449 LEU A O 1
ATOM 3621 N N . TYR A 1 450 ? 14.792 -9.423 17.729 1.00 39.66 450 TYR A N 1
ATOM 3622 C CA . TYR A 1 450 ? 15.924 -9.488 18.656 1.00 39.66 450 TYR A CA 1
ATOM 3623 C C . TYR A 1 450 ? 15.593 -8.638 19.883 1.00 39.66 450 TYR A C 1
ATOM 3625 O O . TYR A 1 450 ? 15.604 -7.413 19.842 1.00 39.66 450 TYR A O 1
ATOM 3633 N N . ARG A 1 451 ? 15.282 -9.323 20.984 1.00 39.09 451 ARG A N 1
ATOM 3634 C CA . ARG A 1 451 ? 14.970 -8.780 22.311 1.00 39.09 451 ARG A CA 1
ATOM 3635 C C . ARG A 1 451 ? 15.986 -7.706 22.736 1.00 39.09 451 ARG A C 1
ATOM 3637 O O . ARG A 1 451 ? 16.984 -8.019 23.381 1.00 39.09 451 ARG A O 1
ATOM 3644 N N . THR A 1 452 ? 15.724 -6.429 22.469 1.00 40.28 452 THR A N 1
ATOM 3645 C CA . THR A 1 452 ? 16.461 -5.299 23.058 1.00 40.28 452 THR A CA 1
ATOM 3646 C C . THR A 1 452 ? 16.030 -5.101 24.511 1.00 40.28 452 THR A C 1
ATOM 3648 O O . THR A 1 452 ? 15.485 -4.077 24.907 1.00 40.28 452 THR A O 1
ATOM 3651 N N . LYS A 1 453 ? 16.323 -6.087 25.367 1.00 42.69 453 LYS A N 1
ATOM 3652 C CA . LYS A 1 453 ? 16.485 -5.822 26.799 1.00 42.69 453 LYS A CA 1
ATOM 3653 C C . LYS A 1 453 ? 17.895 -5.253 26.998 1.00 42.69 453 LYS A C 1
ATOM 3655 O O . LYS A 1 453 ? 18.876 -5.958 26.798 1.00 42.69 453 LYS A O 1
ATOM 3660 N N . ASN A 1 454 ? 17.976 -3.996 27.438 1.00 37.56 454 ASN A N 1
ATOM 3661 C CA . ASN A 1 454 ? 19.146 -3.364 28.076 1.00 37.56 454 ASN A CA 1
ATOM 3662 C C . ASN A 1 454 ? 20.312 -2.853 27.198 1.00 37.56 454 ASN A C 1
ATOM 3664 O O . ASN A 1 454 ? 21.463 -3.182 27.475 1.00 37.56 454 ASN A O 1
ATOM 3668 N N . ARG A 1 455 ? 20.085 -1.931 26.248 1.00 33.78 455 ARG A N 1
ATOM 3669 C CA . ARG A 1 455 ? 21.181 -1.038 25.785 1.00 33.78 455 ARG A CA 1
ATOM 3670 C C . ARG A 1 455 ? 21.076 0.415 26.247 1.00 33.78 455 ARG A C 1
ATOM 3672 O O . ARG A 1 455 ? 22.110 1.038 26.468 1.00 33.78 455 ARG A O 1
ATOM 3679 N N . GLU A 1 456 ? 19.886 0.923 26.560 1.00 36.47 456 GLU A N 1
ATOM 3680 C CA . GLU A 1 456 ? 19.758 2.312 27.038 1.00 36.47 456 GLU A CA 1
ATOM 3681 C C . GLU A 1 456 ? 20.200 2.529 28.496 1.00 36.47 456 GLU A C 1
ATOM 3683 O O . GLU A 1 456 ? 20.602 3.635 28.852 1.00 36.47 456 GLU A O 1
ATOM 3688 N N . LYS A 1 457 ? 20.234 1.482 29.336 1.00 36.28 457 LYS A N 1
ATOM 3689 C CA . LYS A 1 457 ? 20.774 1.581 30.709 1.00 36.28 457 LYS A CA 1
ATOM 3690 C C . LYS A 1 457 ? 22.280 1.305 30.820 1.00 36.28 457 LYS A C 1
ATOM 3692 O O . LYS A 1 457 ? 22.898 1.767 31.772 1.00 36.28 457 LYS A O 1
ATOM 3697 N N . ALA A 1 458 ? 22.896 0.620 29.853 1.00 33.38 458 ALA A N 1
ATOM 3698 C CA . ALA A 1 458 ? 24.325 0.286 29.910 1.00 33.38 458 ALA A CA 1
ATOM 3699 C C . ALA A 1 458 ? 25.234 1.431 29.418 1.00 33.38 458 ALA A C 1
ATOM 3701 O O . ALA A 1 458 ? 26.332 1.614 29.938 1.00 33.38 458 ALA A O 1
ATOM 3702 N N . CYS A 1 459 ? 24.774 2.259 28.472 1.00 33.00 459 CYS A N 1
ATOM 3703 C CA . CYS A 1 459 ? 25.583 3.363 27.936 1.00 33.00 459 CYS A CA 1
ATOM 3704 C C . CYS A 1 459 ? 25.582 4.641 28.796 1.00 33.00 459 CYS A C 1
ATOM 3706 O O . CYS A 1 459 ? 26.398 5.525 28.545 1.00 33.00 459 CYS A O 1
ATOM 3708 N N . LYS A 1 460 ? 24.728 4.741 29.826 1.00 37.34 460 LYS A N 1
ATOM 3709 C CA . LYS A 1 460 ? 24.737 5.859 30.792 1.00 37.34 460 LYS A CA 1
ATOM 3710 C C . LYS A 1 460 ? 25.454 5.545 32.115 1.00 37.34 460 LYS A C 1
ATOM 3712 O O . LYS A 1 460 ? 25.734 6.471 32.860 1.00 37.34 460 LYS A O 1
ATOM 3717 N N . GLY A 1 461 ? 25.796 4.281 32.391 1.00 35.44 461 GLY A N 1
ATOM 3718 C CA . GLY A 1 461 ? 26.441 3.867 33.649 1.00 35.44 461 GLY A CA 1
ATOM 3719 C C . GLY A 1 461 ? 27.973 3.770 33.630 1.00 35.44 461 GLY A C 1
ATOM 3720 O O . GLY A 1 461 ? 28.570 3.610 34.686 1.00 35.44 461 GLY A O 1
ATOM 3721 N N . ASN A 1 462 ? 28.623 3.871 32.463 1.00 34.47 462 ASN A N 1
ATOM 3722 C CA . ASN A 1 462 ? 30.067 3.610 32.315 1.00 34.47 462 ASN A CA 1
ATOM 3723 C C . ASN A 1 462 ? 30.916 4.841 31.936 1.00 34.47 462 ASN A C 1
ATOM 3725 O O . ASN A 1 462 ? 32.039 4.687 31.465 1.00 34.47 462 ASN A O 1
ATOM 3729 N N . ARG A 1 463 ? 30.410 6.066 32.148 1.00 38.19 463 ARG A N 1
ATOM 3730 C CA . ARG A 1 463 ? 31.175 7.315 31.929 1.00 38.19 463 ARG A CA 1
ATOM 3731 C C . ARG A 1 463 ? 31.649 8.033 33.202 1.00 38.19 463 ARG A C 1
ATOM 3733 O O . ARG A 1 463 ? 32.255 9.086 33.076 1.00 38.19 463 ARG A O 1
ATOM 3740 N N . GLU A 1 464 ? 31.462 7.457 34.392 1.00 39.53 464 GLU A N 1
ATOM 3741 C CA . GLU A 1 464 ? 31.888 8.072 35.670 1.00 39.53 464 GLU A CA 1
ATOM 3742 C C . GLU A 1 464 ? 32.902 7.246 36.486 1.00 39.53 464 GLU A C 1
ATOM 3744 O O . GLU A 1 464 ? 33.087 7.481 37.675 1.00 39.53 464 GLU A O 1
ATOM 3749 N N . ARG A 1 465 ? 33.610 6.285 35.881 1.00 39.50 465 ARG A N 1
ATOM 3750 C CA . ARG A 1 465 ? 34.711 5.578 36.569 1.00 39.50 465 ARG A CA 1
ATOM 3751 C C . ARG A 1 465 ? 35.924 5.328 35.678 1.00 39.50 465 ARG A C 1
ATOM 3753 O O . ARG A 1 465 ? 36.350 4.190 35.552 1.00 39.50 465 ARG A O 1
ATOM 3760 N N . VAL A 1 466 ? 36.474 6.381 35.075 1.00 41.28 466 VAL A N 1
ATOM 3761 C CA . VAL A 1 466 ? 37.910 6.460 34.745 1.00 41.28 466 VAL A CA 1
ATOM 3762 C C . VAL A 1 466 ? 38.328 7.933 34.791 1.00 41.28 466 VAL A C 1
ATOM 3764 O O . VAL A 1 466 ? 38.263 8.634 33.784 1.00 41.28 466 VAL A O 1
ATOM 3767 N N . SER A 1 467 ? 38.725 8.388 35.977 1.00 33.44 467 SER A N 1
ATOM 3768 C CA . SER A 1 467 ? 39.624 9.525 36.222 1.00 33.44 467 SER A CA 1
ATOM 3769 C C . SER A 1 467 ? 40.054 9.483 37.677 1.00 33.44 467 SER A C 1
ATOM 3771 O O . SER A 1 467 ? 39.127 9.456 38.521 1.00 33.44 467 SER A O 1
#

Sequence (467 aa):
MVDVVQSVGRVMRKAEGKKYGYIILPVSIAADIPPEIALKDNEYKVVWQVLQALRSHDERFNDTINKIELNKRRPDKISIIGIGGKEKSDSSQSLKIESTYKQLELNFPIEEWRDAIYAKIVTKCGNRRYWEDWAKDVARIADTHTSRIKALLENSESEAKKAFDEFITGLHQNINPNVTPDEAIEMLSQYLITKPVFDALFEGYEFTKYNPVSQTMQRMLDVLESQSLQKEVKTLEKFYQSVRERASGIDNAEGKQRIIIELYDKFFRAAFPRLVERLGIVYTPVEVVDFIIKSADFALKQEFGVGLTDEGVHILDPFTGTGTFMVRLLQSGLIKPEDLQRKFTSELHANEIVLLAYYIAAINIEESYHYLTQYPPTPLVKGGLDFPPLLRGGQGGYQPFNGIVLTDTFQMFENAGYLLESIFPENNQRVINQKQRDITVIIGNPPSLYRTKNREKACKGNRERVS

Radius of gyration: 27.15 Å; chains: 1; bounding box: 62×71×84 Å